Protein 7TM8 (pdb70)

Foldseek 3Di:
DLFEEEEEEADPLQRVVVLCVVLVPQQAEEEEEVVDDPRYDYHNDLFLCLVPLDQPDDQSYEYEYPANLSSLVVLQCVVQPPDDVVPDPLVVSLVVVVVRLVSVLVSSNNHNYYYYHYYYQDAPDDQDPDPVSNSSNVSSVVSVVVSVVSGPWYWYGGNNRTDTPD/DWLFEEEEEEADPLQRVVVVCVVLVPQPEEEEEEAQDDPRYHYDDDLFLCLVPLDLVDDLSYEYEYPANLSSLVVLCDVVQDPDDVVPDDLVVSLVVVVVRLVSVLVSSNSHTYYYYHYYYQDAPDDQDPDPVSNSSNVSSVVSVVVSVVSGPWYWYRGNNRTDTPD/DWLFEEEEEEADPLQRVVVLCVVLVPQQAEEEEEQPPPDDPRYDYDDDLFLCLVPLDLVDDLSYEYEYPANLSSLVVLVCVVVPPDDPVPDPLVVSLVVSVVRLVSVLVSSNSHTYYYYYYYYQDAPDDQDPDPVSNSSNVSSVVSVVVSVVSGPWYWYRGNNRTDTPD

Structure (mmCIF, N/CA/C/O backbone):
data_7TM8
#
_entry.id   7TM8
#
_cell.length_a   63.138
_cell.length_b   63.279
_cell.length_c   131.599
_cell.angle_alpha   90.000
_cell.angle_beta   90.000
_cell.angle_gamma   90.000
#
_symmetry.space_group_name_H-M   'P 21 21 21'
#
loop_
_entity.id
_entity.type
_entity.pdbx_description
1 polymer 'Bifunctional adenosylcobalamin biosynthesis protein'
2 non-polymer 'SULFATE ION'
3 water water
#
loop_
_atom_site.group_PDB
_atom_site.id
_atom_site.type_symbol
_atom_site.label_atom_id
_atom_site.label_alt_id
_atom_site.label_comp_id
_atom_site.label_asym_id
_atom_site.label_entity_id
_atom_site.label_seq_id
_atom_site.pdbx_PDB_ins_code
_atom_site.Cartn_x
_atom_site.Cartn_y
_atom_site.Cartn_z
_atom_site.occupancy
_atom_site.B_iso_or_equiv
_atom_site.auth_seq_id
_atom_site.auth_comp_id
_atom_site.auth_asym_id
_atom_site.auth_atom_id
_atom_site.pdbx_PDB_model_num
ATOM 1 N N . HIS A 1 7 ? -11.121 3.665 17.648 1.00 47.00 -1 HIS A N 1
ATOM 2 C CA . HIS A 1 7 ? -11.915 3.988 18.827 1.00 44.35 -1 HIS A CA 1
ATOM 3 C C . HIS A 1 7 ? -12.743 5.234 18.562 1.00 51.65 -1 HIS A C 1
ATOM 4 O O . HIS A 1 7 ? -12.189 6.315 18.346 1.00 58.64 -1 HIS A O 1
ATOM 6 N N . HIS A 1 8 ? -14.068 5.078 18.582 1.00 47.63 0 HIS A N 1
ATOM 7 C CA . HIS A 1 8 ? -14.997 6.148 18.218 1.00 49.17 0 HIS A CA 1
ATOM 8 C C . HIS A 1 8 ? -14.602 6.746 16.870 1.00 45.37 0 HIS A C 1
ATOM 9 O O . HIS A 1 8 ? -14.514 7.963 16.695 1.00 43.45 0 HIS A O 1
ATOM 11 N N . MET A 1 9 ? -14.340 5.860 15.912 1.00 38.36 1 MET A N 1
ATOM 12 C CA . MET A 1 9 ? -13.858 6.247 14.598 1.00 30.87 1 MET A CA 1
ATOM 13 C C . MET A 1 9 ? -14.529 5.385 13.541 1.00 22.83 1 MET A C 1
ATOM 14 O O . MET A 1 9 ? -14.792 4.201 13.773 1.00 19.59 1 MET A O 1
ATOM 19 N N . LEU A 1 10 ? -14.809 5.995 12.391 1.00 20.84 2 LEU A N 1
ATOM 20 C CA . LEU A 1 10 ? -15.409 5.321 11.242 1.00 18.99 2 LEU A CA 1
ATOM 21 C C . LEU A 1 10 ? -14.511 5.568 10.044 1.00 18.10 2 LEU A C 1
ATOM 22 O O . LEU A 1 10 ? -14.226 6.722 9.724 1.00 17.62 2 LEU A O 1
ATOM 27 N N . THR A 1 11 ? -14.035 4.496 9.408 1.00 17.30 3 THR A N 1
ATOM 28 C CA . THR A 1 11 ? -13.212 4.608 8.211 1.00 18.26 3 THR A CA 1
ATOM 29 C C . THR A 1 11 ? -13.926 3.938 7.047 1.00 17.67 3 THR A C 1
ATOM 30 O O . THR A 1 11 ? -14.414 2.810 7.183 1.00 18.33 3 THR A O 1
ATOM 34 N N . LEU A 1 12 ? -13.951 4.614 5.897 1.00 16.96 4 LEU A N 1
ATOM 35 C CA . LEU A 1 12 ? -14.446 4.045 4.643 1.00 14.98 4 LEU A CA 1
ATOM 36 C C . LEU A 1 12 ? -13.270 3.773 3.707 1.00 16.64 4 LEU A C 1
ATOM 37 O O . LEU A 1 12 ? -12.424 4.646 3.515 1.00 18.36 4 LEU A O 1
ATOM 42 N N . VAL A 1 13 ? -13.194 2.560 3.157 1.00 14.80 5 VAL A N 1
ATOM 43 C CA . VAL A 1 13 ? -12.151 2.166 2.205 1.00 15.32 5 VAL A CA 1
ATOM 44 C C . VAL A 1 13 ? -12.850 1.823 0.897 1.00 15.89 5 VAL A C 1
ATOM 45 O O . VAL A 1 13 ? -13.713 0.939 0.877 1.00 15.92 5 VAL A O 1
ATOM 49 N N . THR A 1 14 ? -12.482 2.512 -0.187 1.00 15.96 6 THR A N 1
ATOM 50 C CA . THR A 1 14 ? -13.118 2.278 -1.476 1.00 14.68 6 THR A CA 1
ATOM 51 C C . THR A 1 14 ? -12.044 2.048 -2.534 1.00 15.04 6 THR A C 1
ATOM 52 O O . THR A 1 14 ? -10.873 2.382 -2.347 1.00 17.69 6 THR A O 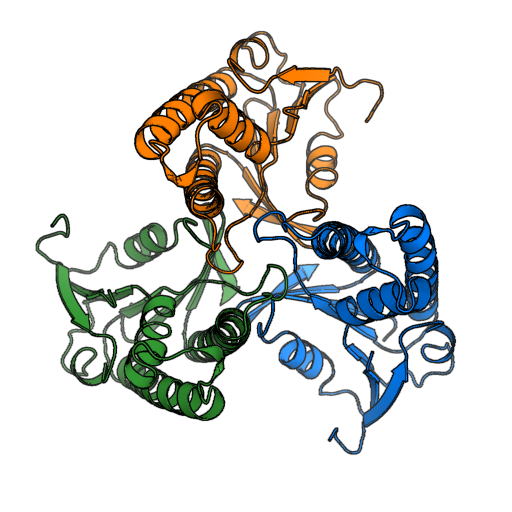1
ATOM 56 N N . GLY A 1 15 ? -12.468 1.438 -3.634 1.00 15.39 7 GLY A N 1
ATOM 57 C CA . GLY A 1 15 ? -11.573 1.101 -4.725 1.00 16.80 7 GLY A CA 1
ATOM 58 C C . GLY A 1 15 ? -12.301 0.207 -5.708 1.00 16.26 7 GLY A C 1
ATOM 59 O O . GLY A 1 15 ? -13.440 -0.215 -5.476 1.00 17.10 7 GLY A O 1
ATOM 60 N N . GLY A 1 16 ? -11.622 -0.081 -6.814 1.00 14.56 8 GLY A N 1
ATOM 61 C CA . GLY A 1 16 ? -12.195 -0.950 -7.824 1.00 15.52 8 GLY A CA 1
ATOM 62 C C . GLY A 1 16 ? -12.067 -2.433 -7.485 1.00 17.28 8 GLY A C 1
ATOM 63 O O . GLY A 1 16 ? -11.626 -2.846 -6.411 1.00 17.53 8 GLY A O 1
ATOM 64 N N . ALA A 1 17 ? -12.495 -3.248 -8.440 1.00 16.34 9 ALA A N 1
ATOM 65 C CA . ALA A 1 17 ? -12.367 -4.696 -8.317 1.00 17.49 9 ALA A CA 1
ATOM 66 C C . ALA A 1 17 ? -10.900 -5.131 -8.314 1.00 18.34 9 ALA A C 1
ATOM 67 O O . ALA A 1 17 ? -10.137 -4.773 -9.213 1.00 17.48 9 ALA A O 1
ATOM 69 N N . ARG A 1 18 ? -10.522 -5.955 -7.335 1.00 16.63 10 ARG A N 1
ATOM 70 C CA . ARG A 1 18 ? -9.144 -6.441 -7.194 1.00 14.58 10 ARG A CA 1
ATOM 71 C C . ARG A 1 18 ? -8.176 -5.257 -7.194 1.00 19.66 10 ARG A C 1
ATOM 72 O O . ARG A 1 18 ? -7.174 -5.218 -7.921 1.00 16.88 10 ARG A O 1
ATOM 80 N N . SER A 1 19 ? -8.510 -4.266 -6.361 1.00 15.57 11 SER A N 1
ATOM 81 C CA . SER A 1 19 ? -7.689 -3.083 -6.168 1.00 16.23 11 SER A CA 1
ATOM 82 C C . SER A 1 19 ? -6.791 -3.188 -4.951 1.00 18.01 11 SER A C 1
ATOM 83 O O . SER A 1 19 ? -5.982 -2.289 -4.728 1.00 18.29 11 SER A O 1
ATOM 86 N N . GLY A 1 20 ? -6.922 -4.250 -4.163 1.00 17.46 12 GLY A N 1
ATOM 87 C CA . GLY A 1 20 ? -6.207 -4.349 -2.912 1.00 17.12 12 GLY A CA 1
ATOM 88 C C . GLY A 1 20 ? -6.913 -3.688 -1.758 1.00 15.37 12 GLY A C 1
ATOM 89 O O . GLY A 1 20 ? -6.295 -3.499 -0.704 1.00 16.67 12 GLY A O 1
ATOM 90 N N . LYS A 1 21 ? -8.182 -3.315 -1.915 1.00 17.25 13 LYS A N 1
ATOM 91 C CA . LYS A 1 21 ? -8.818 -2.572 -0.831 1.00 17.17 13 LYS A CA 1
ATOM 92 C C . LYS A 1 21 ? -9.042 -3.450 0.399 1.00 19.46 13 LYS A C 1
ATOM 93 O O . LYS A 1 21 ? -8.944 -2.958 1.527 1.00 19.31 13 LYS A O 1
ATOM 99 N N . SER A 1 22 ? -9.287 -4.747 0.228 1.00 19.69 14 SER A N 1
ATOM 100 C CA . SER A 1 22 ? -9.421 -5.606 1.402 1.00 21.61 14 SER A CA 1
ATOM 101 C C . SER A 1 22 ? -8.106 -5.748 2.161 1.00 22.71 14 SER A C 1
ATOM 102 O O . SER A 1 22 ? -8.091 -5.677 3.395 1.00 22.01 14 SER A O 1
ATOM 105 N N . ARG A 1 23 ? -6.994 -5.957 1.452 1.00 20.61 15 ARG A N 1
ATOM 106 C CA . ARG A 1 23 ? -5.691 -6.009 2.107 1.00 20.47 15 ARG A CA 1
ATOM 107 C C . ARG A 1 23 ? -5.394 -4.715 2.861 1.00 19.36 15 ARG A C 1
ATOM 108 O O . ARG A 1 23 ? -4.819 -4.739 3.958 1.00 20.54 15 ARG A O 1
ATOM 116 N N . HIS A 1 24 ? -5.781 -3.574 2.285 1.00 18.76 16 HIS A N 1
ATOM 117 C CA . HIS A 1 24 ? -5.557 -2.286 2.942 1.00 15.63 16 HIS A CA 1
ATOM 118 C C . HIS A 1 24 ? -6.396 -2.160 4.210 1.00 20.84 16 HIS A C 1
ATOM 119 O O . HIS A 1 24 ? -5.903 -1.722 5.259 1.00 17.48 16 HIS A O 1
ATOM 126 N N . ALA A 1 25 ? -7.672 -2.536 4.129 1.00 17.92 17 ALA A N 1
ATOM 127 C CA . ALA A 1 25 ? -8.531 -2.494 5.309 1.00 18.46 17 ALA A CA 1
ATOM 128 C C . ALA A 1 25 ? -8.028 -3.433 6.404 1.00 20.56 17 ALA A C 1
ATOM 129 O O . ALA A 1 25 ? -8.058 -3.082 7.592 1.00 20.83 17 ALA A O 1
ATOM 131 N N . GLU A 1 26 ? -7.570 -4.637 6.033 1.00 20.24 18 GLU A N 1
ATOM 132 C CA . GLU A 1 26 ? -7.006 -5.550 7.028 1.00 22.92 18 GLU A CA 1
ATOM 133 C C . GLU A 1 26 ? -5.760 -4.963 7.682 1.00 23.81 18 GLU A C 1
ATOM 134 O O . GLU A 1 26 ? -5.529 -5.160 8.881 1.00 23.34 18 GLU A O 1
ATOM 140 N N . ALA A 1 27 ? -4.945 -4.228 6.915 1.00 23.18 19 ALA A N 1
ATOM 141 C CA . ALA A 1 27 ? -3.771 -3.581 7.495 1.00 23.56 19 ALA A CA 1
ATOM 142 C C . ALA A 1 27 ? -4.172 -2.512 8.500 1.00 23.03 19 ALA A C 1
ATOM 143 O O . ALA A 1 27 ? -3.512 -2.354 9.532 1.00 24.13 19 ALA A O 1
ATOM 145 N N . LEU A 1 28 ? -5.250 -1.766 8.215 1.00 21.28 20 LEU A N 1
ATOM 146 C CA . LEU A 1 28 ? -5.725 -0.740 9.148 1.00 20.71 20 LEU A CA 1
ATOM 147 C C . LEU A 1 28 ? -6.021 -1.313 10.527 1.00 24.42 20 LEU A C 1
ATOM 148 O O . LEU A 1 28 ? -5.823 -0.628 11.539 1.00 27.63 20 LEU A O 1
ATOM 153 N N . ILE A 1 29 ? -6.485 -2.560 10.600 1.00 22.06 21 ILE A N 1
ATOM 154 C CA . ILE A 1 29 ? -6.925 -3.149 11.864 1.00 24.22 21 ILE A CA 1
ATOM 155 C C . ILE A 1 29 ? -5.994 -4.252 12.348 1.00 24.40 21 ILE A C 1
ATOM 156 O O . ILE A 1 29 ? -6.325 -4.955 13.313 1.00 25.21 21 ILE A O 1
ATOM 161 N N . ALA A 1 30 ? -4.836 -4.426 11.714 1.00 22.82 22 ALA A N 1
ATOM 162 C CA . ALA A 1 30 ? -3.988 -5.579 12.022 1.00 23.46 22 ALA A CA 1
ATOM 163 C C . ALA A 1 30 ? -3.467 -5.592 13.459 1.00 27.81 22 ALA A C 1
ATOM 164 O O . ALA A 1 30 ? -3.055 -6.657 13.939 1.00 29.05 22 ALA A O 1
ATOM 166 N N . ASP A 1 31 ? -3.467 -4.452 14.160 1.00 24.38 23 ASP A N 1
ATOM 167 C CA . ASP A 1 31 ? -2.976 -4.411 15.534 1.00 28.52 23 ASP A CA 1
ATOM 168 C C . ASP A 1 31 ? -4.087 -4.547 16.574 1.00 29.45 23 ASP A C 1
ATOM 169 O O . ASP A 1 31 ? -3.796 -4.543 17.778 1.00 28.09 23 ASP A O 1
ATOM 174 N N . ALA A 1 32 ? -5.339 -4.668 16.150 1.00 26.37 24 ALA A N 1
ATOM 175 C CA . ALA A 1 32 ? -6.435 -4.843 17.101 1.00 27.92 24 ALA A CA 1
ATOM 176 C C . ALA A 1 32 ? -6.297 -6.177 17.823 1.00 27.54 24 ALA A C 1
ATOM 177 O O . ALA A 1 32 ? -6.087 -7.206 17.172 1.00 25.06 24 ALA A O 1
ATOM 179 N N . PRO A 1 33 ? -6.413 -6.207 19.154 1.00 26.64 25 PRO A N 1
ATOM 180 C CA . PRO A 1 33 ? -6.348 -7.493 19.867 1.00 27.74 25 PRO A CA 1
ATOM 181 C C . PRO A 1 33 ? -7.403 -8.489 19.420 1.00 26.51 25 PRO A C 1
ATOM 182 O O . PRO A 1 33 ? -7.179 -9.702 19.498 1.00 29.87 25 PRO A O 1
ATOM 186 N N . GLN A 1 34 ? -8.567 -7.969 19.022 1.00 26.28 26 GLN A N 1
ATOM 187 C CA . GLN A 1 34 ? -9.669 -8.825 18.521 1.00 26.74 26 GLN A CA 1
ATOM 188 C C . GLN A 1 34 ? -10.405 -8.114 17.385 1.00 22.80 26 GLN A C 1
ATOM 189 O O . GLN A 1 34 ? -10.357 -6.899 17.327 1.00 23.34 26 GLN A O 1
ATOM 195 N N . VAL A 1 35 ? -11.058 -8.903 16.546 1.00 25.16 27 VAL A N 1
ATOM 196 C CA . VAL A 1 35 ? -11.735 -8.355 15.377 1.00 24.88 27 VAL A CA 1
ATOM 197 C C . VAL A 1 35 ? -13.085 -9.036 15.235 1.00 24.81 27 VAL A C 1
ATOM 198 O O . VAL A 1 35 ? -13.180 -10.264 15.364 1.00 27.03 27 VAL A O 1
ATOM 202 N N . LEU A 1 36 ? -14.126 -8.247 14.985 1.00 22.52 28 LEU A N 1
ATOM 203 C CA . LEU A 1 36 ? -15.405 -8.763 14.519 1.00 23.29 28 LEU A CA 1
ATOM 204 C C . LEU A 1 36 ? -15.473 -8.504 13.018 1.00 21.18 28 LEU A C 1
ATOM 205 O O . LEU A 1 36 ? -15.431 -7.351 12.585 1.00 22.89 28 LEU A O 1
ATOM 210 N N . TYR A 1 37 ? -15.555 -9.575 12.235 1.00 22.47 29 TYR A N 1
ATOM 211 C CA . TYR A 1 37 ? -15.678 -9.484 10.785 1.00 23.64 29 TYR A CA 1
ATOM 212 C C . TYR A 1 37 ? -17.141 -9.685 10.405 1.00 24.96 29 TYR A C 1
ATOM 213 O O . TYR A 1 37 ? -17.718 -10.741 10.697 1.00 27.00 29 TYR A O 1
ATOM 222 N N . ILE A 1 38 ? -17.740 -8.680 9.775 1.00 22.10 30 ILE A N 1
ATOM 223 C CA . ILE A 1 38 ? -19.118 -8.756 9.302 1.00 21.43 30 ILE A CA 1
ATOM 224 C C . ILE A 1 38 ? -19.069 -9.033 7.807 1.00 22.81 30 ILE A C 1
ATOM 225 O O . ILE A 1 38 ? -18.731 -8.149 7.015 1.00 22.18 30 ILE A O 1
ATOM 230 N N . ALA A 1 39 ? -19.403 -10.261 7.414 1.00 22.43 31 ALA A N 1
ATOM 231 C CA . ALA A 1 39 ? -19.440 -10.635 6.006 1.00 25.48 31 ALA A CA 1
ATOM 232 C C . ALA A 1 39 ? -20.847 -10.432 5.459 1.00 24.52 31 ALA A C 1
ATOM 233 O O . ALA A 1 39 ? -21.825 -10.888 6.059 1.00 25.40 31 ALA A O 1
ATOM 235 N N . THR A 1 40 ? -20.953 -9.747 4.331 1.00 24.44 32 THR A N 1
ATOM 236 C CA . THR A 1 40 ? -22.273 -9.480 3.778 1.00 23.26 32 THR A CA 1
ATOM 237 C C . THR A 1 40 ? -22.617 -10.514 2.716 1.00 31.64 32 THR A C 1
ATOM 238 O O . THR A 1 40 ? -23.598 -10.348 1.995 1.00 32.64 32 THR A O 1
ATOM 242 N N . GLY A 1 58 ? -11.531 -19.004 6.185 1.00 59.84 50 GLY A N 1
ATOM 243 C CA . GLY A 1 58 ? -10.532 -19.141 7.230 1.00 55.44 50 GLY A CA 1
ATOM 244 C C . GLY A 1 58 ? -9.945 -17.821 7.696 1.00 52.69 50 GLY A C 1
ATOM 245 O O . GLY A 1 58 ? -9.060 -17.261 7.048 1.00 52.81 50 GLY A O 1
ATOM 246 N N . ARG A 1 59 ? -10.437 -17.329 8.829 1.00 50.65 51 ARG A N 1
ATOM 247 C CA . ARG A 1 59 ? -9.967 -16.095 9.436 1.00 49.00 51 ARG A CA 1
ATOM 248 C C . ARG A 1 59 ? -9.178 -16.388 10.709 1.00 46.33 51 ARG A C 1
ATOM 249 O O . ARG A 1 59 ? -9.357 -17.440 11.335 1.00 43.30 51 ARG A O 1
ATOM 257 N N . PRO A 1 60 ? -8.288 -15.479 11.120 1.00 41.45 52 PRO A N 1
ATOM 258 C CA . PRO A 1 60 ? -7.415 -15.749 12.274 1.00 42.48 52 PRO A CA 1
ATOM 259 C C . PRO A 1 60 ? -8.199 -16.049 13.545 1.00 43.13 52 PRO A C 1
ATOM 260 O O . PRO A 1 60 ? -9.400 -15.790 13.659 1.00 41.69 52 PRO A O 1
ATOM 264 N N . ALA A 1 61 ? -7.477 -16.597 14.528 1.00 43.46 53 ALA A N 1
ATOM 265 C CA . ALA A 1 61 ? -8.109 -17.058 15.761 1.00 47.52 53 ALA A CA 1
ATOM 266 C C . ALA A 1 61 ? -8.784 -15.918 16.511 1.00 45.98 53 ALA A C 1
ATOM 267 O O . ALA A 1 61 ? -9.888 -16.085 17.041 1.00 46.81 53 ALA A O 1
ATOM 269 N N . HIS A 1 62 ? -8.130 -14.755 16.578 1.00 40.41 54 HIS A N 1
ATOM 270 C CA . HIS A 1 62 ? -8.655 -13.604 17.306 1.00 37.38 54 HIS A CA 1
ATOM 271 C C . HIS A 1 62 ? -9.745 -12.869 16.532 1.00 38.01 54 HIS A C 1
ATOM 272 O O . HIS A 1 62 ? -10.184 -11.793 16.964 1.00 32.62 54 HIS A O 1
ATOM 279 N N . TRP A 1 63 ? -10.179 -13.418 15.401 1.00 33.55 55 TRP A N 1
ATOM 280 C CA . TRP A 1 63 ? -11.327 -12.920 14.663 1.00 32.79 55 TRP A CA 1
ATOM 281 C C . TRP A 1 63 ? -12.553 -13.754 14.998 1.00 34.58 55 TRP A C 1
ATOM 282 O O . TRP A 1 63 ? -12.460 -14.976 15.162 1.00 38.87 55 TRP A O 1
ATOM 293 N N . ARG A 1 64 ? -13.699 -13.096 15.090 1.00 31.54 56 ARG A N 1
ATOM 294 C CA . ARG A 1 64 ? -14.983 -13.774 15.070 1.00 33.21 56 ARG A CA 1
ATOM 295 C C . ARG A 1 64 ? -15.775 -13.225 13.897 1.00 33.09 56 ARG A C 1
ATOM 296 O O . ARG A 1 64 ? -15.650 -12.048 13.546 1.00 27.29 56 ARG A O 1
ATOM 304 N N . THR A 1 65 ? -16.570 -14.084 13.271 1.00 29.67 57 THR A N 1
ATOM 305 C CA . THR A 1 65 ? -17.259 -13.731 12.039 1.00 28.98 57 THR A CA 1
ATOM 306 C C . THR A 1 65 ? -18.766 -13.767 12.235 1.00 33.54 57 THR A C 1
ATOM 307 O O . THR A 1 65 ? -19.292 -14.603 12.980 1.00 33.36 57 THR A O 1
ATOM 311 N N . ALA A 1 66 ? -19.445 -12.828 11.580 1.00 28.86 58 ALA A N 1
ATOM 312 C CA . ALA A 1 66 ? -20.894 -12.742 11.542 1.00 28.21 58 ALA A CA 1
ATOM 313 C C . ALA A 1 66 ? -21.311 -12.487 10.105 1.00 30.99 58 ALA A C 1
ATOM 314 O O . ALA A 1 66 ? -20.671 -11.703 9.400 1.00 32.70 58 ALA A O 1
ATOM 316 N N . GLU A 1 67 ? -22.358 -13.163 9.658 1.00 27.82 59 GLU A N 1
ATOM 317 C CA . GLU A 1 67 ? -22.908 -12.951 8.323 1.00 30.01 59 GLU A CA 1
ATOM 318 C C . GLU A 1 67 ? -24.154 -12.094 8.467 1.00 26.36 59 GLU A C 1
ATOM 319 O O . GLU A 1 67 ? -25.141 -12.531 9.071 1.00 28.25 59 GLU A O 1
ATOM 325 N N . ARG A 1 68 ? -24.113 -10.877 7.922 1.00 25.18 60 ARG A N 1
ATOM 326 C CA . ARG A 1 68 ? -25.211 -9.966 8.192 1.00 25.81 60 ARG A CA 1
ATOM 327 C C . ARG A 1 68 ? -25.137 -8.816 7.196 1.00 25.54 60 ARG A C 1
ATOM 328 O O . ARG A 1 68 ? -24.048 -8.325 6.882 1.00 22.90 60 ARG A O 1
ATOM 336 N N . TRP A 1 69 ? -26.297 -8.418 6.671 1.00 25.62 61 TRP A N 1
ATOM 337 C CA . TRP A 1 69 ? -26.356 -7.275 5.767 1.00 24.64 61 TRP A CA 1
ATOM 338 C C . TRP A 1 69 ? -27.631 -6.455 5.961 1.00 24.38 61 TRP A C 1
ATOM 339 O O . TRP A 1 69 ? -28.020 -5.695 5.065 1.00 24.07 61 TRP A O 1
ATOM 350 N N . GLN A 1 70 ? -28.285 -6.584 7.117 1.00 23.27 62 GLN A N 1
ATOM 351 C CA . GLN A 1 70 ? -29.433 -5.762 7.464 1.00 22.09 62 GLN A CA 1
ATOM 352 C C . GLN A 1 70 ? -29.494 -5.613 8.978 1.00 24.75 62 GLN A C 1
ATOM 353 O O . GLN A 1 70 ? -28.958 -6.443 9.727 1.00 23.47 62 GLN A O 1
ATOM 359 N N . GLN A 1 71 ? -30.162 -4.546 9.411 1.00 20.99 63 GLN A N 1
ATOM 360 C CA . GLN A 1 71 ? -30.393 -4.237 10.823 1.00 23.45 63 GLN A CA 1
ATOM 361 C C . GLN A 1 71 ? -29.096 -4.317 11.622 1.00 24.22 63 GLN A C 1
ATOM 362 O O . GLN A 1 71 ? -28.993 -5.009 12.640 1.00 23.55 63 GLN A O 1
ATOM 368 N N . LEU A 1 72 ? -28.088 -3.586 11.137 1.00 21.15 64 LEU A N 1
ATOM 369 C CA . LEU A 1 72 ? -26.730 -3.775 11.628 1.00 21.17 64 LEU A CA 1
ATOM 370 C C . LEU A 1 72 ? -26.504 -3.191 13.020 1.00 22.04 64 LEU A C 1
ATOM 371 O O . LEU A 1 72 ? -25.466 -3.480 13.625 1.00 21.65 64 LEU A O 1
ATOM 376 N N . ASP A 1 73 ? -27.455 -2.430 13.559 1.00 22.10 65 ASP A N 1
ATOM 377 C CA . ASP A 1 73 ? -27.326 -1.994 14.944 1.00 21.98 65 ASP A CA 1
ATOM 378 C C . ASP A 1 73 ? -27.482 -3.148 15.925 1.00 27.23 65 ASP A C 1
ATOM 379 O O . ASP A 1 73 ? -27.188 -2.974 17.115 1.00 25.87 65 ASP A O 1
ATOM 384 N N . GLU A 1 74 ? -27.918 -4.321 15.455 1.00 24.04 66 GLU A N 1
ATOM 385 C CA . GLU A 1 74 ? -27.978 -5.496 16.312 1.00 21.92 66 GLU A CA 1
ATOM 386 C C . GLU A 1 74 ? -26.607 -6.131 16.527 1.00 25.24 66 GLU A C 1
ATOM 387 O O . GLU A 1 74 ? -26.425 -6.863 17.509 1.00 27.08 66 GLU A O 1
ATOM 393 N N . LEU A 1 75 ? -25.646 -5.866 15.643 1.00 25.03 67 LEU A N 1
ATOM 394 C CA . LEU A 1 75 ? -24.273 -6.328 15.815 1.00 24.05 67 LEU A CA 1
ATOM 395 C C . LEU A 1 75 ? -23.306 -5.229 16.213 1.00 22.92 67 LEU A C 1
ATOM 396 O O . LEU A 1 75 ? -22.364 -5.501 16.961 1.00 28.05 67 LEU A O 1
ATOM 401 N N . ILE A 1 76 ? -23.510 -4.011 15.722 1.00 22.37 68 ILE A N 1
ATOM 402 C CA . ILE A 1 76 ? -22.622 -2.885 16.000 1.00 21.50 68 ILE A CA 1
ATOM 403 C C . ILE A 1 76 ? -23.300 -2.098 17.116 1.00 21.43 68 ILE A C 1
ATOM 404 O O . ILE A 1 76 ? -24.160 -1.254 16.878 1.00 21.70 68 ILE A O 1
ATOM 409 N N . THR A 1 77 ? -22.932 -2.398 18.354 1.00 23.79 69 THR A N 1
ATOM 410 C CA . THR A 1 77 ? -23.704 -1.989 19.514 1.00 22.81 69 THR A CA 1
ATOM 411 C C . THR A 1 77 ? -22.823 -1.206 20.475 1.00 23.11 69 THR A C 1
ATOM 412 O O . THR A 1 77 ? -21.592 -1.278 20.395 1.00 21.93 69 THR A O 1
ATOM 416 N N . PRO A 1 78 ? -23.417 -0.475 21.426 1.00 24.50 70 PRO A N 1
ATOM 417 C CA . PRO A 1 78 ? -22.587 0.202 22.433 1.00 25.80 70 PRO A CA 1
ATOM 418 C C . PRO A 1 78 ? -21.859 -0.755 23.363 1.00 28.80 70 PRO A C 1
ATOM 419 O O . PRO A 1 78 ? -20.952 -0.311 24.085 1.00 28.44 70 PRO A O 1
ATOM 423 N N . ALA A 1 79 ? -22.200 -2.044 23.349 1.00 27.09 71 ALA A N 1
ATOM 424 C CA . ALA A 1 79 ? -21.576 -3.036 24.219 1.00 27.12 71 ALA A CA 1
ATOM 425 C C . ALA A 1 79 ? -20.320 -3.673 23.626 1.00 28.36 71 ALA A C 1
ATOM 426 O O . ALA A 1 79 ? -19.683 -4.493 24.297 1.00 27.70 71 ALA A O 1
ATOM 428 N N . ILE A 1 80 ? -19.954 -3.326 22.388 1.00 23.75 72 ILE A N 1
ATOM 429 C CA . ILE A 1 80 ? -18.756 -3.889 21.770 1.00 24.32 72 ILE A CA 1
ATOM 430 C C . ILE A 1 80 ? -17.525 -3.481 22.570 1.00 25.72 72 ILE A C 1
ATOM 431 O O . ILE A 1 80 ? -17.412 -2.334 23.027 1.00 27.31 72 ILE A O 1
ATOM 436 N N . ALA A 1 81 ? -16.595 -4.423 22.759 1.00 22.75 73 ALA A N 1
ATOM 437 C CA . ALA A 1 81 ? -15.357 -4.100 23.457 1.00 23.06 73 ALA A CA 1
ATOM 438 C C . ALA A 1 81 ? -14.632 -2.992 22.704 1.00 21.26 73 ALA A C 1
ATOM 439 O O . ALA A 1 81 ? -14.483 -3.083 21.473 1.00 21.55 73 ALA A O 1
ATOM 441 N N . PRO A 1 82 ? -14.195 -1.928 23.380 1.00 21.52 74 PRO A N 1
ATOM 442 C CA . PRO A 1 82 ? -13.510 -0.844 22.657 1.00 22.90 74 PRO A CA 1
ATOM 443 C C . PRO A 1 82 ? -12.293 -1.299 21.858 1.00 22.78 74 PRO A C 1
ATOM 444 O O . PRO A 1 82 ? -11.953 -0.651 20.856 1.00 24.38 74 PRO A O 1
ATOM 448 N N . GLU A 1 83 ? -11.625 -2.391 22.252 1.00 20.88 75 GLU A N 1
ATOM 449 C CA . GLU A 1 83 ? -10.445 -2.824 21.515 1.00 24.28 75 GLU A CA 1
ATOM 450 C C . GLU A 1 83 ? -10.771 -3.764 20.359 1.00 25.61 75 GLU A C 1
ATOM 451 O O . GLU A 1 83 ? -9.861 -4.130 19.607 1.00 25.36 75 GLU A O 1
ATOM 457 N N . GLU A 1 84 ? -12.032 -4.157 20.185 1.00 21.46 76 GLU A N 1
ATOM 458 C CA . GLU A 1 84 ? -12.429 -5.039 19.091 1.00 22.61 76 GLU A CA 1
ATOM 459 C C . GLU A 1 84 ? -12.716 -4.189 17.856 1.00 25.62 76 GLU A C 1
ATOM 460 O O . GLU A 1 84 ? -13.750 -3.522 17.787 1.00 29.41 76 GLU A O 1
ATOM 466 N N . ALA A 1 85 ? -11.827 -4.233 16.868 1.00 20.13 77 ALA A N 1
ATOM 467 C CA . ALA A 1 85 ? -12.124 -3.565 15.609 1.00 19.49 77 ALA A CA 1
ATOM 468 C C . ALA A 1 85 ? -13.221 -4.314 14.865 1.00 20.99 77 ALA A C 1
ATOM 469 O O . ALA A 1 85 ? -13.319 -5.541 14.939 1.00 20.54 77 ALA A O 1
ATOM 471 N N . ILE A 1 86 ? -14.023 -3.562 14.111 1.00 19.19 78 ILE A N 1
ATOM 472 C CA . ILE A 1 86 ? -15.118 -4.115 13.313 1.00 17.97 78 ILE A CA 1
ATOM 473 C C . ILE A 1 86 ? -14.795 -3.865 11.846 1.00 17.11 78 ILE A C 1
ATOM 474 O O . ILE A 1 86 ? -14.545 -2.723 11.445 1.00 19.46 78 ILE A O 1
ATOM 479 N N . LEU A 1 87 ? -14.770 -4.930 11.056 1.00 18.12 79 LEU A N 1
ATOM 480 C CA . LEU A 1 87 ? -14.510 -4.834 9.626 1.00 18.29 79 LEU A CA 1
ATOM 481 C C . LEU A 1 87 ? -15.726 -5.350 8.879 1.00 19.31 79 LEU A C 1
ATOM 482 O O . LEU A 1 87 ? -16.119 -6.506 9.066 1.00 19.52 79 LEU A O 1
ATOM 487 N N . LEU A 1 88 ? -16.317 -4.514 8.028 1.00 17.01 80 LEU A N 1
ATOM 488 C CA . LEU A 1 88 ? -17.465 -4.937 7.233 1.00 16.67 80 LEU A CA 1
ATOM 489 C C . LEU A 1 88 ? -17.042 -5.058 5.778 1.00 18.12 80 LEU A C 1
ATOM 490 O O . LEU A 1 88 ? -16.520 -4.098 5.204 1.00 19.37 80 LEU A O 1
ATOM 495 N N . GLU A 1 89 ? -17.267 -6.235 5.190 1.00 17.50 81 GLU A N 1
ATOM 496 C CA . GLU A 1 89 ? -17.023 -6.465 3.770 1.00 20.47 81 GLU A CA 1
ATOM 497 C C . GLU A 1 89 ? -18.249 -7.145 3.183 1.00 24.81 81 GLU A C 1
ATOM 498 O O . GLU A 1 89 ? -18.566 -8.269 3.581 1.00 26.46 81 GLU A O 1
ATOM 504 N N . CYS A 1 90 ? -18.946 -6.482 2.253 1.00 24.88 82 CYS A N 1
ATOM 505 C CA . CYS A 1 90 ? -18.680 -5.114 1.788 1.00 19.41 82 CYS A CA 1
ATOM 506 C C . CYS A 1 90 ? -20.009 -4.411 1.477 1.00 19.36 82 CYS A C 1
ATOM 507 O O . CYS A 1 90 ? -21.040 -5.064 1.318 1.00 19.35 82 CYS A O 1
ATOM 510 N N . ILE A 1 91 ? -19.962 -3.080 1.390 1.00 15.72 83 ILE A N 1
ATOM 511 C CA . ILE A 1 91 ? -21.180 -2.285 1.260 1.00 16.32 83 ILE A CA 1
ATOM 512 C C . ILE A 1 91 ? -21.891 -2.587 -0.052 1.00 18.39 83 ILE A C 1
ATOM 513 O O . ILE A 1 91 ? -23.126 -2.678 -0.099 1.00 17.69 83 ILE A O 1
ATOM 518 N N . THR A 1 92 ? -21.123 -2.740 -1.137 1.00 18.72 84 THR A N 1
ATOM 519 C CA . THR A 1 92 ? -21.683 -3.048 -2.457 1.00 21.02 84 THR A CA 1
ATOM 520 C C . THR A 1 92 ? -22.588 -4.276 -2.427 1.00 22.06 84 THR A C 1
ATOM 521 O O . THR A 1 92 ? -23.682 -4.284 -3.015 1.00 18.05 84 THR A O 1
ATOM 525 N N . THR A 1 93 ? -22.100 -5.355 -1.810 1.00 19.68 85 THR A N 1
ATOM 526 C CA . THR A 1 93 ? -22.852 -6.605 -1.734 1.00 19.78 85 THR A CA 1
ATOM 527 C C . THR A 1 93 ? -24.041 -6.478 -0.789 1.00 21.36 85 THR A C 1
ATOM 528 O O . THR A 1 93 ? -25.080 -7.112 -1.010 1.00 20.81 85 THR A O 1
ATOM 532 N N . MET A 1 94 ? -23.908 -5.674 0.264 1.00 19.50 86 MET A N 1
ATOM 533 C CA . MET A 1 94 ? -25.069 -5.359 1.087 1.00 20.49 86 MET A CA 1
ATOM 534 C C . MET A 1 94 ? -26.172 -4.757 0.230 1.00 21.16 86 MET A C 1
ATOM 535 O O . MET A 1 94 ? -27.336 -5.155 0.322 1.00 21.08 86 MET A O 1
ATOM 540 N N . VAL A 1 95 ? -25.819 -3.778 -0.607 1.00 18.91 87 VAL A N 1
ATOM 541 C CA . VAL A 1 95 ? -26.816 -3.134 -1.457 1.00 14.94 87 VAL A CA 1
ATOM 542 C C . VAL A 1 95 ? -27.457 -4.161 -2.392 1.00 20.04 87 VAL A C 1
ATOM 543 O O . VAL A 1 95 ? -28.681 -4.201 -2.544 1.00 20.76 87 VAL A O 1
ATOM 547 N N . THR A 1 96 ? -26.636 -5.003 -3.037 1.00 19.52 88 THR A N 1
ATOM 548 C CA . THR A 1 96 ? -27.170 -6.015 -3.944 1.00 18.75 88 THR A CA 1
ATOM 549 C C . THR A 1 96 ? -28.087 -6.976 -3.196 1.00 20.89 88 THR A C 1
ATOM 550 O O . THR A 1 96 ? -29.171 -7.320 -3.687 1.00 20.60 88 THR A O 1
ATOM 554 N N . ASN A 1 97 ? -27.683 -7.394 -1.992 1.00 19.77 89 ASN A N 1
ATOM 555 C CA . ASN A 1 97 ? -28.508 -8.328 -1.227 1.00 21.54 89 ASN A CA 1
ATOM 556 C C . ASN A 1 97 ? -29.844 -7.706 -0.854 1.00 21.42 89 ASN A C 1
ATOM 557 O O . ASN A 1 97 ? -30.881 -8.386 -0.863 1.00 24.32 89 ASN A O 1
ATOM 562 N N . LEU A 1 98 ? -29.843 -6.422 -0.500 1.00 19.11 90 LEU A N 1
ATOM 563 C CA . LEU A 1 98 ? -31.104 -5.766 -0.176 1.00 21.25 90 LEU A CA 1
ATOM 564 C C . LEU A 1 98 ? -32.001 -5.674 -1.404 1.00 22.86 90 LEU A C 1
ATOM 565 O O . LEU A 1 98 ? -33.203 -5.940 -1.312 1.00 22.09 90 LEU A O 1
ATOM 570 N N . LEU A 1 99 ? -31.430 -5.341 -2.566 1.00 19.87 91 LEU A N 1
ATOM 571 C CA . LEU A 1 99 ? -32.233 -5.276 -3.791 1.00 19.81 91 LEU A CA 1
ATOM 572 C C . LEU A 1 99 ? -32.900 -6.616 -4.093 1.00 24.02 91 LEU A C 1
ATOM 573 O O . LEU A 1 99 ? -34.098 -6.670 -4.398 1.00 22.57 91 LEU A O 1
ATOM 578 N N . PHE A 1 100 ? -32.143 -7.713 -4.017 1.00 21.92 92 PHE A N 1
ATOM 579 C CA . PHE A 1 100 ? -32.717 -9.020 -4.334 1.00 20.67 92 PHE A CA 1
ATOM 580 C C . PHE A 1 100 ? -33.632 -9.532 -3.232 1.00 26.35 92 PHE A C 1
ATOM 581 O O . PHE A 1 100 ? -34.567 -10.286 -3.516 1.00 26.43 92 PHE A O 1
ATOM 589 N N . ALA A 1 101 ? -33.401 -9.139 -1.979 1.00 24.49 93 ALA A N 1
ATOM 590 C CA . ALA A 1 101 ? -34.378 -9.461 -0.938 1.00 26.55 93 ALA A CA 1
ATOM 591 C C . ALA A 1 101 ? -35.728 -8.811 -1.231 1.00 25.46 93 ALA A C 1
ATOM 592 O O . ALA A 1 101 ? -36.781 -9.447 -1.084 1.00 30.42 93 ALA A O 1
ATOM 594 N N . LEU A 1 102 ? -35.712 -7.541 -1.637 1.00 26.85 94 LEU A N 1
ATOM 595 C CA . LEU A 1 102 ? -36.936 -6.808 -1.932 1.00 26.46 94 LEU A CA 1
ATOM 596 C C . LEU A 1 102 ? -37.558 -7.259 -3.246 1.00 27.97 94 LEU A C 1
ATOM 597 O O . LEU A 1 102 ? -38.787 -7.293 -3.373 1.00 31.87 94 LEU A O 1
ATOM 602 N N . GLY A 1 103 ? -36.737 -7.631 -4.223 1.00 26.50 95 GLY A N 1
ATOM 603 C CA . GLY A 1 103 ? -37.232 -8.016 -5.530 1.00 27.49 95 GLY A CA 1
ATOM 604 C C . GLY A 1 103 ? -37.614 -9.479 -5.640 1.00 35.33 95 GLY A C 1
ATOM 605 O O . GLY A 1 103 ? -38.392 -9.858 -6.519 1.00 33.71 95 GLY A O 1
ATOM 606 N N . GLY A 1 104 ? -37.083 -10.311 -4.749 1.00 29.90 96 GLY A N 1
ATOM 607 C CA . GLY A 1 104 ? -37.365 -11.735 -4.845 1.00 35.82 96 GLY A CA 1
ATOM 608 C C . GLY A 1 104 ? -36.794 -12.330 -6.118 1.00 38.57 96 GLY A C 1
ATOM 609 O O . GLY A 1 104 ? -35.707 -11.962 -6.576 1.00 35.13 96 GLY A O 1
ATOM 610 N N . ASP A 1 105 ? -37.540 -13.265 -6.705 1.00 37.23 97 ASP A N 1
ATOM 611 C CA . ASP A 1 105 ? -37.165 -13.901 -7.960 1.00 42.39 97 ASP A CA 1
ATOM 612 C C . ASP A 1 105 ? -37.682 -13.157 -9.181 1.00 44.14 97 ASP A C 1
ATOM 613 O O . ASP A 1 105 ? -37.403 -13.585 -10.308 1.00 42.92 97 ASP A O 1
ATOM 618 N N . SER A 1 106 ? -38.437 -12.078 -8.986 1.00 37.70 98 SER A N 1
ATOM 619 C CA . SER A 1 106 ? -39.058 -11.393 -10.107 1.00 40.10 98 SER A CA 1
ATOM 620 C C . SER A 1 106 ? -37.998 -10.805 -11.029 1.00 33.03 98 SER A C 1
ATOM 621 O O . SER A 1 106 ? -36.837 -10.617 -10.653 1.00 32.95 98 SER A O 1
ATOM 624 N N . ASP A 1 107 ? -38.413 -10.524 -12.253 1.00 28.66 99 ASP A N 1
ATOM 625 C CA . ASP A 1 107 ? -37.549 -9.933 -13.265 1.00 27.03 99 ASP A CA 1
ATOM 626 C C . ASP A 1 107 ? -37.073 -8.557 -12.805 1.00 25.85 99 ASP A C 1
ATOM 627 O O . ASP A 1 107 ? -37.913 -7.664 -12.609 1.00 25.18 99 ASP A O 1
ATOM 632 N N . PRO A 1 108 ? -35.761 -8.339 -12.622 1.00 21.82 100 PRO A N 1
ATOM 633 C CA . PRO A 1 108 ? -35.286 -7.022 -12.151 1.00 21.95 100 PRO A CA 1
ATOM 634 C C . PRO A 1 108 ? -35.655 -5.862 -13.064 1.00 21.80 100 PRO A C 1
ATOM 635 O O . PRO A 1 108 ? -35.617 -4.709 -12.616 1.00 19.77 100 PRO A O 1
ATOM 639 N N . ASP A 1 109 ? -35.996 -6.114 -14.333 1.00 21.27 101 ASP A N 1
ATOM 640 C CA . ASP A 1 109 ? -36.417 -5.015 -15.200 1.00 20.70 101 ASP A CA 1
ATOM 641 C C . ASP A 1 109 ? -37.614 -4.272 -14.621 1.00 22.03 101 ASP A C 1
ATOM 642 O O . ASP A 1 109 ? -37.804 -3.082 -14.895 1.00 20.45 101 ASP A O 1
ATOM 647 N N . GLY A 1 110 ? -38.434 -4.952 -13.831 1.00 20.96 102 GLY A N 1
ATOM 648 C CA . GLY A 1 110 ? -39.666 -4.374 -13.341 1.00 23.37 102 GLY A CA 1
ATOM 649 C C . GLY A 1 110 ? -39.609 -3.825 -11.937 1.00 26.26 102 GLY A C 1
ATOM 650 O O . GLY A 1 110 ? -40.619 -3.303 -11.452 1.00 21.77 102 GLY A O 1
ATOM 651 N N . TRP A 1 111 ? -38.462 -3.928 -11.262 1.00 23.47 103 TRP A N 1
ATOM 652 C CA . TRP A 1 111 ? -38.361 -3.467 -9.884 1.00 20.43 103 TRP A CA 1
ATOM 653 C C . TRP A 1 111 ? -38.616 -1.970 -9.772 1.00 21.83 103 TRP A C 1
ATOM 654 O O . TRP A 1 111 ? -38.217 -1.191 -10.640 1.00 21.78 103 TRP A O 1
ATOM 665 N N . ASP A 1 112 ? -39.277 -1.569 -8.680 1.00 22.69 104 ASP A N 1
ATOM 666 C CA . ASP A 1 112 ? -39.455 -0.153 -8.344 1.00 22.43 104 ASP A CA 1
ATOM 667 C C . ASP A 1 112 ? -38.208 0.302 -7.604 1.00 22.57 104 ASP A C 1
ATOM 668 O O . ASP A 1 112 ? -38.106 0.199 -6.381 1.00 21.74 104 ASP A O 1
ATOM 673 N N . TYR A 1 113 ? -37.241 0.832 -8.359 1.00 19.44 105 TYR A N 1
ATOM 674 C CA . TYR A 1 113 ? -35.955 1.176 -7.760 1.00 18.98 105 TYR A CA 1
ATOM 675 C C . TYR A 1 113 ? -36.055 2.377 -6.829 1.00 20.90 105 TYR A C 1
ATOM 676 O O . TYR A 1 113 ? -35.260 2.494 -5.894 1.00 21.26 105 TYR A O 1
ATOM 685 N N . ALA A 1 114 ? -37.014 3.274 -7.059 1.00 24.31 106 ALA A N 1
ATOM 686 C CA . ALA A 1 114 ? -37.227 4.371 -6.117 1.00 23.34 106 ALA A CA 1
ATOM 687 C C . ALA A 1 114 ? -37.614 3.846 -4.740 1.00 21.55 106 ALA A C 1
ATOM 688 O O . ALA A 1 114 ? -37.050 4.255 -3.719 1.00 21.96 106 ALA A O 1
ATOM 690 N N . ALA A 1 115 ? -38.591 2.941 -4.689 1.00 21.62 107 ALA A N 1
ATOM 691 C CA . ALA A 1 115 ? -39.014 2.390 -3.403 1.00 24.62 107 ALA A CA 1
ATOM 692 C C . ALA A 1 115 ? -37.897 1.558 -2.781 1.00 24.07 107 ALA A C 1
ATOM 693 O O . ALA A 1 115 ? -37.700 1.561 -1.557 1.00 23.87 107 ALA A O 1
ATOM 695 N N . MET A 1 116 ? -37.138 0.851 -3.617 1.00 19.75 108 MET A N 1
ATOM 696 C CA . MET A 1 116 ? -36.062 0.002 -3.120 1.00 19.99 108 MET A CA 1
ATOM 697 C C . MET A 1 116 ? -34.954 0.857 -2.511 1.00 23.02 108 MET A C 1
ATOM 698 O O . MET A 1 116 ? -34.380 0.502 -1.476 1.00 21.09 108 MET A O 1
ATOM 703 N N . GLU A 1 117 ? -34.647 2.004 -3.134 1.00 19.20 109 GLU A N 1
ATOM 704 C CA . GLU A 1 117 ? -33.613 2.872 -2.577 1.00 20.04 109 GLU A CA 1
ATOM 705 C C . GLU A 1 117 ? -34.061 3.492 -1.258 1.00 22.22 109 GLU A C 1
ATOM 706 O O . GLU A 1 117 ? -33.226 3.739 -0.379 1.00 21.54 109 GLU A O 1
ATOM 712 N N . ARG A 1 118 ? -35.364 3.748 -1.086 1.00 22.03 110 ARG A N 1
ATOM 713 C CA . ARG A 1 118 ? -35.826 4.241 0.207 1.00 21.47 110 ARG A CA 1
ATOM 714 C C . ARG A 1 118 ? -35.579 3.203 1.298 1.00 22.30 110 ARG A C 1
ATOM 715 O O . ARG A 1 118 ? -35.178 3.550 2.416 1.00 23.26 110 ARG A O 1
ATOM 723 N N . ALA A 1 119 ? -35.809 1.927 0.989 1.00 21.45 111 ALA A N 1
ATOM 724 C CA . ALA A 1 119 ? -35.537 0.871 1.963 1.00 24.77 111 ALA A CA 1
ATOM 725 C C . ALA A 1 119 ? -34.050 0.786 2.278 1.00 21.98 111 ALA A C 1
ATOM 726 O O . ALA A 1 119 ? -33.666 0.626 3.445 1.00 20.94 111 ALA A O 1
ATOM 728 N N . ILE A 1 120 ? -33.198 0.889 1.252 1.00 18.37 112 ILE A N 1
ATOM 729 C CA . ILE A 1 120 ? -31.750 0.855 1.467 1.00 19.17 112 ILE A CA 1
ATOM 730 C C . ILE A 1 120 ? -31.300 2.054 2.292 1.00 21.63 112 ILE A C 1
ATOM 731 O O . ILE A 1 120 ? -30.424 1.935 3.158 1.00 19.60 112 ILE A O 1
ATOM 736 N N . ASP A 1 121 ? -31.897 3.229 2.043 1.00 18.30 113 ASP A N 1
ATOM 737 C CA . ASP A 1 121 ? -31.547 4.418 2.819 1.00 20.01 113 ASP A CA 1
ATOM 738 C C . ASP A 1 121 ? -31.826 4.201 4.302 1.00 20.23 113 ASP A C 1
ATOM 739 O O . ASP A 1 121 ? -31.063 4.660 5.158 1.00 20.86 113 ASP A O 1
ATOM 744 N N . ASP A 1 122 ? -32.911 3.493 4.622 1.00 21.36 114 ASP A N 1
ATOM 745 C CA . ASP A 1 122 ? -33.203 3.174 6.016 1.00 20.99 114 ASP A CA 1
ATOM 746 C C . ASP A 1 122 ? -32.115 2.288 6.621 1.00 23.24 114 ASP A C 1
ATOM 747 O O . ASP A 1 122 ? -31.656 2.529 7.742 1.00 22.85 114 ASP A O 1
ATOM 752 N N . GLU A 1 123 ? -31.693 1.247 5.893 1.00 18.24 115 GLU A N 1
ATOM 753 C CA . GLU A 1 123 ? -30.657 0.355 6.415 1.00 20.96 115 GLU A CA 1
ATOM 754 C C . GLU A 1 123 ? -29.323 1.074 6.584 1.00 20.16 115 GLU A C 1
ATOM 755 O O . GLU A 1 123 ? -28.596 0.821 7.549 1.00 20.13 115 GLU A O 1
ATOM 761 N N . ILE A 1 124 ? -28.963 1.942 5.635 1.00 18.36 116 ILE A N 1
ATOM 762 C CA . ILE A 1 124 ? -27.710 2.688 5.745 1.00 17.65 116 ILE A CA 1
ATOM 763 C C . ILE A 1 124 ? -27.773 3.689 6.897 1.00 18.46 116 ILE A C 1
ATOM 764 O O . ILE A 1 124 ? -26.778 3.914 7.591 1.00 20.22 116 ILE A O 1
ATOM 769 N N . GLY A 1 125 ? -28.947 4.281 7.138 1.00 19.47 117 GLY A N 1
ATOM 770 C CA . GLY A 1 125 ? -29.083 5.188 8.268 1.00 21.63 117 GLY A CA 1
ATOM 771 C C . GLY A 1 125 ? -28.970 4.474 9.602 1.00 20.05 117 GLY A C 1
ATOM 772 O O . GLY A 1 125 ? -28.402 5.013 10.557 1.00 20.68 117 GLY A O 1
ATOM 773 N N . VAL A 1 126 ? -29.519 3.263 9.688 1.00 18.46 118 VAL A N 1
ATOM 774 C CA . VAL A 1 126 ? -29.317 2.429 10.870 1.00 18.91 118 VAL A CA 1
ATOM 775 C C . VAL A 1 126 ? -27.833 2.125 11.053 1.00 20.62 118 VAL A C 1
ATOM 776 O O . VAL A 1 126 ? -27.303 2.197 12.170 1.00 21.75 118 VAL A O 1
ATOM 780 N N . LEU A 1 127 ? -27.143 1.780 9.961 1.00 17.73 119 LEU A N 1
ATOM 781 C CA . LEU A 1 127 ? -25.708 1.504 10.042 1.00 17.64 119 LEU A CA 1
ATOM 782 C C . LEU A 1 127 ? -24.946 2.711 10.576 1.00 21.43 119 LEU A C 1
ATOM 783 O O . LEU A 1 127 ? -24.130 2.584 11.492 1.00 18.89 119 LEU A O 1
ATOM 788 N N . ILE A 1 128 ? -25.225 3.898 10.031 1.00 16.99 120 ILE A N 1
ATOM 789 C CA . ILE A 1 128 ? -24.494 5.105 10.420 1.00 17.90 120 ILE A CA 1
ATOM 790 C C . ILE A 1 128 ? -24.771 5.459 11.877 1.00 20.78 120 ILE A C 1
ATOM 791 O O . ILE A 1 128 ? -23.844 5.765 12.639 1.00 21.12 120 ILE A O 1
ATOM 796 N N . ALA A 1 129 ? -26.041 5.394 12.295 1.00 20.21 121 ALA A N 1
ATOM 797 C CA . ALA A 1 129 ? -26.377 5.690 13.687 1.00 20.74 121 ALA A CA 1
ATOM 798 C C . ALA A 1 129 ? -25.718 4.699 14.636 1.00 22.50 121 ALA A C 1
ATOM 799 O O . ALA A 1 129 ? -25.271 5.075 15.729 1.00 23.46 121 ALA A O 1
ATOM 801 N N . ALA A 1 130 ? -25.634 3.431 14.231 1.00 18.20 122 ALA A N 1
ATOM 802 C CA . ALA A 1 130 ? -25.006 2.437 15.090 1.00 20.28 122 ALA A CA 1
ATOM 803 C C . ALA A 1 130 ? -23.515 2.713 15.250 1.00 21.35 122 ALA A C 1
ATOM 804 O O . ALA A 1 130 ? -22.977 2.602 16.357 1.00 23.49 122 ALA A O 1
ATOM 806 N N . CYS A 1 131 ? -22.828 3.080 14.161 1.00 19.50 123 CYS A N 1
ATOM 807 C CA . CYS A 1 131 ? -21.398 3.360 14.266 1.00 20.45 123 CYS A CA 1
ATOM 808 C C . CYS A 1 131 ? -21.155 4.537 15.193 1.00 23.50 123 CYS A C 1
ATOM 809 O O . CYS A 1 131 ? -20.208 4.536 15.993 1.00 24.10 123 CYS A O 1
ATOM 812 N N . GLN A 1 132 ? -22.038 5.535 15.133 1.00 22.32 124 GLN A N 1
ATOM 813 C CA . GLN A 1 132 ? -21.868 6.726 15.947 1.00 26.13 124 GLN A CA 1
ATOM 814 C C . GLN A 1 132 ? -21.973 6.419 17.432 1.00 29.67 124 GLN A C 1
ATOM 815 O O . GLN A 1 132 ? -21.361 7.132 18.236 1.00 29.92 124 GLN A O 1
ATOM 821 N N . ARG A 1 133 ? -22.678 5.350 17.811 1.00 23.90 125 ARG A N 1
ATOM 822 C CA A ARG A 1 133 ? -22.888 4.998 19.210 0.45 25.21 125 ARG A CA 1
ATOM 823 C CA B ARG A 1 133 ? -22.879 5.008 19.213 0.55 25.19 125 ARG A CA 1
ATOM 824 C C . ARG A 1 133 ? -22.012 3.842 19.678 1.00 25.38 125 ARG A C 1
ATOM 825 O O . ARG A 1 133 ? -22.124 3.433 20.839 1.00 27.96 125 ARG A O 1
ATOM 840 N N . CYS A 1 134 ? -21.137 3.306 18.802 1.00 23.33 126 CYS A N 1
ATOM 841 C CA . CYS A 1 134 ? -20.262 2.179 19.122 1.00 25.89 126 CYS A CA 1
ATOM 842 C C . CYS A 1 134 ? -18.864 2.675 19.477 1.00 22.52 126 CYS A C 1
ATOM 843 O O . CYS A 1 134 ? -18.322 3.548 18.773 1.00 25.91 126 CYS A O 1
ATOM 846 N N . PRO A 1 135 ? -18.231 2.158 20.537 1.00 23.33 127 PRO A N 1
ATOM 847 C CA . PRO A 1 135 ? -16.896 2.654 20.911 1.00 23.21 127 PRO A CA 1
ATOM 848 C C . PRO A 1 135 ? -15.755 2.062 20.105 1.00 27.53 127 PRO A C 1
ATOM 849 O O . PRO A 1 135 ? -14.610 2.499 20.277 1.00 27.04 127 PRO A O 1
ATOM 853 N N . ALA A 1 136 ? -16.011 1.082 19.253 1.00 23.24 128 ALA A N 1
ATOM 854 C CA . ALA A 1 136 ? -14.943 0.439 18.506 1.00 24.19 128 ALA A CA 1
ATOM 855 C C . ALA A 1 136 ? -14.632 1.203 17.219 1.00 22.00 128 ALA A C 1
ATOM 856 O O . ALA A 1 136 ? -15.449 1.975 16.719 1.00 27.33 128 ALA A O 1
ATOM 858 N N . HIS A 1 137 ? -13.429 0.983 16.690 1.00 19.41 129 HIS A N 1
ATOM 859 C CA . HIS A 1 137 ? -13.119 1.426 15.332 1.00 21.52 129 HIS A CA 1
ATOM 860 C C . HIS A 1 137 ? -13.865 0.551 14.336 1.00 20.71 129 HIS A C 1
ATOM 861 O O . HIS A 1 137 ? -13.738 -0.676 14.363 1.00 22.51 129 HIS A O 1
ATOM 868 N N . VAL A 1 138 ? -14.619 1.183 13.437 1.00 18.84 130 VAL A N 1
ATOM 869 C CA . VAL A 1 138 ? -15.372 0.490 12.396 1.00 19.82 130 VAL A CA 1
ATOM 870 C C . VAL A 1 138 ? -14.750 0.831 11.053 1.00 17.48 130 VAL A C 1
ATOM 871 O O . VAL A 1 138 ? -14.579 2.011 10.730 1.00 18.52 130 VAL A O 1
ATOM 875 N N . VAL A 1 139 ? -14.444 -0.196 10.263 1.00 15.79 131 VAL A N 1
ATOM 876 C CA . VAL A 1 139 ? -13.913 -0.031 8.915 1.00 16.14 131 VAL A CA 1
ATOM 877 C C . VAL A 1 139 ? -14.926 -0.643 7.956 1.00 17.01 131 VAL A C 1
ATOM 878 O O . VAL A 1 139 ? -15.243 -1.830 8.071 1.00 16.84 131 VAL A O 1
ATOM 882 N N . LEU A 1 140 ? -15.430 0.158 7.015 1.00 15.36 132 LEU A N 1
ATOM 883 C CA . LEU A 1 140 ? -16.360 -0.308 5.984 1.00 16.58 132 LEU A CA 1
ATOM 884 C C . LEU A 1 140 ? -15.638 -0.338 4.644 1.00 15.25 132 LEU A C 1
ATOM 885 O O . LEU A 1 140 ? -15.044 0.668 4.247 1.00 16.30 132 LEU A O 1
ATOM 890 N N . VAL A 1 141 ? -15.706 -1.471 3.943 1.00 15.39 133 VAL A N 1
ATOM 891 C CA . VAL A 1 141 ? -15.127 -1.596 2.603 1.00 14.12 133 VAL A CA 1
ATOM 892 C C . VAL A 1 141 ? -16.245 -1.468 1.571 1.00 16.14 133 VAL A C 1
ATOM 893 O O . VAL A 1 141 ? -17.301 -2.091 1.709 1.00 17.28 133 VAL A O 1
ATOM 897 N N . THR A 1 142 ? -16.011 -0.674 0.523 1.00 14.80 134 THR A N 1
ATOM 898 C CA . THR A 1 142 ? -16.997 -0.524 -0.542 1.00 14.59 134 THR A CA 1
ATOM 899 C C . THR A 1 142 ? -16.270 -0.513 -1.884 1.00 14.35 134 THR A C 1
ATOM 900 O O . THR A 1 142 ? -15.043 -0.547 -1.943 1.00 16.24 134 THR A O 1
ATOM 904 N N . ASN A 1 143 ? -17.039 -0.498 -2.974 1.00 14.00 135 ASN A N 1
ATOM 905 C CA . ASN A 1 143 ? -16.486 -0.511 -4.323 1.00 16.18 135 ASN A CA 1
ATOM 906 C C . ASN A 1 143 ? -16.835 0.761 -5.087 1.00 15.33 135 ASN A C 1
ATOM 907 O O . ASN A 1 143 ? -17.937 1.311 -4.957 1.00 17.43 135 ASN A O 1
ATOM 912 N N . GLU A 1 144 ? -15.890 1.184 -5.929 1.00 14.24 136 GLU A N 1
ATOM 913 C CA . GLU A 1 144 ? -16.129 2.192 -6.958 1.00 16.28 136 GLU A CA 1
ATOM 914 C C . GLU A 1 144 ? -16.626 1.469 -8.199 1.00 14.54 136 GLU A C 1
ATOM 915 O O . GLU A 1 144 ? -15.906 0.623 -8.745 1.00 16.94 136 GLU A O 1
ATOM 921 N N . VAL A 1 145 ? -17.852 1.784 -8.634 1.00 14.23 137 VAL A N 1
ATOM 922 C CA . VAL A 1 145 ? -18.473 1.088 -9.760 1.00 14.31 137 VAL A CA 1
ATOM 923 C C . VAL A 1 145 ? -18.951 2.058 -10.828 1.00 17.28 137 VAL A C 1
ATOM 924 O O . VAL A 1 145 ? -19.665 1.661 -11.763 1.00 16.61 137 VAL A O 1
ATOM 928 N N . GLY A 1 146 ? -18.589 3.335 -10.704 1.00 14.87 138 GLY A N 1
ATOM 929 C CA . GLY A 1 146 ? -19.183 4.340 -11.571 1.00 18.06 138 GLY A CA 1
ATOM 930 C C . GLY A 1 146 ? -18.301 4.999 -12.605 1.00 16.54 138 GLY A C 1
ATOM 931 O O . GLY A 1 146 ? -18.726 5.997 -13.208 1.00 16.79 138 GLY A O 1
ATOM 932 N N . MET A 1 147 ? -17.093 4.489 -12.848 1.00 15.93 139 MET A N 1
ATOM 933 C CA . MET A 1 147 ? -16.220 5.133 -13.827 1.00 17.53 139 MET A CA 1
ATOM 934 C C . MET A 1 147 ? -16.065 4.340 -15.127 1.00 15.54 139 MET A C 1
ATOM 935 O O . MET A 1 147 ? -15.092 4.552 -15.863 1.00 16.19 139 MET A O 1
ATOM 940 N N . GLY A 1 148 ? -17.054 3.509 -15.464 1.00 18.11 140 GLY A N 1
ATOM 941 C CA . GLY A 1 148 ? -17.192 2.911 -16.784 1.00 20.78 140 GLY A CA 1
ATOM 942 C C . GLY A 1 148 ? -18.268 3.596 -17.604 1.00 22.20 140 GLY A C 1
ATOM 943 O O . GLY A 1 148 ? -18.630 4.752 -17.358 1.00 21.55 140 GLY A O 1
ATOM 944 N N . ILE A 1 149 ? -18.812 2.853 -18.589 1.00 19.40 141 ILE A N 1
ATOM 945 C CA A ILE A 1 149 ? -19.844 3.398 -19.466 0.66 21.21 141 ILE A CA 1
ATOM 946 C CA B ILE A 1 149 ? -19.843 3.352 -19.494 0.34 21.29 141 ILE A CA 1
ATOM 947 C C . ILE A 1 149 ? -21.219 3.045 -18.912 1.00 23.13 141 ILE A C 1
ATOM 948 O O . ILE A 1 149 ? -21.389 2.095 -18.144 1.00 26.22 141 ILE A O 1
ATOM 957 N N . VAL A 1 150 ? -22.218 3.842 -19.313 1.00 21.37 142 VAL A N 1
ATOM 958 C CA . VAL A 1 150 ? -23.589 3.598 -18.850 1.00 22.56 142 VAL A CA 1
ATOM 959 C C . VAL A 1 150 ? -24.020 2.175 -19.203 1.00 21.97 142 VAL A C 1
ATOM 960 O O . VAL A 1 150 ? -23.957 1.772 -20.378 1.00 23.79 142 VAL A O 1
ATOM 964 N N . PRO A 1 151 ? -24.443 1.378 -18.224 1.00 23.25 143 PRO A N 1
ATOM 965 C CA . PRO A 1 151 ? -24.797 -0.016 -18.518 1.00 23.08 143 PRO A CA 1
ATOM 966 C C . PRO A 1 151 ? -26.019 -0.109 -19.419 1.00 25.69 143 PRO A C 1
ATOM 967 O O . PRO A 1 151 ? -26.881 0.771 -19.433 1.00 26.44 143 PRO A O 1
ATOM 971 N N . GLU A 1 152 ? -26.082 -1.200 -20.190 1.00 29.25 144 GLU A N 1
ATOM 972 C CA . GLU A 1 152 ? -27.246 -1.453 -21.029 1.00 31.60 144 GLU A CA 1
ATOM 973 C C . GLU A 1 152 ? -28.367 -2.124 -20.253 1.00 32.81 144 GLU A C 1
ATOM 974 O O . GLU A 1 152 ? -29.536 -2.023 -20.641 1.00 36.12 144 GLU A O 1
ATOM 980 N N . ASN A 1 153 ? -28.031 -2.772 -19.152 1.00 21.71 145 ASN A N 1
ATOM 981 C CA . ASN A 1 153 ? -28.976 -3.505 -18.326 1.00 25.35 145 ASN A CA 1
ATOM 982 C C . ASN A 1 153 ? -29.588 -2.567 -17.287 1.00 23.74 145 ASN A C 1
ATOM 983 O O . ASN A 1 153 ? -28.879 -1.774 -16.668 1.00 19.19 145 ASN A O 1
ATOM 988 N N . ARG A 1 154 ? -30.913 -2.650 -17.104 1.00 21.76 146 ARG A N 1
ATOM 989 C CA . ARG A 1 154 ? -31.605 -1.685 -16.242 1.00 17.88 146 ARG A CA 1
ATOM 990 C C . ARG A 1 154 ? -31.183 -1.822 -14.779 1.00 20.34 146 ARG A C 1
ATOM 991 O O . ARG A 1 154 ? -30.916 -0.816 -14.100 1.00 17.63 146 ARG A O 1
ATOM 999 N N . LEU A 1 155 ? -31.120 -3.054 -14.268 1.00 17.83 147 LEU A N 1
ATOM 1000 C CA . LEU A 1 155 ? -30.646 -3.261 -12.898 1.00 17.48 147 LEU A CA 1
ATOM 1001 C C . LEU A 1 155 ? -29.248 -2.674 -12.699 1.00 18.61 147 LEU A C 1
ATOM 1002 O O . LEU A 1 155 ? -28.991 -1.972 -11.716 1.00 17.94 147 LEU A O 1
ATOM 1007 N N . ALA A 1 156 ? -28.329 -2.940 -13.635 1.00 18.90 148 ALA A N 1
ATOM 1008 C CA . ALA A 1 156 ? -26.971 -2.416 -13.494 1.00 16.75 148 ALA A CA 1
ATOM 1009 C C . ALA A 1 156 ? -26.946 -0.889 -13.483 1.00 17.03 148 ALA A C 1
ATOM 1010 O O . ALA A 1 156 ? -26.152 -0.282 -12.747 1.00 17.71 148 ALA A O 1
ATOM 1012 N N . ARG A 1 157 ? -27.768 -0.253 -14.322 1.00 19.91 149 ARG A N 1
ATOM 1013 C CA . ARG A 1 157 ? -27.838 1.211 -14.338 1.00 18.98 149 ARG A CA 1
ATOM 1014 C C . ARG A 1 157 ? -28.269 1.761 -12.986 1.00 17.74 149 ARG A C 1
ATOM 1015 O O . ARG A 1 1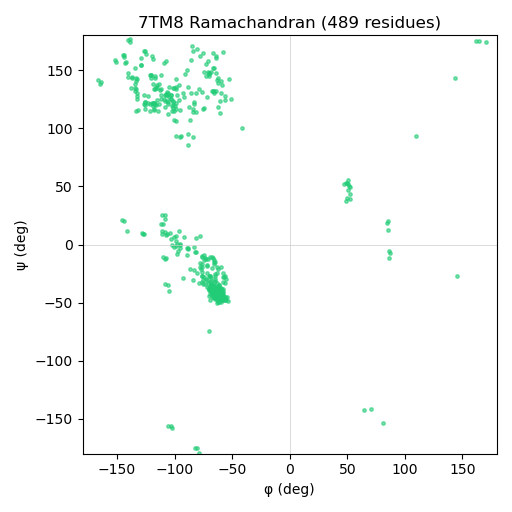57 ? -27.643 2.686 -12.446 1.00 16.65 149 ARG A O 1
ATOM 1023 N N . HIS A 1 158 ? -29.360 1.216 -12.434 1.00 17.44 150 HIS A N 1
ATOM 1024 C CA . HIS A 1 158 ? -29.851 1.689 -11.148 1.00 17.44 150 HIS A CA 1
ATOM 1025 C C . HIS A 1 158 ? -28.902 1.328 -10.015 1.00 16.19 150 HIS A C 1
ATOM 1026 O O . HIS A 1 158 ? -28.703 2.126 -9.098 1.00 18.23 150 HIS A O 1
ATOM 1033 N N . PHE A 1 159 ? -28.325 0.124 -10.039 1.00 15.82 151 PHE A N 1
ATOM 1034 C CA . PHE A 1 159 ? -27.368 -0.245 -9.000 1.00 16.95 151 PHE A CA 1
ATOM 1035 C C . PHE A 1 159 ? -26.197 0.721 -8.962 1.00 16.44 151 PHE A C 1
ATOM 1036 O O . PHE A 1 159 ? -25.760 1.142 -7.885 1.00 16.17 151 PHE A O 1
ATOM 1044 N N . ARG A 1 160 ? -25.658 1.066 -10.133 1.00 17.45 152 ARG A N 1
ATOM 1045 C CA . ARG A 1 160 ? -24.544 2.005 -10.200 1.00 19.76 152 ARG A CA 1
ATOM 1046 C C . ARG A 1 160 ? -24.909 3.340 -9.552 1.00 17.05 152 ARG A C 1
ATOM 1047 O O . ARG A 1 160 ? -24.114 3.918 -8.800 1.00 16.85 152 ARG A O 1
ATOM 1055 N N . ASP A 1 161 ? -26.129 3.825 -9.797 1.00 15.25 153 ASP A N 1
ATOM 1056 C CA . ASP A 1 161 ? -26.554 5.095 -9.210 1.00 18.84 153 ASP A CA 1
ATOM 1057 C C . ASP A 1 161 ? -26.748 4.979 -7.699 1.00 18.14 153 ASP A C 1
ATOM 1058 O O . ASP A 1 161 ? -26.300 5.847 -6.935 1.00 17.27 153 ASP A O 1
ATOM 1063 N N . ILE A 1 162 ? -27.459 3.939 -7.258 1.00 16.95 154 ILE A N 1
ATOM 1064 C CA . ILE A 1 162 ? -27.692 3.740 -5.827 1.00 15.61 154 ILE A CA 1
ATOM 1065 C C . ILE A 1 162 ? -26.368 3.557 -5.084 1.00 17.97 154 ILE A C 1
ATOM 1066 O O . ILE A 1 162 ? -26.162 4.120 -4.006 1.00 16.69 154 ILE A O 1
ATOM 1071 N N . ALA A 1 163 ? -25.469 2.728 -5.622 1.00 14.86 155 ALA A N 1
ATOM 1072 C CA . ALA A 1 163 ? -24.183 2.518 -4.952 1.00 14.17 155 ALA A CA 1
ATOM 1073 C C . ALA A 1 163 ? -23.402 3.822 -4.820 1.00 16.40 155 ALA A C 1
ATOM 1074 O O . ALA A 1 163 ? -22.748 4.063 -3.799 1.00 15.68 155 ALA A O 1
ATOM 1076 N N . GLY A 1 164 ? -23.432 4.659 -5.858 1.00 15.51 156 GLY A N 1
ATOM 1077 C CA . GLY A 1 164 ? -22.734 5.935 -5.786 1.00 14.55 156 GLY A CA 1
ATOM 1078 C C . GLY A 1 164 ? -23.283 6.841 -4.700 1.00 15.31 156 GLY A C 1
ATOM 1079 O O . GLY A 1 164 ? -22.520 7.455 -3.948 1.00 16.45 156 GLY A O 1
ATOM 1080 N N . ARG A 1 165 ? -24.610 6.926 -4.600 1.00 16.17 157 ARG A N 1
ATOM 1081 C CA . ARG A 1 165 ? -25.226 7.750 -3.566 1.00 14.78 157 ARG A CA 1
ATOM 1082 C C . ARG A 1 165 ? -24.951 7.196 -2.178 1.00 16.06 157 ARG A C 1
ATOM 1083 O O . ARG A 1 165 ? -24.691 7.957 -1.241 1.00 17.57 157 ARG A O 1
ATOM 1091 N N . VAL A 1 166 ? -25.022 5.874 -2.020 1.00 14.40 158 VAL A N 1
ATOM 1092 C CA . VAL A 1 166 ? -24.718 5.270 -0.720 1.00 14.84 158 VAL A CA 1
ATOM 1093 C C . VAL A 1 166 ? -23.284 5.584 -0.305 1.00 15.94 158 VAL A C 1
ATOM 1094 O O . VAL A 1 166 ? -23.018 5.932 0.850 1.00 15.03 158 VAL A O 1
ATOM 1098 N N . ASN A 1 167 ? -22.337 5.476 -1.240 1.00 15.63 159 ASN A N 1
ATOM 1099 C CA . ASN A 1 167 ? -20.942 5.736 -0.902 1.00 14.82 159 ASN A CA 1
ATOM 1100 C C . ASN A 1 167 ? -20.712 7.200 -0.521 1.00 15.77 159 ASN A C 1
ATOM 1101 O O . ASN A 1 167 ? -19.911 7.491 0.375 1.00 15.94 159 ASN A O 1
ATOM 1106 N N . GLN A 1 168 ? -21.422 8.135 -1.173 1.00 16.10 160 GLN A N 1
ATOM 1107 C CA . GLN A 1 168 ? -21.326 9.543 -0.778 1.00 16.13 160 GLN A CA 1
ATOM 1108 C C . GLN A 1 168 ? -21.774 9.741 0.657 1.00 16.27 160 GLN A C 1
ATOM 1109 O O . GLN A 1 168 ? -21.124 10.458 1.425 1.00 16.33 160 GLN A O 1
ATOM 1115 N N . ARG A 1 169 ? -22.880 9.098 1.031 1.00 15.41 161 ARG A N 1
ATOM 1116 C CA . ARG A 1 169 ? -23.428 9.261 2.371 1.00 16.10 161 ARG A CA 1
ATOM 1117 C C . ARG A 1 169 ? -22.485 8.696 3.421 1.00 16.62 161 ARG A C 1
ATOM 1118 O O . ARG A 1 169 ? -22.288 9.301 4.484 1.00 16.82 161 ARG A O 1
ATOM 1126 N N . LEU A 1 170 ? -21.918 7.521 3.152 1.00 15.82 162 LEU A N 1
ATOM 1127 C CA . LEU A 1 170 ? -20.984 6.924 4.103 1.00 14.91 162 LEU A CA 1
ATOM 1128 C C . LEU A 1 170 ? -19.702 7.742 4.219 1.00 18.86 162 LEU A C 1
ATOM 1129 O O . LEU A 1 170 ? -19.139 7.882 5.311 1.00 16.49 162 LEU A O 1
ATOM 1134 N N . ALA A 1 171 ? -19.215 8.270 3.095 1.00 16.06 163 ALA A N 1
ATOM 1135 C CA . ALA A 1 171 ? -18.001 9.079 3.122 1.00 15.18 163 ALA A CA 1
ATOM 1136 C C . ALA A 1 171 ? -18.197 10.345 3.948 1.00 16.25 163 ALA A C 1
ATOM 1137 O O . ALA A 1 171 ? -17.265 10.805 4.628 1.00 18.63 163 ALA A O 1
ATOM 1139 N N . ALA A 1 172 ? -19.392 10.941 3.875 1.00 16.24 164 ALA A N 1
ATOM 1140 C CA . ALA A 1 172 ? -19.666 12.143 4.653 1.00 16.67 164 ALA A CA 1
ATOM 1141 C C . ALA A 1 172 ? -19.715 11.836 6.144 1.00 20.14 164 ALA A C 1
ATOM 1142 O O . ALA A 1 172 ? -19.283 12.660 6.962 1.00 20.61 164 ALA A O 1
ATOM 1144 N N . ALA A 1 173 ? -20.229 10.656 6.515 1.00 17.54 165 ALA A N 1
ATOM 1145 C CA . ALA A 1 173 ? -20.273 10.256 7.923 1.00 18.30 165 ALA A CA 1
ATOM 1146 C C . ALA A 1 173 ? -18.911 9.810 8.454 1.00 19.61 165 ALA A C 1
ATOM 1147 O O . ALA A 1 173 ? -18.647 9.933 9.657 1.00 20.59 165 ALA A O 1
ATOM 1149 N N . ALA A 1 174 ? -18.042 9.303 7.584 1.00 17.39 166 ALA A N 1
ATOM 1150 C CA . ALA A 1 174 ? -16.762 8.739 7.994 1.00 17.80 166 ALA A CA 1
ATOM 1151 C C . ALA A 1 174 ? -15.794 9.815 8.476 1.00 18.44 166 ALA A C 1
ATOM 1152 O O . ALA A 1 174 ? -15.801 10.953 8.004 1.00 19.77 166 ALA A O 1
ATOM 1154 N N . ASP A 1 175 ? -14.948 9.439 9.435 1.00 16.51 167 ASP A N 1
ATOM 1155 C CA . ASP A 1 175 ? -13.855 10.302 9.866 1.00 19.47 167 ASP A CA 1
ATOM 1156 C C . ASP A 1 175 ? -12.675 10.263 8.907 1.00 19.83 167 ASP A C 1
ATOM 1157 O O . ASP A 1 175 ? -11.974 11.274 8.753 1.00 22.62 167 ASP A O 1
ATOM 1162 N N . ALA A 1 176 ? -12.430 9.108 8.287 1.00 19.61 168 ALA A N 1
ATOM 1163 C CA . ALA A 1 176 ? -11.348 8.908 7.336 1.00 18.96 168 ALA A CA 1
ATOM 1164 C C . ALA A 1 176 ? -11.891 8.180 6.115 1.00 18.44 168 ALA A C 1
ATOM 1165 O O . ALA A 1 176 ? -12.752 7.303 6.245 1.00 16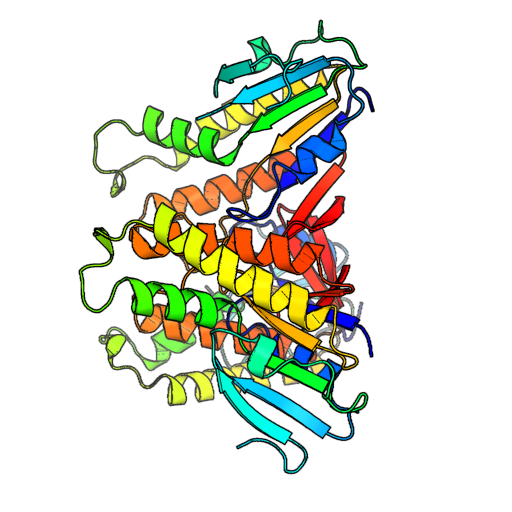.69 168 ALA A O 1
ATOM 1167 N N . VAL A 1 177 ? -11.389 8.543 4.929 1.00 17.26 169 VAL A N 1
ATOM 1168 C CA . VAL A 1 177 ? -11.751 7.889 3.675 1.00 15.24 169 VAL A CA 1
ATOM 1169 C C . VAL A 1 177 ? -10.473 7.590 2.903 1.00 16.64 169 VAL A C 1
ATOM 1170 O O . VAL A 1 177 ? -9.649 8.488 2.687 1.00 18.88 169 VAL A O 1
ATOM 1174 N N . TRP A 1 178 ? -10.288 6.322 2.531 1.00 15.00 170 TRP A N 1
ATOM 1175 C CA . TRP A 1 178 ? -9.162 5.889 1.707 1.00 16.49 170 TRP A CA 1
ATOM 1176 C C . TRP A 1 178 ? -9.673 5.442 0.343 1.00 17.17 170 TRP A C 1
ATOM 1177 O O . TRP A 1 178 ? -10.646 4.686 0.265 1.00 17.30 170 TRP A O 1
ATOM 1188 N N . LEU A 1 179 ? -9.020 5.904 -0.725 1.00 15.93 171 LEU A N 1
ATOM 1189 C CA . LEU A 1 179 ? -9.187 5.332 -2.059 1.00 15.46 171 LEU A CA 1
ATOM 1190 C C . LEU A 1 179 ? -7.966 4.467 -2.353 1.00 16.27 171 LEU A C 1
ATOM 1191 O O . LEU A 1 179 ? -6.830 4.942 -2.241 1.00 18.05 171 LEU A O 1
ATOM 1196 N N . VAL A 1 180 ? -8.181 3.195 -2.705 1.00 17.09 172 VAL A N 1
ATOM 1197 C CA . VAL A 1 180 ? -7.072 2.270 -2.949 1.00 15.06 172 VAL A CA 1
ATOM 1198 C C . VAL A 1 180 ? -6.999 2.008 -4.450 1.00 16.07 172 VAL A C 1
ATOM 1199 O O . VAL A 1 180 ? -7.988 1.573 -5.052 1.00 16.81 172 VAL A O 1
ATOM 1203 N N . VAL A 1 181 ? -5.835 2.279 -5.054 1.00 14.78 173 VAL A N 1
ATOM 1204 C CA . VAL A 1 181 ? -5.623 2.142 -6.498 1.00 14.96 173 VAL A CA 1
ATOM 1205 C C . VAL A 1 181 ? -4.396 1.265 -6.722 1.00 16.82 173 VAL A C 1
ATOM 1206 O O . VAL A 1 181 ? -3.302 1.605 -6.268 1.00 16.31 173 VAL A O 1
ATOM 1210 N N . SER A 1 182 ? -4.574 0.131 -7.423 1.00 15.73 174 SER A N 1
ATOM 1211 C CA . SER A 1 182 ? -3.466 -0.801 -7.689 1.00 15.43 174 SER A CA 1
ATOM 1212 C C . SER A 1 182 ? -2.710 -1.128 -6.408 1.00 16.74 174 SER A C 1
ATOM 1213 O O . SER A 1 182 ? -1.478 -1.228 -6.387 1.00 16.91 174 SER A O 1
ATOM 1216 N N . GLY A 1 183 ? -3.456 -1.294 -5.325 1.00 17.68 175 GLY A N 1
ATOM 1217 C CA . GLY A 1 183 ? -2.878 -1.678 -4.060 1.00 18.70 175 GLY A CA 1
ATOM 1218 C C . GLY A 1 183 ? -2.358 -0.534 -3.216 1.00 22.24 175 GLY A C 1
ATOM 1219 O O . GLY A 1 183 ? -1.977 -0.770 -2.060 1.00 23.00 175 GLY A O 1
ATOM 1220 N N . ILE A 1 184 ? -2.371 0.701 -3.735 1.00 16.78 176 ILE A N 1
ATOM 1221 C CA . ILE A 1 184 ? -1.783 1.858 -3.061 1.00 17.67 176 ILE A CA 1
ATOM 1222 C C . ILE A 1 184 ? -2.899 2.662 -2.408 1.00 18.08 176 ILE A C 1
ATOM 1223 O O . ILE A 1 184 ? -3.821 3.116 -3.090 1.00 18.42 176 ILE A O 1
ATOM 1228 N N . GLY A 1 185 ? -2.809 2.868 -1.094 1.00 18.68 177 GLY A N 1
ATOM 1229 C CA . GLY A 1 185 ? -3.803 3.680 -0.401 1.00 20.13 177 GLY A CA 1
ATOM 1230 C C . GLY A 1 185 ? -3.566 5.172 -0.588 1.00 19.48 177 GLY A C 1
ATOM 1231 O O . GLY A 1 185 ? -2.439 5.662 -0.448 1.00 21.56 177 GLY A O 1
ATOM 1232 N N . VAL A 1 186 ? -4.636 5.900 -0.891 1.00 16.46 178 VAL A N 1
ATOM 1233 C CA . VAL A 1 186 ? -4.615 7.357 -1.006 1.00 17.99 178 VAL A CA 1
ATOM 1234 C C . VAL A 1 186 ? -5.625 7.886 0.004 1.00 18.12 178 VAL A C 1
ATOM 1235 O O . VAL A 1 186 ? -6.828 7.631 -0.129 1.00 19.18 178 VAL A O 1
ATOM 1239 N N . LYS A 1 187 ? -5.157 8.610 1.023 1.00 18.35 179 LYS A N 1
ATOM 1240 C CA . LYS A 1 187 ? -6.082 9.123 2.034 1.00 19.12 179 LYS A CA 1
ATOM 1241 C C . LYS A 1 187 ? -6.687 10.424 1.523 1.00 18.89 179 LYS A C 1
ATOM 1242 O O . LYS A 1 187 ? -5.977 11.414 1.344 1.00 22.73 179 LYS A O 1
ATOM 1248 N N . ILE A 1 188 ? -7.992 10.420 1.261 1.00 15.62 180 ILE A N 1
ATOM 1249 C CA . ILE A 1 188 ? -8.657 11.583 0.672 1.00 17.74 180 ILE A CA 1
ATOM 1250 C C . ILE A 1 188 ? -9.533 12.321 1.669 1.00 19.25 180 ILE A C 1
ATOM 1251 O O . ILE A 1 188 ? -9.933 13.464 1.389 1.00 20.93 180 ILE A O 1
ATOM 1256 N N . LYS A 1 189 ? -9.796 11.742 2.833 1.00 18.59 181 LYS A N 1
ATOM 1257 C CA . LYS A 1 189 ? -10.397 12.459 3.952 1.00 16.77 181 LYS A CA 1
ATOM 1258 C C . LYS A 1 189 ? -9.714 11.981 5.226 1.00 19.62 181 LYS A C 1
ATOM 1259 O O . LYS A 1 189 ? -9.459 10.782 5.356 1.00 20.05 181 LYS A O 1
ATOM 1266 N N . HIS B 1 6 ? -13.273 33.954 -7.524 1.00 47.56 -2 HIS B N 1
ATOM 1267 C CA . HIS B 1 6 ? -12.314 33.931 -8.622 1.00 36.95 -2 HIS B CA 1
ATOM 1268 C C . HIS B 1 6 ? -12.941 34.402 -9.931 1.00 35.81 -2 HIS B C 1
ATOM 1269 O O . HIS B 1 6 ? -13.995 33.922 -10.323 1.00 44.07 -2 HIS B O 1
ATOM 1271 N N . HIS B 1 7 ? -12.300 35.351 -10.597 1.00 26.92 -1 HIS B N 1
ATOM 1272 C CA . HIS B 1 7 ? -12.716 35.814 -11.911 1.00 22.36 -1 HIS B CA 1
ATOM 1273 C C . HIS B 1 7 ? -11.728 35.302 -12.949 1.00 21.49 -1 HIS B C 1
ATOM 1274 O O . HIS B 1 7 ? -10.584 34.971 -12.628 1.00 24.87 -1 HIS B O 1
ATOM 1281 N N . HIS B 1 8 ? -12.187 35.233 -14.203 1.00 21.60 0 HIS B N 1
ATOM 1282 C CA . HIS B 1 8 ? -11.363 34.791 -15.336 1.00 19.94 0 HIS B CA 1
ATOM 1283 C C . HIS B 1 8 ? -10.708 33.445 -15.039 1.00 26.55 0 HIS B C 1
ATOM 1284 O O . HIS B 1 8 ? -9.517 33.236 -15.292 1.00 24.88 0 HIS B O 1
ATOM 1291 N N . MET B 1 9 ? -11.489 32.539 -14.465 1.00 21.20 1 MET B N 1
ATOM 1292 C CA . MET B 1 9 ? -11.015 31.223 -14.069 1.00 18.60 1 MET B CA 1
ATOM 1293 C C . MET B 1 9 ? -11.812 30.143 -14.780 1.00 16.99 1 MET B C 1
ATOM 1294 O O . MET B 1 9 ? -13.017 30.293 -15.005 1.00 18.37 1 MET B O 1
ATOM 1299 N N . LEU B 1 10 ? -11.137 29.038 -15.097 1.00 16.65 2 LEU B N 1
ATOM 1300 C CA . LEU B 1 10 ? -11.795 27.848 -15.623 1.00 16.61 2 LEU B CA 1
ATOM 1301 C C . LEU B 1 10 ? -11.466 26.673 -14.715 1.00 16.70 2 LEU B C 1
ATOM 1302 O O . LEU B 1 10 ? -10.285 26.372 -14.501 1.00 17.22 2 LEU B O 1
ATOM 1307 N N . THR B 1 11 ? -12.498 26.030 -14.165 1.00 14.81 3 THR B N 1
ATOM 1308 C CA . THR B 1 11 ? -12.343 24.821 -13.363 1.00 14.74 3 THR B CA 1
ATOM 1309 C C . THR B 1 11 ? -13.026 23.645 -14.042 1.00 15.10 3 THR B C 1
ATOM 1310 O O . THR B 1 11 ? -14.149 23.775 -14.547 1.00 16.45 3 THR B O 1
ATOM 1314 N N . LEU B 1 12 ? -12.334 22.499 -14.059 1.00 14.17 4 LEU B N 1
ATOM 1315 C CA . LEU B 1 12 ? -12.905 21.230 -14.496 1.00 14.46 4 LEU B CA 1
ATOM 1316 C C . LEU B 1 12 ? -13.136 20.344 -13.280 1.00 15.14 4 LEU B C 1
ATOM 1317 O O . LEU B 1 12 ? -12.242 20.191 -12.438 1.00 16.38 4 LEU B O 1
ATOM 1322 N N . VAL B 1 13 ? -14.333 19.776 -13.193 1.00 13.12 5 VAL B N 1
ATOM 1323 C CA . VAL B 1 13 ? -14.707 18.847 -12.131 1.00 14.36 5 VAL B CA 1
ATOM 1324 C C . VAL B 1 13 ? -15.049 17.526 -12.798 1.00 14.39 5 VAL B C 1
ATOM 1325 O O . VAL B 1 13 ? -15.981 17.474 -13.608 1.00 14.23 5 VAL B O 1
ATOM 1329 N N . THR B 1 14 ? -14.314 16.461 -12.453 1.00 14.37 6 THR B N 1
ATOM 1330 C CA . THR B 1 14 ? -14.554 15.135 -13.023 1.00 14.46 6 THR B CA 1
ATOM 1331 C C . THR B 1 14 ? -14.760 14.095 -11.921 1.00 15.72 6 THR B C 1
ATOM 1332 O O . THR B 1 14 ? -14.492 14.328 -10.738 1.00 16.46 6 THR B O 1
ATOM 1336 N N . GLY B 1 15 ? -15.261 12.937 -12.326 1.00 15.46 7 GLY B N 1
ATOM 1337 C CA . GLY B 1 15 ? -15.634 11.887 -11.392 1.00 15.47 7 GLY B CA 1
ATOM 1338 C C . GLY B 1 15 ? -16.556 10.896 -12.062 1.00 16.83 7 GLY B C 1
ATOM 1339 O O . GLY B 1 15 ? -16.978 11.076 -13.205 1.00 18.12 7 GLY B O 1
ATOM 1340 N N . GLY B 1 16 ? -16.874 9.828 -11.324 1.00 16.32 8 GLY B N 1
ATOM 1341 C CA . GLY B 1 16 ? -17.787 8.812 -11.814 1.00 17.05 8 GLY B CA 1
ATOM 1342 C C . GLY B 1 16 ? -19.261 9.203 -11.716 1.00 18.00 8 GLY B C 1
ATOM 1343 O O . GLY B 1 16 ? -19.646 10.296 -11.293 1.00 17.76 8 GLY B O 1
ATOM 1344 N N . ALA B 1 17 ? -20.100 8.274 -12.157 1.00 17.89 9 ALA B N 1
ATOM 1345 C CA . ALA B 1 17 ? -21.540 8.448 -12.050 1.00 16.57 9 ALA B CA 1
ATOM 1346 C C . ALA B 1 17 ? -21.944 8.506 -10.590 1.00 19.54 9 ALA B C 1
ATOM 1347 O O . ALA B 1 17 ? -21.528 7.664 -9.791 1.00 19.53 9 ALA B O 1
ATOM 1349 N N . ARG B 1 18 ? -22.760 9.501 -10.242 1.00 16.79 10 ARG B N 1
ATOM 1350 C CA . ARG B 1 18 ? -23.236 9.681 -8.869 1.00 17.38 10 ARG B CA 1
ATOM 1351 C C . ARG B 1 18 ? -22.068 9.664 -7.887 1.00 18.56 10 ARG B C 1
ATOM 1352 O O . ARG B 1 18 ? -22.057 8.937 -6.890 1.00 18.95 10 ARG B O 1
ATOM 1360 N N . SER B 1 19 ? -21.070 10.499 -8.178 1.00 16.99 11 SER B N 1
ATOM 1361 C CA . SER B 1 19 ? -19.906 10.647 -7.322 1.00 18.87 11 SER B CA 1
ATOM 1362 C C . SER B 1 19 ? -19.976 11.902 -6.476 1.00 17.18 11 SER B C 1
ATOM 1363 O O . SER B 1 19 ? -19.057 12.154 -5.697 1.00 17.27 11 SER B O 1
ATOM 1366 N N . GLY B 1 20 ? -21.040 12.695 -6.619 1.00 16.84 12 GLY B N 1
ATOM 1367 C CA . GLY B 1 20 ? -21.122 13.968 -5.931 1.00 16.76 12 GLY B CA 1
ATOM 1368 C C . GLY B 1 20 ? -20.458 15.125 -6.637 1.00 15.97 12 GLY B C 1
ATOM 1369 O O . GLY B 1 20 ? -20.143 16.127 -5.990 1.00 15.50 12 GLY B O 1
ATOM 1370 N N . LYS B 1 21 ? -20.220 15.039 -7.964 1.00 19.46 13 LYS B N 1
ATOM 1371 C CA A LYS B 1 21 ? -19.515 16.138 -8.606 0.46 19.63 13 LYS B CA 1
ATOM 1372 C CA B LYS B 1 21 ? -19.565 16.114 -8.715 0.54 19.67 13 LYS B CA 1
ATOM 1373 C C . LYS B 1 21 ? -20.382 17.393 -8.694 1.00 22.06 13 LYS B C 1
ATOM 1374 O O . LYS B 1 21 ? -19.852 18.502 -8.539 1.00 19.79 13 LYS B O 1
ATOM 1385 N N . SER B 1 22 ? -21.664 17.238 -8.922 1.00 21.62 14 SER B N 1
ATOM 1386 C CA A SER B 1 22 ? -22.544 18.402 -8.975 0.54 22.65 14 SER B CA 1
ATOM 1387 C CA B SER B 1 22 ? -22.539 18.405 -8.976 0.46 22.66 14 SER B CA 1
ATOM 1388 C C . SER B 1 22 ? -22.550 19.142 -7.644 1.00 22.16 14 SER B C 1
ATOM 1389 O O . SER B 1 22 ? -22.452 20.373 -7.604 1.00 23.68 14 SER B O 1
ATOM 1394 N N . ARG B 1 23 ? -22.661 18.399 -6.540 1.00 20.60 15 ARG B N 1
ATOM 1395 C CA . ARG B 1 23 ? -22.619 19.008 -5.215 1.00 19.84 15 ARG B CA 1
ATOM 1396 C C . ARG B 1 23 ? -21.286 19.699 -4.962 1.00 19.70 15 ARG B C 1
ATOM 1397 O O . ARG B 1 23 ? -21.243 20.789 -4.372 1.00 19.60 15 ARG B O 1
ATOM 1405 N N . HIS B 1 24 ? -20.183 19.077 -5.389 1.00 17.60 16 HIS B N 1
ATOM 1406 C CA . HIS B 1 24 ? -18.878 19.707 -5.213 1.00 19.86 16 HIS B CA 1
ATOM 1407 C C . HIS B 1 24 ? -18.768 20.986 -6.034 1.00 17.08 16 HIS B C 1
ATOM 1408 O O . HIS B 1 24 ? -18.237 21.998 -5.557 1.00 18.33 16 HIS B O 1
ATOM 1415 N N . ALA B 1 25 ? -19.262 20.958 -7.277 1.00 18.75 17 ALA B N 1
ATOM 1416 C CA . ALA B 1 25 ? -19.216 22.156 -8.120 1.00 22.29 17 ALA B CA 1
ATOM 1417 C C . ALA B 1 25 ? -20.059 23.283 -7.534 1.00 24.92 17 ALA B C 1
ATOM 1418 O O . ALA B 1 25 ? -19.664 24.456 -7.579 1.00 22.90 17 ALA B O 1
ATOM 1420 N N . GLU B 1 26 ? -21.223 22.949 -6.982 1.00 21.03 18 GLU B N 1
ATOM 1421 C CA . GLU B 1 26 ? -22.038 23.947 -6.293 1.00 25.29 18 GLU B CA 1
ATOM 1422 C C . GLU B 1 26 ? -21.262 24.596 -5.161 1.00 26.39 18 GLU B C 1
ATOM 1423 O O . GLU B 1 26 ? -21.310 25.821 -4.977 1.00 26.63 18 GLU B O 1
ATOM 1429 N N . ALA B 1 27 ? -20.539 23.787 -4.388 1.00 23.86 19 ALA B N 1
ATOM 1430 C CA . ALA B 1 27 ? -19.751 24.327 -3.285 1.00 24.61 19 ALA B CA 1
ATOM 1431 C C . ALA B 1 27 ? -18.696 25.299 -3.784 1.00 27.77 19 ALA B C 1
ATOM 1432 O O . ALA B 1 27 ? -18.404 26.298 -3.116 1.00 27.19 19 ALA B O 1
ATOM 1434 N N . LEU B 1 28 ? -18.127 25.036 -4.964 1.00 22.41 20 LEU B N 1
ATOM 1435 C CA . LEU B 1 28 ? -17.085 25.914 -5.477 1.00 25.54 20 LEU B CA 1
ATOM 1436 C C . LEU B 1 28 ? -17.621 27.307 -5.779 1.00 24.56 20 LEU B C 1
ATOM 1437 O O . LEU B 1 28 ? -16.875 28.287 -5.660 1.00 27.04 20 LEU B O 1
ATOM 1442 N N . ILE B 1 29 ? -18.892 27.418 -6.167 1.00 23.05 21 ILE B N 1
ATOM 1443 C CA . ILE B 1 29 ? -19.462 28.691 -6.607 1.00 24.71 21 ILE B CA 1
ATOM 1444 C C . ILE B 1 29 ? -20.511 29.214 -5.624 1.00 31.22 21 ILE B C 1
ATOM 1445 O O . ILE B 1 29 ? -21.315 30.077 -5.984 1.00 27.89 21 ILE B O 1
ATOM 1450 N N . ALA B 1 30 ? -20.528 28.704 -4.391 1.00 31.82 22 ALA B N 1
ATOM 1451 C CA . ALA B 1 30 ? -21.613 29.049 -3.473 1.00 31.62 22 ALA B CA 1
ATOM 1452 C C . ALA B 1 30 ? -21.619 30.520 -3.083 1.00 37.57 22 ALA B C 1
ATOM 1453 O O . ALA B 1 30 ? -22.637 31.003 -2.577 1.00 42.45 22 ALA B O 1
ATOM 1455 N N . ASP B 1 31 ? -20.518 31.237 -3.305 1.00 37.99 23 ASP B N 1
ATOM 1456 C CA . ASP B 1 31 ? -20.421 32.652 -2.962 1.00 44.03 23 ASP B CA 1
ATOM 1457 C C . ASP B 1 31 ? -20.610 33.577 -4.159 1.00 39.36 23 ASP B C 1
ATOM 1458 O O . ASP B 1 31 ? -20.439 34.792 -4.021 1.00 44.75 23 ASP B O 1
ATOM 1463 N N . ALA B 1 32 ? -20.959 33.044 -5.320 1.00 32.86 24 ALA B N 1
ATOM 1464 C CA . ALA B 1 32 ? -21.252 33.906 -6.462 1.00 36.98 24 ALA B CA 1
ATOM 1465 C C . ALA B 1 32 ? -22.636 34.532 -6.302 1.00 35.11 24 ALA B C 1
ATOM 1466 O O . ALA B 1 32 ? -23.602 33.817 -6.021 1.00 38.20 24 ALA B O 1
ATOM 1468 N N . PRO B 1 33 ? -22.776 35.851 -6.473 1.00 38.36 25 PRO B N 1
ATOM 1469 C CA . PRO B 1 33 ? -24.114 36.448 -6.339 1.00 41.73 25 PRO B CA 1
ATOM 1470 C C . PRO B 1 33 ? -25.061 36.038 -7.451 1.00 41.65 25 PRO B C 1
ATOM 1471 O O . PRO B 1 33 ? -26.279 36.008 -7.234 1.00 44.54 25 PRO B O 1
ATOM 1475 N N . GLN B 1 34 ? -24.508 35.743 -8.624 1.00 35.69 26 GLN B N 1
ATOM 1476 C CA . GLN B 1 34 ? -25.326 35.323 -9.780 1.00 36.17 26 GLN B CA 1
ATOM 1477 C C . GLN B 1 34 ? -24.689 34.090 -10.430 1.00 28.20 26 GLN B C 1
ATOM 1478 O O . GLN B 1 34 ? -23.469 34.035 -10.499 1.00 27.33 26 GLN B O 1
ATOM 1484 N N . VAL B 1 35 ? -25.530 33.152 -10.857 1.00 27.94 27 VAL B N 1
ATOM 1485 C CA . VAL B 1 35 ? -25.029 31.939 -11.502 1.00 24.20 27 VAL B CA 1
ATOM 1486 C C . VAL B 1 35 ? -25.859 31.663 -12.747 1.00 28.69 27 VAL B C 1
ATOM 1487 O O . VAL B 1 35 ? -27.092 31.728 -12.702 1.00 27.66 27 VAL B O 1
ATOM 1491 N N . LEU B 1 36 ? -25.185 31.344 -13.846 1.00 23.95 28 LEU B N 1
ATOM 1492 C CA . LEU B 1 36 ? -25.821 30.799 -15.037 1.00 25.13 28 LEU B CA 1
ATOM 1493 C C . LEU B 1 36 ? -25.571 29.295 -15.060 1.00 23.12 28 LEU B C 1
ATOM 1494 O O . LEU B 1 36 ? -24.414 28.855 -15.072 1.00 21.55 28 LEU B O 1
ATOM 1499 N N . TYR B 1 37 ? -26.649 28.505 -15.044 1.00 20.79 29 TYR B N 1
ATOM 1500 C CA . TYR B 1 37 ? -26.558 27.049 -15.109 1.00 20.81 29 TYR B CA 1
ATOM 1501 C C . TYR B 1 37 ? -26.898 26.600 -16.528 1.00 24.49 29 TYR B C 1
ATOM 1502 O O . TYR B 1 37 ? -28.002 26.867 -17.017 1.00 25.01 29 TYR B O 1
ATOM 1511 N N . ILE B 1 38 ? -25.956 25.942 -17.193 1.00 21.18 30 ILE B N 1
ATOM 1512 C CA . ILE B 1 38 ? -26.152 25.463 -18.559 1.00 21.46 30 ILE B CA 1
ATOM 1513 C C . ILE B 1 38 ? -26.340 23.952 -18.497 1.00 26.05 30 ILE B C 1
ATOM 1514 O O . ILE B 1 38 ? -25.413 23.212 -18.142 1.00 22.72 30 ILE B O 1
ATOM 1519 N N . ALA B 1 39 ? -27.547 23.494 -18.825 1.00 25.34 31 ALA B N 1
ATOM 1520 C CA . ALA B 1 39 ? -27.876 22.076 -18.852 1.00 26.20 31 ALA B CA 1
ATOM 1521 C C . ALA B 1 39 ? -27.769 21.565 -20.282 1.00 31.54 31 ALA B C 1
ATOM 1522 O O . ALA B 1 39 ? -28.348 22.152 -21.200 1.00 32.33 31 ALA B O 1
ATOM 1524 N N . THR B 1 40 ? -27.033 20.476 -20.468 1.00 27.90 32 THR B N 1
ATOM 1525 C CA . THR B 1 40 ? -26.803 19.940 -21.801 1.00 30.49 32 THR B CA 1
ATOM 1526 C C . THR B 1 40 ? -27.735 18.796 -22.155 1.00 35.41 32 THR B C 1
ATOM 1527 O O . THR B 1 40 ? -27.723 18.348 -23.309 1.00 37.06 32 THR B O 1
ATOM 1531 N N . SER B 1 41 ? -28.514 18.295 -21.200 1.00 30.66 33 SER B N 1
ATOM 1532 C CA . SER B 1 41 ? -29.404 17.164 -21.466 1.00 42.61 33 SER B CA 1
ATOM 1533 C C . SER B 1 41 ? -30.546 17.586 -22.380 1.00 43.35 33 SER B C 1
ATOM 1534 O O . SER B 1 41 ? -30.979 18.738 -22.351 1.00 52.32 33 SER B O 1
ATOM 1536 N N . ARG B 1 59 ? -32.348 23.083 -7.607 1.00 45.14 51 ARG B N 1
ATOM 1537 C CA . ARG B 1 59 ? -31.326 24.090 -7.892 1.00 42.06 51 ARG B CA 1
ATOM 1538 C C . ARG B 1 59 ? -31.678 25.404 -7.203 1.00 36.21 51 ARG B C 1
ATOM 1539 O O . ARG B 1 59 ? -32.859 25.746 -7.112 1.00 35.89 51 ARG B O 1
ATOM 1541 N N . PRO B 1 60 ? -30.664 26.124 -6.712 1.00 34.65 52 PRO B N 1
ATOM 1542 C CA . PRO B 1 60 ? -30.919 27.397 -6.026 1.00 35.97 52 PRO B CA 1
ATOM 1543 C C . PRO B 1 60 ? -31.762 28.351 -6.866 1.00 37.65 52 PRO B C 1
ATOM 1544 O O . PRO B 1 60 ? -31.621 28.437 -8.089 1.00 33.17 52 PRO B O 1
ATOM 1548 N N . ALA B 1 61 ? -32.649 29.076 -6.185 1.00 31.70 53 ALA B N 1
ATOM 1549 C CA . ALA B 1 61 ? -33.646 29.889 -6.875 1.00 32.60 53 ALA B CA 1
ATOM 1550 C C . ALA B 1 61 ? -33.014 30.996 -7.703 1.00 36.98 53 ALA B C 1
ATOM 1551 O O . ALA B 1 61 ? -33.552 31.372 -8.750 1.00 36.91 53 ALA B O 1
ATOM 1553 N N . HIS B 1 62 ? -31.891 31.544 -7.244 1.00 33.71 54 HIS B N 1
ATOM 1554 C CA . HIS B 1 62 ? -31.296 32.680 -7.925 1.00 37.99 54 HIS B CA 1
ATOM 1555 C C . HIS B 1 62 ? -30.575 32.283 -9.204 1.00 34.93 54 HIS B C 1
ATOM 1556 O O . HIS B 1 62 ? -30.322 33.153 -10.045 1.00 36.92 54 HIS B O 1
ATOM 1563 N N . TRP B 1 63 ? -30.271 30.998 -9.384 1.00 32.26 55 TRP B N 1
ATOM 1564 C CA . TRP B 1 63 ? -29.665 30.552 -10.628 1.00 30.54 55 TRP B CA 1
ATOM 1565 C C . TRP B 1 63 ? -30.599 30.783 -11.806 1.00 34.18 55 TRP B C 1
ATOM 1566 O O . TRP B 1 63 ? -31.816 30.609 -11.702 1.00 33.30 55 TRP B O 1
ATOM 1577 N N . ARG B 1 64 ? -30.032 31.190 -12.931 1.00 29.32 56 ARG B N 1
ATOM 1578 C CA A ARG B 1 64 ? -30.765 31.220 -14.187 0.50 33.51 56 ARG B CA 1
ATOM 1579 C CA B ARG B 1 64 ? -30.768 31.216 -14.183 0.50 33.51 56 ARG B CA 1
ATOM 1580 C C . ARG B 1 64 ? -30.293 30.065 -15.056 1.00 30.43 56 ARG B C 1
ATOM 1581 O O . ARG B 1 64 ? -29.102 29.737 -15.081 1.00 29.45 56 ARG B O 1
ATOM 1596 N N . THR B 1 65 ? -31.234 29.435 -15.743 1.00 33.45 57 THR B N 1
ATOM 1597 C CA . THR B 1 65 ? -30.950 28.215 -16.473 1.00 27.64 57 THR B CA 1
ATOM 1598 C C . THR B 1 65 ? -31.044 28.449 -17.972 1.00 31.33 57 THR B C 1
ATOM 1599 O O . THR B 1 65 ? -31.840 29.262 -18.449 1.00 35.42 57 THR B O 1
ATOM 1603 N N . ALA B 1 66 ? -30.183 27.744 -18.698 1.00 30.22 58 ALA B N 1
ATOM 1604 C CA . ALA B 1 66 ? -30.263 27.626 -20.142 1.00 34.36 58 ALA B CA 1
ATOM 1605 C C . ALA B 1 66 ? -30.065 26.164 -20.512 1.00 33.37 58 ALA B C 1
ATOM 1606 O O . ALA B 1 66 ? -29.407 25.408 -19.790 1.00 31.81 58 ALA B O 1
ATOM 1608 N N . GLU B 1 67 ? -30.659 25.771 -21.629 1.00 31.20 59 GLU B N 1
ATOM 1609 C CA . GLU B 1 67 ? -30.513 24.430 -22.183 1.00 33.99 59 GLU B CA 1
ATOM 1610 C C . GLU B 1 67 ? -29.777 24.574 -23.506 1.00 36.19 59 GLU B C 1
ATOM 1611 O O . GLU B 1 67 ? -30.295 25.177 -24.451 1.00 44.44 59 GLU B O 1
ATOM 1617 N N . ARG B 1 68 ? -28.572 24.031 -23.569 1.00 36.80 60 ARG B N 1
ATOM 1618 C CA . ARG B 1 68 ? -27.726 24.273 -24.725 1.00 32.92 60 ARG B CA 1
ATOM 1619 C C . ARG B 1 68 ? -26.585 23.280 -24.677 1.00 33.55 60 ARG B C 1
ATOM 1620 O O . ARG B 1 68 ? -26.090 22.962 -23.596 1.00 32.50 60 ARG B O 1
ATOM 1628 N N . TRP B 1 69 ? -26.189 22.774 -25.842 1.00 30.75 61 TRP B N 1
ATOM 1629 C CA . TRP B 1 69 ? -25.002 21.936 -25.913 1.00 30.93 61 TRP B CA 1
ATOM 1630 C C . TRP B 1 69 ? -24.198 22.220 -27.174 1.00 30.46 61 TRP B C 1
ATOM 1631 O O . TRP B 1 69 ? -23.285 21.449 -27.499 1.00 30.20 61 TRP B O 1
ATOM 1642 N N . GLN B 1 70 ? -24.514 23.302 -27.882 1.00 33.34 62 GLN B N 1
ATOM 1643 C CA . GLN B 1 70 ? -23.805 23.729 -29.079 1.00 41.13 62 GLN B CA 1
ATOM 1644 C C . GLN B 1 70 ? -23.730 25.247 -29.082 1.00 35.20 62 GLN B C 1
ATOM 1645 O O . GLN B 1 70 ? -24.569 25.924 -28.482 1.00 36.26 62 GLN B O 1
ATOM 1651 N N . GLN B 1 71 ? -22.734 25.775 -29.808 1.00 41.94 63 GLN B N 1
ATOM 1652 C CA . GLN B 1 71 ? -22.608 27.252 -29.980 1.00 44.39 63 GLN B CA 1
ATOM 1653 C C . GLN B 1 71 ? -22.679 27.898 -28.604 1.00 40.06 63 GLN B C 1
ATOM 1654 O O . GLN B 1 71 ? -23.493 28.799 -28.382 1.00 38.33 63 GLN B O 1
ATOM 1660 N N . LEU B 1 72 ? -21.802 27.446 -27.731 1.00 37.04 64 LEU B N 1
ATOM 1661 C CA . LEU B 1 72 ? -21.901 27.882 -26.348 1.00 30.84 64 LEU B CA 1
ATOM 1662 C C . LEU B 1 72 ? -21.391 29.301 -26.144 1.00 31.83 64 LEU B C 1
ATOM 1663 O O . LEU B 1 72 ? -21.633 29.884 -25.077 1.00 25.89 64 LEU B O 1
ATOM 1668 N N . ASP B 1 73 ? -20.730 29.882 -27.148 1.00 27.72 65 ASP B N 1
ATOM 1669 C CA . ASP B 1 73 ? -20.316 31.277 -27.056 1.00 29.42 65 ASP B CA 1
ATOM 1670 C C . ASP B 1 73 ? -21.494 32.245 -27.064 1.00 31.96 65 ASP B C 1
ATOM 1671 O O . ASP B 1 73 ? -21.291 33.430 -26.778 1.00 27.91 65 ASP B O 1
ATOM 1676 N N . GLU B 1 74 ? -22.716 31.785 -27.368 1.00 33.26 66 GLU B N 1
ATOM 1677 C CA . GLU B 1 74 ? -23.871 32.667 -27.238 1.00 33.38 66 GLU B CA 1
ATOM 1678 C C . GLU B 1 74 ? -24.291 32.860 -25.789 1.00 24.06 66 GLU B C 1
ATOM 1679 O O . GLU B 1 74 ? -24.971 33.842 -25.484 1.00 30.62 66 GLU B O 1
ATOM 1685 N N . LEU B 1 75 ? -23.880 31.958 -24.894 1.00 26.35 67 LEU B N 1
ATOM 1686 C CA . LEU B 1 75 ? -24.176 32.029 -23.466 1.00 24.63 67 LEU B CA 1
ATOM 1687 C C . LEU B 1 75 ? -22.977 32.462 -22.629 1.00 26.75 67 LEU B C 1
ATOM 1688 O O . LEU B 1 75 ? -23.131 33.219 -21.666 1.00 26.70 67 LEU B O 1
ATOM 1693 N N . ILE B 1 76 ? -21.789 31.967 -22.962 1.00 23.11 68 ILE B N 1
ATOM 1694 C CA . ILE B 1 76 ? -20.573 32.272 -22.208 1.00 21.87 68 ILE B CA 1
ATOM 1695 C C . ILE B 1 76 ? -19.935 33.451 -22.939 1.00 21.97 68 ILE B C 1
ATOM 1696 O O . ILE B 1 76 ? -19.167 33.277 -23.881 1.00 23.20 68 ILE B O 1
ATOM 1701 N N . THR B 1 77 ? -20.254 34.676 -22.499 1.00 21.88 69 THR B N 1
ATOM 1702 C CA . THR B 1 77 ? -19.955 35.885 -23.257 1.00 22.51 69 THR B CA 1
ATOM 1703 C C . THR B 1 77 ? -19.034 36.829 -22.489 1.00 23.52 69 THR B C 1
ATOM 1704 O O . THR B 1 77 ? -18.906 36.731 -21.263 1.00 21.58 69 THR B O 1
ATOM 1708 N N . PRO B 1 78 ? -18.391 37.772 -23.186 1.00 24.33 70 PRO B N 1
ATOM 1709 C CA . PRO B 1 78 ? -17.606 38.801 -22.484 1.00 22.48 70 PRO B CA 1
ATOM 1710 C C . PRO B 1 78 ? -18.429 39.698 -21.577 1.00 25.25 70 PRO B C 1
ATOM 1711 O O . PRO B 1 78 ? -17.866 40.276 -20.640 1.00 23.56 70 PRO B O 1
ATOM 1715 N N . ALA B 1 79 ? -19.729 39.858 -21.837 1.00 23.84 71 ALA B N 1
ATOM 1716 C CA . ALA B 1 79 ? -20.542 40.789 -21.059 1.00 24.84 71 ALA B CA 1
ATOM 1717 C C . ALA B 1 79 ? -20.814 40.304 -19.634 1.00 25.09 71 ALA B C 1
ATOM 1718 O O . ALA B 1 79 ? -21.198 41.119 -18.784 1.00 27.55 71 ALA B O 1
ATOM 1720 N N . ILE B 1 80 ? -20.641 39.010 -19.352 1.00 25.51 72 ILE B N 1
ATOM 1721 C CA . ILE B 1 80 ? -20.863 38.492 -18.005 1.00 26.16 72 ILE B CA 1
ATOM 1722 C C . ILE B 1 80 ? -19.946 39.199 -17.013 1.00 29.29 72 ILE B C 1
ATOM 1723 O O . ILE B 1 80 ? -18.758 39.399 -17.280 1.00 26.92 72 ILE B O 1
ATOM 1728 N N . ALA B 1 81 ? -20.489 39.559 -15.850 1.00 29.42 73 ALA B N 1
ATOM 1729 C CA . ALA B 1 81 ? -19.700 40.257 -14.839 1.00 29.66 73 ALA B CA 1
ATOM 1730 C C . ALA B 1 81 ? -18.722 39.303 -14.145 1.00 30.86 73 ALA B C 1
ATOM 1731 O O . ALA B 1 81 ? -19.006 38.111 -13.990 1.00 29.61 73 ALA B O 1
ATOM 1733 N N . PRO B 1 82 ? -17.560 39.810 -13.713 1.00 26.75 74 PRO B N 1
ATOM 1734 C CA . PRO B 1 82 ? -16.529 38.930 -13.142 1.00 28.79 74 PRO B CA 1
ATOM 1735 C C . PRO B 1 82 ? -16.897 38.295 -11.808 1.00 30.57 74 PRO B C 1
ATOM 1736 O O . PRO B 1 82 ? -16.260 37.306 -11.426 1.00 30.93 74 PRO B O 1
ATOM 1740 N N . GLU B 1 83 ? -17.862 38.843 -11.070 1.00 32.37 75 GLU B N 1
ATOM 1741 C CA . GLU B 1 83 ? -18.266 38.219 -9.818 1.00 33.54 75 GLU B CA 1
ATOM 1742 C C . GLU B 1 83 ? -19.248 37.073 -10.024 1.00 38.42 75 GLU B C 1
ATOM 1743 O O . GLU B 1 83 ? -19.559 36.366 -9.061 1.00 37.05 75 GLU B O 1
ATOM 1749 N N . GLU B 1 84 ? -19.719 36.862 -11.252 1.00 31.28 76 GLU B N 1
ATOM 1750 C CA . GLU B 1 84 ? -20.653 35.790 -11.544 1.00 33.62 76 GLU B CA 1
ATOM 1751 C C . GLU B 1 84 ? -19.924 34.476 -11.777 1.00 28.93 76 GLU B C 1
ATOM 1752 O O . GLU B 1 84 ? -18.703 34.425 -11.968 1.00 26.03 76 GLU B O 1
ATOM 1758 N N . ALA B 1 85 ? -20.705 33.398 -11.769 1.00 22.06 77 ALA B N 1
ATOM 1759 C CA . ALA B 1 85 ? -20.215 32.077 -12.107 1.00 21.80 77 ALA B CA 1
ATOM 1760 C C . ALA B 1 85 ? -21.117 31.443 -13.155 1.00 20.53 77 ALA B C 1
ATOM 1761 O O . ALA B 1 85 ? -22.293 31.790 -13.295 1.00 22.44 77 ALA B O 1
ATOM 1763 N N . ILE B 1 86 ? -20.535 30.521 -13.908 1.00 18.35 78 ILE B N 1
ATOM 1764 C CA . ILE B 1 86 ? -21.234 29.727 -14.906 1.00 20.77 78 ILE B CA 1
ATOM 1765 C C . ILE B 1 86 ? -20.940 28.273 -14.597 1.00 18.41 78 ILE B C 1
ATOM 1766 O O . ILE B 1 86 ? -19.773 27.900 -14.428 1.00 20.68 78 ILE B O 1
ATOM 1771 N N . LEU B 1 87 ? -21.989 27.460 -14.499 1.00 18.17 79 LEU B N 1
ATOM 1772 C CA . LEU B 1 87 ? -21.854 26.029 -14.242 1.00 17.52 79 LEU B CA 1
ATOM 1773 C C . LEU B 1 87 ? -22.470 25.280 -15.413 1.00 19.89 79 LEU B C 1
ATOM 1774 O O . LEU B 1 87 ? -23.652 25.484 -15.723 1.00 19.90 79 LEU B O 1
ATOM 1779 N N . LEU B 1 88 ? -21.670 24.433 -16.068 1.00 17.17 80 LEU B N 1
ATOM 1780 C CA . LEU B 1 88 ? -22.118 23.648 -17.209 1.00 17.37 80 LEU B CA 1
ATOM 1781 C C . LEU B 1 88 ? -22.153 22.182 -16.805 1.00 19.22 80 LEU B C 1
ATOM 1782 O O . LEU B 1 88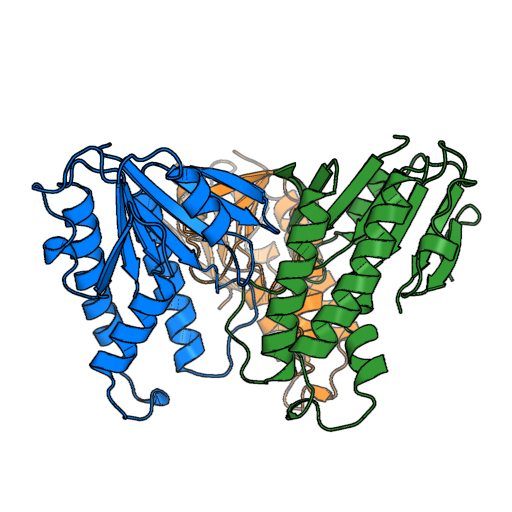 ? -21.143 21.633 -16.346 1.00 18.36 80 LEU B O 1
ATOM 1787 N N . GLU B 1 89 ? -23.308 21.549 -16.996 1.00 18.34 81 GLU B N 1
ATOM 1788 C CA . GLU B 1 89 ? -23.478 20.133 -16.685 1.00 21.25 81 GLU B CA 1
ATOM 1789 C C . GLU B 1 89 ? -24.193 19.514 -17.879 1.00 23.61 81 GLU B C 1
ATOM 1790 O O . GLU B 1 89 ? -25.348 19.866 -18.140 1.00 24.50 81 GLU B O 1
ATOM 1796 N N . CYS B 1 90 ? -23.541 18.600 -18.612 1.00 20.38 82 CYS B N 1
ATOM 1797 C CA . CYS B 1 90 ? -22.158 18.152 -18.413 1.00 20.01 82 CYS B CA 1
ATOM 1798 C C . CYS B 1 90 ? -21.512 17.873 -19.781 1.00 21.38 82 CYS B C 1
ATOM 1799 O O . CYS B 1 90 ? -22.219 17.706 -20.784 1.00 19.67 82 CYS B O 1
ATOM 1802 N N . ILE B 1 91 ? -20.173 17.828 -19.802 1.00 17.37 83 ILE B N 1
ATOM 1803 C CA . ILE B 1 91 ? -19.429 17.645 -21.050 1.00 14.61 83 ILE B CA 1
ATOM 1804 C C . ILE B 1 91 ? -19.793 16.320 -21.710 1.00 20.76 83 ILE B C 1
ATOM 1805 O O . ILE B 1 91 ? -19.921 16.236 -22.936 1.00 18.38 83 ILE B O 1
ATOM 1810 N N . THR B 1 92 ? -19.932 15.263 -20.906 1.00 17.79 84 THR B N 1
ATOM 1811 C CA . THR B 1 92 ? -20.219 13.925 -21.422 1.00 19.19 84 THR B CA 1
ATOM 1812 C C . THR B 1 92 ? -21.458 13.914 -22.301 1.00 22.23 84 THR B C 1
ATOM 1813 O O . THR B 1 92 ? -21.471 13.288 -23.373 1.00 21.06 84 THR B O 1
ATOM 1817 N N . THR B 1 93 ? -22.520 14.575 -21.845 1.00 20.05 85 THR B N 1
ATOM 1818 C CA . THR B 1 93 ? -23.769 14.599 -22.594 1.00 19.07 85 THR B CA 1
ATOM 1819 C C . THR B 1 93 ? -23.650 15.457 -23.844 1.00 22.54 85 THR B C 1
ATOM 1820 O O . THR B 1 93 ? -24.287 15.166 -24.867 1.00 22.67 85 THR B O 1
ATOM 1824 N N . MET B 1 94 ? -22.820 16.495 -23.809 1.00 21.09 86 MET B N 1
ATOM 1825 C CA . MET B 1 94 ? -22.609 17.266 -25.024 1.00 18.69 86 MET B CA 1
ATOM 1826 C C . MET B 1 94 ? -21.908 16.407 -26.078 1.00 23.21 86 MET B C 1
ATOM 1827 O O . MET B 1 94 ? -22.276 16.431 -27.260 1.00 22.75 86 MET B O 1
ATOM 1832 N N . VAL B 1 95 ? -20.956 15.567 -25.645 1.00 19.15 87 VAL B N 1
ATOM 1833 C CA . VAL B 1 95 ? -20.303 14.613 -26.553 1.00 18.00 87 VAL B CA 1
ATOM 1834 C C . VAL B 1 95 ? -21.313 13.619 -27.120 1.00 20.61 87 VAL B C 1
ATOM 1835 O O . VAL B 1 95 ? -21.356 13.378 -28.333 1.00 20.44 87 VAL B O 1
ATOM 1839 N N . THR B 1 96 ? -22.123 13.000 -26.256 1.00 19.75 88 THR B N 1
ATOM 1840 C CA . THR B 1 96 ? -23.060 11.998 -26.767 1.00 20.70 88 THR B CA 1
ATOM 1841 C C . THR B 1 96 ? -24.137 12.631 -27.639 1.00 22.10 88 THR B C 1
ATOM 1842 O O . THR B 1 96 ? -24.541 12.047 -28.653 1.00 20.15 88 THR B O 1
ATOM 1846 N N . ASN B 1 97 ? -24.603 13.834 -27.286 1.00 19.66 89 ASN B N 1
ATOM 1847 C CA . ASN B 1 97 ? -25.557 14.515 -28.160 1.00 20.75 89 ASN B CA 1
ATOM 1848 C C . ASN B 1 97 ? -24.967 14.741 -29.544 1.00 20.96 89 ASN B C 1
ATOM 1849 O O . ASN B 1 97 ? -25.653 14.569 -30.559 1.00 20.57 89 ASN B O 1
ATOM 1854 N N . LEU B 1 98 ? -23.695 15.141 -29.609 1.00 19.18 90 LEU B N 1
ATOM 1855 C CA . LEU B 1 98 ? -23.080 15.382 -30.911 1.00 20.40 90 LEU B CA 1
ATOM 1856 C C . LEU B 1 98 ? -22.951 14.089 -31.707 1.00 22.06 90 LEU B C 1
ATOM 1857 O O . LEU B 1 98 ? -23.265 14.064 -32.904 1.00 23.76 90 LEU B O 1
ATOM 1862 N N . LEU B 1 99 ? -22.512 12.998 -31.064 1.00 20.74 91 LEU B N 1
ATOM 1863 C CA . LEU B 1 99 ? -22.445 11.719 -31.770 1.00 18.94 91 LEU B CA 1
ATOM 1864 C C . LEU B 1 99 ? -23.810 11.330 -32.320 1.00 22.61 91 LEU B C 1
ATOM 1865 O O . LEU B 1 99 ? -23.937 10.918 -33.477 1.00 24.21 91 LEU B O 1
ATOM 1870 N N . PHE B 1 100 ? -24.857 11.459 -31.509 1.00 22.14 92 PHE B N 1
ATOM 1871 C CA . PHE B 1 100 ? -26.159 11.016 -31.994 1.00 23.07 92 PHE B CA 1
ATOM 1872 C C . PHE B 1 100 ? -26.677 11.936 -33.092 1.00 25.30 92 PHE B C 1
ATOM 1873 O O . PHE B 1 100 ? -27.272 11.464 -34.074 1.00 28.85 92 PHE B O 1
ATOM 1881 N N . ALA B 1 101 ? -26.418 13.240 -32.971 1.00 24.45 93 ALA B N 1
ATOM 1882 C CA . ALA B 1 101 ? -26.854 14.195 -33.987 1.00 24.91 93 ALA B CA 1
ATOM 1883 C C . ALA B 1 101 ? -26.143 13.961 -35.315 1.00 28.78 93 ALA B C 1
ATOM 1884 O O . ALA B 1 101 ? -26.779 13.946 -36.377 1.00 29.63 93 ALA B O 1
ATOM 1886 N N . LEU B 1 102 ? -24.822 13.772 -35.273 1.00 28.52 94 LEU B N 1
ATOM 1887 C CA . LEU B 1 102 ? -24.065 13.564 -36.501 1.00 30.54 94 LEU B CA 1
ATOM 1888 C C . LEU B 1 102 ? -24.254 12.161 -37.063 1.00 28.33 94 LEU B C 1
ATOM 1889 O O . LEU B 1 102 ? -24.205 11.973 -38.286 1.00 30.78 94 LEU B O 1
ATOM 1894 N N . GLY B 1 103 ? -24.492 11.177 -36.198 1.00 26.04 95 GLY B N 1
ATOM 1895 C CA . GLY B 1 103 ? -24.635 9.808 -36.666 1.00 25.45 95 GLY B CA 1
ATOM 1896 C C . GLY B 1 103 ? -25.900 9.562 -37.467 1.00 32.25 95 GLY B C 1
ATOM 1897 O O . GLY B 1 103 ? -25.882 8.827 -38.456 1.00 32.60 95 GLY B O 1
ATOM 1898 N N . GLY B 1 104 ? -27.017 10.148 -37.051 1.00 28.98 96 GLY B N 1
ATOM 1899 C CA . GLY B 1 104 ? -28.254 9.926 -37.783 1.00 31.01 96 GLY B CA 1
ATOM 1900 C C . GLY B 1 104 ? -28.903 8.602 -37.412 1.00 33.28 96 GLY B C 1
ATOM 1901 O O . GLY B 1 104 ? -28.711 8.074 -36.322 1.00 30.82 96 GLY B O 1
ATOM 1902 N N . ASP B 1 105 ? -29.681 8.051 -38.343 1.00 38.75 97 ASP B N 1
ATOM 1903 C CA . ASP B 1 105 ? -30.456 6.853 -38.048 1.00 37.71 97 ASP B CA 1
ATOM 1904 C C . ASP B 1 105 ? -29.878 5.575 -38.654 1.00 33.88 97 ASP B C 1
ATOM 1905 O O . ASP B 1 105 ? -30.534 4.531 -38.594 1.00 38.12 97 ASP B O 1
ATOM 1910 N N . SER B 1 106 ? -28.661 5.612 -39.192 1.00 35.40 98 SER B N 1
ATOM 1911 C CA . SER B 1 106 ? -28.047 4.371 -39.640 1.00 30.77 98 SER B CA 1
ATOM 1912 C C . SER B 1 106 ? -27.439 3.610 -38.460 1.00 30.37 98 SER B C 1
ATOM 1913 O O . SER B 1 106 ? -27.309 4.127 -37.345 1.00 28.19 98 SER B O 1
ATOM 1916 N N . ASP B 1 107 ? -27.069 2.358 -38.717 1.00 27.94 99 ASP B N 1
ATOM 1917 C CA . ASP B 1 107 ? -26.443 1.497 -37.719 1.00 30.56 99 ASP B CA 1
ATOM 1918 C C . ASP B 1 107 ? -25.127 2.123 -37.263 1.00 27.06 99 ASP B C 1
ATOM 1919 O O . ASP B 1 107 ? -24.265 2.400 -38.110 1.00 26.60 99 ASP B O 1
ATOM 1924 N N . PRO B 1 108 ? -24.931 2.375 -35.960 1.00 25.86 100 PRO B N 1
ATOM 1925 C CA . PRO B 1 108 ? -23.686 3.035 -35.519 1.00 23.45 100 PRO B CA 1
ATOM 1926 C C . PRO B 1 108 ? -22.430 2.211 -35.744 1.00 23.98 100 PRO B C 1
ATOM 1927 O O . PRO B 1 108 ? -21.331 2.772 -35.654 1.00 23.01 100 PRO B O 1
ATOM 1931 N N . ASP B 1 109 ? -22.542 0.903 -36.014 1.00 24.30 101 ASP B N 1
ATOM 1932 C CA . ASP B 1 109 ? -21.363 0.122 -36.367 1.00 23.12 101 ASP B CA 1
ATOM 1933 C C . ASP B 1 109 ? -20.667 0.684 -37.598 1.00 23.66 101 ASP B C 1
ATOM 1934 O O . ASP B 1 109 ? -19.470 0.442 -37.794 1.00 23.33 101 ASP B O 1
ATOM 1939 N N . GLY B 1 110 ? -21.406 1.396 -38.449 1.00 21.45 102 GLY B N 1
ATOM 1940 C CA . GLY B 1 110 ? -20.890 1.893 -39.703 1.00 22.86 102 GLY B CA 1
ATOM 1941 C C . GLY B 1 110 ? -20.421 3.332 -39.715 1.00 21.23 102 GLY B C 1
ATOM 1942 O O . GLY B 1 110 ? -19.945 3.796 -40.753 1.00 21.87 102 GLY B O 1
ATOM 1943 N N . TRP B 1 111 ? -20.507 4.041 -38.591 1.00 20.42 103 TRP B N 1
ATOM 1944 C CA . TRP B 1 111 ? -20.330 5.488 -38.572 1.00 20.29 103 TRP B CA 1
ATOM 1945 C C . TRP B 1 111 ? -18.872 5.903 -38.779 1.00 21.30 103 TRP B C 1
ATOM 1946 O O . TRP B 1 111 ? -17.933 5.159 -38.482 1.00 21.02 103 TRP B O 1
ATOM 1957 N N . ASP B 1 112 ? -18.698 7.139 -39.277 1.00 19.45 104 ASP B N 1
ATOM 1958 C CA . ASP B 1 112 ? -17.378 7.747 -39.476 1.00 21.67 104 ASP B CA 1
ATOM 1959 C C . ASP B 1 112 ? -16.987 8.453 -38.184 1.00 21.88 104 ASP B C 1
ATOM 1960 O O . ASP B 1 112 ? -17.197 9.656 -38.018 1.00 19.71 104 ASP B O 1
ATOM 1965 N N . TYR B 1 113 ? -16.392 7.693 -37.263 1.00 18.64 105 TYR B N 1
ATOM 1966 C CA . TYR B 1 113 ? -16.054 8.269 -35.964 1.00 20.01 105 TYR B CA 1
ATOM 1967 C C . TYR B 1 113 ? -14.931 9.294 -36.063 1.00 20.06 105 TYR B C 1
ATOM 1968 O O . TYR B 1 113 ? -14.860 10.207 -35.233 1.00 19.39 105 TYR B O 1
ATOM 1977 N N . ALA B 1 114 ? -14.046 9.168 -37.055 1.00 18.70 106 ALA B N 1
ATOM 1978 C CA . ALA B 1 114 ? -12.994 10.172 -37.206 1.00 20.90 106 ALA B CA 1
ATOM 1979 C C . ALA B 1 114 ? -13.578 11.531 -37.576 1.00 21.15 106 ALA B C 1
ATOM 1980 O O . ALA B 1 114 ? -13.170 12.569 -37.030 1.00 19.77 106 ALA B O 1
ATOM 1982 N N . ALA B 1 115 ? -14.516 11.551 -38.516 1.00 18.89 107 ALA B N 1
ATOM 1983 C CA . ALA B 1 115 ? -15.140 12.816 -38.889 1.00 21.42 107 ALA B CA 1
ATOM 1984 C C . ALA B 1 115 ? -15.956 13.381 -37.738 1.00 20.13 107 ALA B C 1
ATOM 1985 O O . ALA B 1 115 ? -15.981 14.599 -37.528 1.00 20.72 107 ALA B O 1
ATOM 1987 N N . MET B 1 116 ? -16.633 12.507 -36.988 1.00 19.79 108 MET B N 1
ATOM 1988 C CA . MET B 1 116 ? -17.426 12.966 -35.854 1.00 20.51 108 MET B CA 1
ATOM 1989 C C . MET B 1 116 ? -16.540 13.595 -34.785 1.00 20.58 108 MET B C 1
ATOM 1990 O O . MET B 1 116 ? -16.906 14.619 -34.188 1.00 18.22 108 MET B O 1
ATOM 1995 N N . GLU B 1 117 ? -15.360 13.018 -34.543 1.00 17.85 109 GLU B N 1
ATOM 1996 C CA . GLU B 1 117 ? -14.484 13.597 -33.529 1.00 17.59 109 GLU B CA 1
ATOM 1997 C C . GLU B 1 117 ? -13.941 14.949 -33.978 1.00 19.70 109 GLU B C 1
ATOM 1998 O O . GLU B 1 117 ? -13.763 15.849 -33.150 1.00 20.02 109 GLU B O 1
ATOM 2004 N N . ARG B 1 118 ? -13.661 15.120 -35.279 1.00 19.06 110 ARG B N 1
ATOM 2005 C CA . ARG B 1 118 ? -13.246 16.447 -35.747 1.00 17.90 110 ARG B CA 1
ATOM 2006 C C . ARG B 1 118 ? -14.320 17.487 -35.461 1.00 20.28 110 ARG B C 1
ATOM 2007 O O . ARG B 1 118 ? -14.009 18.614 -35.063 1.00 19.55 110 ARG B O 1
ATOM 2015 N N . ALA B 1 119 ? -15.595 17.130 -35.663 1.00 18.90 111 ALA B N 1
ATOM 2016 C CA . ALA B 1 119 ? -16.680 18.072 -35.387 1.00 20.07 111 ALA B CA 1
ATOM 2017 C C . ALA B 1 119 ? -16.788 18.362 -33.898 1.00 20.47 111 ALA B C 1
ATOM 2018 O O . ALA B 1 119 ? -17.019 19.511 -33.496 1.00 19.63 111 ALA B O 1
ATOM 2020 N N . ILE B 1 120 ? -16.652 17.328 -33.064 1.00 18.71 112 ILE B N 1
ATOM 2021 C CA . ILE B 1 120 ? -16.668 17.534 -31.618 1.00 20.01 112 ILE B CA 1
ATOM 2022 C C . ILE B 1 120 ? -15.496 18.410 -31.191 1.00 21.07 112 ILE B C 1
ATOM 2023 O O . ILE B 1 120 ? -15.653 19.322 -30.366 1.00 19.92 112 ILE B O 1
ATOM 2028 N N . ASP B 1 121 ? -14.311 18.182 -31.776 1.00 18.47 113 ASP B N 1
ATOM 2029 C CA . ASP B 1 121 ? -13.159 19.022 -31.449 1.00 18.28 113 ASP B CA 1
ATOM 2030 C C . ASP B 1 121 ? -13.435 20.482 -31.785 1.00 20.24 113 ASP B C 1
ATOM 2031 O O . ASP B 1 121 ? -13.006 21.385 -31.052 1.00 18.27 113 ASP B O 1
ATOM 2036 N N . ASP B 1 122 ? -14.116 20.730 -32.912 1.00 19.05 114 ASP B N 1
ATOM 2037 C CA . ASP B 1 122 ? -14.478 22.096 -33.270 1.00 21.21 114 ASP B CA 1
ATOM 2038 C C . ASP B 1 122 ? -15.370 22.727 -32.208 1.00 19.43 114 ASP B C 1
ATOM 2039 O O . ASP B 1 122 ? -15.164 23.887 -31.833 1.00 21.29 114 ASP B O 1
ATOM 2044 N N . GLU B 1 123 ? -16.354 21.973 -31.702 1.00 19.20 115 GLU B N 1
ATOM 2045 C CA . GLU B 1 123 ? -17.284 22.512 -30.710 1.00 21.05 115 GLU B CA 1
ATOM 2046 C C . GLU B 1 123 ? -16.590 22.770 -29.384 1.00 20.55 115 GLU B C 1
ATOM 2047 O O . GLU B 1 123 ? -16.864 23.780 -28.722 1.00 18.39 115 GLU B O 1
ATOM 2053 N N . ILE B 1 124 ? -15.702 21.862 -28.977 1.00 19.37 116 ILE B N 1
ATOM 2054 C CA . ILE B 1 124 ? -14.928 22.068 -27.752 1.00 19.50 116 ILE B CA 1
ATOM 2055 C C . ILE B 1 124 ? -14.024 23.290 -27.888 1.00 21.13 116 ILE B C 1
ATOM 2056 O O . ILE B 1 124 ? -13.834 24.048 -26.928 1.00 20.48 116 ILE B O 1
ATOM 2061 N N . GLY B 1 125 ? -13.453 23.508 -29.079 1.00 18.51 117 GLY B N 1
ATOM 2062 C CA . GLY B 1 125 ? -12.676 24.724 -29.296 1.00 18.50 117 GLY B CA 1
ATOM 2063 C C . GLY B 1 125 ? -13.496 25.994 -29.120 1.00 19.89 117 GLY B C 1
ATOM 2064 O O . GLY B 1 125 ? -13.025 26.962 -28.517 1.00 21.25 117 GLY B O 1
ATOM 2065 N N . VAL B 1 126 ? -14.729 26.007 -29.649 1.00 19.90 118 VAL B N 1
ATOM 2066 C CA . VAL B 1 126 ? -15.642 27.137 -29.421 1.00 18.80 118 VAL B CA 1
ATOM 2067 C C . VAL B 1 126 ? -15.845 27.357 -27.924 1.00 18.36 118 VAL B C 1
ATOM 2068 O O . VAL B 1 126 ? -15.769 28.489 -27.425 1.00 21.99 118 VAL B O 1
ATOM 2072 N N . LEU B 1 127 ? -16.074 26.267 -27.185 1.00 18.26 119 LEU B N 1
ATOM 2073 C CA . LEU B 1 127 ? -16.308 26.368 -25.746 1.00 20.16 119 LEU B CA 1
ATOM 2074 C C . LEU B 1 127 ? -15.091 26.926 -25.020 1.00 18.99 119 LEU B C 1
ATOM 2075 O O . LEU B 1 127 ? -15.213 27.834 -24.185 1.00 20.24 119 LEU B O 1
ATOM 2080 N N . ILE B 1 128 ? -13.909 26.355 -25.285 1.00 16.32 120 ILE B N 1
ATOM 2081 C CA . ILE B 1 128 ? -12.696 26.805 -24.599 1.00 17.94 120 ILE B CA 1
ATOM 2082 C C . ILE B 1 128 ? -12.416 28.273 -24.895 1.00 20.93 120 ILE B C 1
ATOM 2083 O O . ILE B 1 128 ? -12.077 29.041 -23.990 1.00 22.00 120 ILE B O 1
ATOM 2088 N N . ALA B 1 129 ? -12.568 28.691 -26.157 1.00 20.01 121 ALA B N 1
ATOM 2089 C CA . ALA B 1 129 ? -12.333 30.090 -26.517 1.00 22.50 121 ALA B CA 1
ATOM 2090 C C . ALA B 1 129 ? -13.319 31.025 -25.825 1.00 23.78 121 ALA B C 1
ATOM 2091 O O . ALA B 1 129 ? -12.956 32.143 -25.429 1.00 23.74 121 ALA B O 1
ATOM 2093 N N . ALA B 1 130 ? -14.576 30.602 -25.704 1.00 21.69 122 ALA B N 1
ATOM 2094 C CA . ALA B 1 130 ? -15.576 31.420 -25.024 1.00 22.38 122 ALA B CA 1
ATOM 2095 C C . ALA B 1 130 ? -15.239 31.580 -23.547 1.00 23.08 122 ALA B C 1
ATOM 2096 O O . ALA B 1 130 ? -15.368 32.677 -22.986 1.00 23.44 122 ALA B O 1
ATOM 2098 N N . CYS B 1 131 ? -14.784 30.504 -22.908 1.00 19.96 123 CYS B N 1
ATOM 2099 C CA . CYS B 1 131 ? -14.336 30.612 -21.520 1.00 25.99 123 CYS B CA 1
ATOM 2100 C C . CYS B 1 131 ? -13.181 31.601 -21.382 1.00 29.34 123 CYS B C 1
ATOM 2101 O O . CYS B 1 131 ? -13.143 32.401 -20.434 1.00 28.90 123 CYS B O 1
ATOM 2104 N N . GLN B 1 132 ? -12.243 31.594 -22.330 1.00 25.66 124 GLN B N 1
ATOM 2105 C CA . GLN B 1 132 ? -11.082 32.474 -22.188 1.00 26.27 124 GLN B CA 1
ATOM 2106 C C . GLN B 1 132 ? -11.411 33.952 -22.410 1.00 28.14 124 GLN B C 1
ATOM 2107 O O . GLN B 1 132 ? -10.621 34.812 -21.999 1.00 32.86 124 GLN B O 1
ATOM 2113 N N . ARG B 1 133 ? -12.546 34.282 -23.027 1.00 23.92 125 ARG B N 1
ATOM 2114 C CA . ARG B 1 133 ? -12.959 35.678 -23.153 1.00 25.39 125 ARG B CA 1
ATOM 2115 C C . ARG B 1 133 ? -13.991 36.088 -22.112 1.00 23.35 125 ARG B C 1
ATOM 2116 O O . ARG B 1 133 ? -14.456 37.232 -22.150 1.00 26.34 125 ARG B O 1
ATOM 2124 N N . CYS B 1 134 ? -14.346 35.176 -21.200 1.00 24.64 126 CYS B N 1
ATOM 2125 C CA . CYS B 1 134 ? -15.428 35.424 -20.212 1.00 24.13 126 CYS B CA 1
ATOM 2126 C C . CYS B 1 134 ? -14.847 35.754 -18.831 1.00 22.21 126 CYS B C 1
ATOM 2127 O O . CYS B 1 134 ? -13.993 35.032 -18.361 1.00 24.92 126 CYS B O 1
ATOM 2130 N N . PRO B 1 135 ? -15.286 36.858 -18.194 1.00 19.83 127 PRO B N 1
ATOM 2131 C CA . PRO B 1 135 ? -14.748 37.250 -16.898 1.00 20.21 127 PRO B CA 1
ATOM 2132 C C . PRO B 1 135 ? -15.219 36.378 -15.730 1.00 20.80 127 PRO B C 1
ATOM 2133 O O . PRO B 1 135 ? -14.666 36.461 -14.673 1.00 24.12 127 PRO B O 1
ATOM 2137 N N . ALA B 1 136 ? -16.220 35.550 -15.988 1.00 21.27 128 ALA B N 1
ATOM 2138 C CA . ALA B 1 136 ? -16.795 34.741 -14.897 1.00 23.00 128 ALA B CA 1
ATOM 2139 C C . ALA B 1 136 ? -15.909 33.572 -14.498 1.00 20.61 128 ALA B C 1
ATOM 2140 O O . ALA B 1 136 ? -14.961 33.275 -15.205 1.00 24.87 128 ALA B O 1
ATOM 2142 N N . HIS B 1 137 ? -16.207 33.002 -13.339 1.00 22.54 129 HIS B N 1
ATOM 2143 C CA . HIS B 1 137 ? -15.573 31.721 -12.977 1.00 18.97 129 HIS B CA 1
ATOM 2144 C C . HIS B 1 137 ? -16.443 30.678 -13.673 1.00 19.29 129 HIS B C 1
ATOM 2145 O O . HIS B 1 137 ? -17.634 30.598 -13.358 1.00 21.89 129 HIS B O 1
ATOM 2152 N N . VAL B 1 138 ? -15.853 29.949 -14.614 1.00 16.72 130 VAL B N 1
ATOM 2153 C CA . VAL B 1 138 ? -16.618 28.907 -15.344 1.00 17.36 130 VAL B CA 1
ATOM 2154 C C . VAL B 1 138 ? -16.235 27.537 -14.786 1.00 16.15 130 VAL B C 1
ATOM 2155 O O . VAL B 1 138 ? -15.049 27.232 -14.730 1.00 17.20 130 VAL B O 1
ATOM 2159 N N . VAL B 1 139 ? -17.238 26.785 -14.366 1.00 14.99 131 VAL B N 1
ATOM 2160 C CA . VAL B 1 139 ? -17.007 25.437 -13.867 1.00 13.61 131 VAL B CA 1
ATOM 2161 C C . VAL B 1 139 ? -17.659 24.471 -14.846 1.00 13.89 131 VAL B C 1
ATOM 2162 O O . VAL B 1 139 ? -18.871 24.546 -15.077 1.00 16.57 131 VAL B O 1
ATOM 2166 N N . LEU B 1 140 ? -16.858 23.573 -15.418 1.00 15.00 132 LEU B N 1
ATOM 2167 C CA . LEU B 1 140 ? -17.329 22.528 -16.318 1.00 15.53 132 LEU B CA 1
ATOM 2168 C C . LEU B 1 140 ? -17.327 21.196 -15.585 1.00 17.02 132 LEU B C 1
ATOM 2169 O O . LEU B 1 140 ? -16.295 20.802 -15.035 1.00 15.77 132 LEU B O 1
ATOM 2174 N N . VAL B 1 141 ? -18.467 20.501 -15.590 1.00 14.38 133 VAL B N 1
ATOM 2175 C CA . VAL B 1 141 ? -18.570 19.154 -15.012 1.00 13.33 133 VAL B CA 1
ATOM 2176 C C . VAL B 1 141 ? -18.468 18.128 -16.125 1.00 16.42 133 VAL B C 1
ATOM 2177 O O . VAL B 1 141 ? -19.129 18.263 -17.157 1.00 15.93 133 VAL B O 1
ATOM 2181 N N . THR B 1 142 ? -17.660 17.089 -15.911 1.00 15.12 134 THR B N 1
ATOM 2182 C CA . THR B 1 142 ? -17.530 16.004 -16.878 1.00 14.84 134 THR B CA 1
ATOM 2183 C C . THR B 1 142 ? -17.477 14.684 -16.118 1.00 17.31 134 THR B C 1
ATOM 2184 O O . THR B 1 142 ? -17.508 14.658 -14.884 1.00 16.63 134 THR B O 1
ATOM 2188 N N . ASN B 1 143 ? -17.425 13.570 -16.853 1.00 14.78 135 ASN B N 1
ATOM 2189 C CA . ASN B 1 143 ? -17.382 12.243 -16.248 1.00 15.31 135 ASN B CA 1
ATOM 2190 C C . ASN B 1 143 ? -16.142 11.467 -16.651 1.00 15.78 135 ASN B C 1
ATOM 2191 O O . ASN B 1 143 ? -15.669 11.549 -17.790 1.00 15.70 135 ASN B O 1
ATOM 2196 N N . GLU B 1 144 ? -15.650 10.662 -15.708 1.00 14.78 136 GLU B N 1
ATOM 2197 C CA . GLU B 1 144 ? -14.690 9.607 -16.024 1.00 16.62 136 GLU B CA 1
ATOM 2198 C C . GLU B 1 144 ? -15.450 8.385 -16.517 1.00 14.32 136 GLU B C 1
ATOM 2199 O O . GLU B 1 144 ? -16.275 7.849 -15.774 1.00 14.85 136 GLU B O 1
ATOM 2205 N N . VAL B 1 145 ? -15.174 7.932 -17.745 1.00 14.53 137 VAL B N 1
ATOM 2206 C CA . VAL B 1 145 ? -15.903 6.803 -18.324 1.00 15.66 137 VAL B CA 1
ATOM 2207 C C . VAL B 1 145 ? -14.938 5.732 -18.818 1.00 15.68 137 VAL B C 1
ATOM 2208 O O . VAL B 1 145 ? -15.359 4.770 -19.469 1.00 15.91 137 VAL B O 1
ATOM 2212 N N . GLY B 1 146 ? -13.653 5.877 -18.494 1.00 15.49 138 GLY B N 1
ATOM 2213 C CA . GLY B 1 146 ? -12.620 5.041 -19.078 1.00 16.38 138 GLY B CA 1
ATOM 2214 C C . GLY B 1 146 ? -11.974 3.989 -18.206 1.00 16.65 138 GLY B C 1
ATOM 2215 O O . GLY B 1 146 ? -10.975 3.396 -18.634 1.00 15.97 138 GLY B O 1
ATOM 2216 N N . MET B 1 147 ? -12.463 3.744 -16.988 1.00 16.41 139 MET B N 1
ATOM 2217 C CA . MET B 1 147 ? -11.780 2.781 -16.125 1.00 17.11 139 MET B CA 1
ATOM 2218 C C . MET B 1 147 ? -12.563 1.497 -15.898 1.00 18.36 139 MET B C 1
ATOM 2219 O O . MET B 1 147 ? -12.335 0.806 -14.896 1.00 15.55 139 MET B O 1
ATOM 2224 N N . GLY B 1 148 ? -13.439 1.144 -16.835 1.00 18.96 140 GLY B N 1
ATOM 2225 C CA . GLY B 1 148 ? -14.024 -0.175 -16.917 1.00 17.58 140 GLY B CA 1
ATOM 2226 C C . GLY B 1 148 ? -13.359 -1.001 -17.998 1.00 20.05 140 GLY B C 1
ATOM 2227 O O . GLY B 1 148 ? -12.237 -0.714 -18.435 1.00 20.53 140 GLY B O 1
ATOM 2228 N N . ILE B 1 149 ? -14.074 -2.002 -18.468 1.00 18.06 141 ILE B N 1
ATOM 2229 C CA . ILE B 1 149 ? -13.590 -2.954 -19.466 1.00 19.71 141 ILE B CA 1
ATOM 2230 C C . ILE B 1 149 ? -13.949 -2.451 -20.858 1.00 24.42 141 ILE B C 1
ATOM 2231 O O . ILE B 1 149 ? -14.987 -1.809 -21.045 1.00 24.80 141 ILE B O 1
ATOM 2236 N N . VAL B 1 150 ? -13.096 -2.735 -21.843 1.00 21.79 142 VAL B N 1
ATOM 2237 C CA . VAL B 1 150 ? -13.363 -2.311 -23.220 1.00 22.66 142 VAL B CA 1
ATOM 2238 C C . VAL B 1 150 ? -14.770 -2.727 -23.646 1.00 24.04 142 VAL B C 1
ATOM 2239 O O . VAL B 1 150 ? -15.135 -3.911 -23.548 1.00 25.82 142 VAL B O 1
ATOM 2243 N N . PRO B 1 151 ? -15.592 -1.787 -24.112 1.00 23.51 143 PRO B N 1
ATOM 2244 C CA . PRO B 1 151 ? -16.982 -2.120 -24.453 1.00 25.99 143 PRO B CA 1
ATOM 2245 C C . PRO B 1 151 ? -17.084 -3.035 -25.666 1.00 26.05 143 PRO B C 1
ATOM 2246 O O . PRO B 1 151 ? -16.260 -2.990 -26.581 1.00 27.41 143 PRO B O 1
ATOM 2250 N N . GLU B 1 152 ? -18.121 -3.877 -25.665 1.00 31.00 144 GLU B N 1
ATOM 2251 C CA . GLU B 1 152 ? -18.344 -4.830 -26.752 1.00 38.49 144 GLU B CA 1
ATOM 2252 C C . GLU B 1 152 ? -19.067 -4.211 -27.945 1.00 33.33 144 GLU B C 1
ATOM 2253 O O . GLU B 1 152 ? -19.260 -4.887 -28.962 1.00 43.18 144 GLU B O 1
ATOM 2259 N N . ASN B 1 153 ? -19.439 -2.947 -27.836 1.00 27.49 145 ASN B N 1
ATOM 2260 C CA . ASN B 1 153 ? -20.201 -2.194 -28.819 1.00 29.88 145 ASN B CA 1
ATOM 2261 C C . ASN B 1 153 ? -19.300 -1.113 -29.416 1.00 26.61 145 ASN B C 1
ATOM 2262 O O . ASN B 1 153 ? -18.597 -0.419 -28.673 1.00 24.52 145 ASN B O 1
ATOM 2267 N N . ARG B 1 154 ? -19.308 -0.981 -30.755 1.00 24.16 146 ARG B N 1
ATOM 2268 C CA A ARG B 1 154 ? -18.386 -0.055 -31.419 0.56 24.63 146 ARG B CA 1
ATOM 2269 C CA B ARG B 1 154 ? -18.385 -0.060 -31.415 0.44 24.65 146 ARG B CA 1
ATOM 2270 C C . ARG B 1 154 ? -18.642 1.390 -31.007 1.00 22.13 146 ARG B C 1
ATOM 2271 O O . ARG B 1 154 ? -17.694 2.144 -30.744 1.00 19.97 146 ARG B O 1
ATOM 2286 N N . LEU B 1 155 ? -19.915 1.805 -30.961 1.00 21.84 147 LEU B N 1
ATOM 2287 C CA . LEU B 1 155 ? -20.237 3.171 -30.553 1.00 18.93 147 LEU B CA 1
ATOM 2288 C C . LEU B 1 155 ? -19.708 3.467 -29.153 1.00 19.88 147 LEU B C 1
ATOM 2289 O O . LEU B 1 155 ? -19.097 4.516 -28.911 1.00 17.04 147 LEU B O 1
ATOM 2294 N N . ALA B 1 156 ? -19.937 2.548 -28.214 1.00 20.53 148 ALA B N 1
ATOM 2295 C CA . ALA B 1 156 ? -19.464 2.759 -26.846 1.00 21.03 148 ALA B CA 1
ATOM 2296 C C . ALA B 1 156 ? -17.940 2.819 -26.779 1.00 18.99 148 ALA B C 1
ATOM 2297 O O . ALA B 1 156 ? -17.374 3.615 -26.013 1.00 19.29 148 ALA B O 1
ATOM 2299 N N . ARG B 1 157 ? -17.252 1.984 -27.564 1.00 18.89 149 ARG B N 1
ATOM 2300 C CA . ARG B 1 157 ? -15.790 2.034 -27.593 1.00 16.65 149 ARG B CA 1
ATOM 2301 C C . ARG B 1 157 ? -15.303 3.394 -28.071 1.00 19.93 149 ARG B C 1
ATOM 2302 O O . ARG B 1 157 ? -14.387 3.982 -27.485 1.00 19.04 149 ARG B O 1
ATOM 2310 N N . HIS B 1 158 ? -15.885 3.903 -29.158 1.00 20.24 150 HIS B N 1
ATOM 2311 C CA . HIS B 1 158 ? -15.424 5.181 -29.674 1.00 17.50 150 HIS B CA 1
ATOM 2312 C C . HIS B 1 158 ? -15.843 6.325 -28.767 1.00 19.17 150 HIS B C 1
ATOM 2313 O O . HIS B 1 158 ? -15.084 7.278 -28.587 1.00 19.66 150 HIS B O 1
ATOM 2320 N N . PHE B 1 159 ? -17.041 6.255 -28.178 1.00 19.37 151 PHE B N 1
ATOM 2321 C CA . PHE B 1 159 ? -17.430 7.279 -27.208 1.00 16.43 151 PHE B CA 1
ATOM 2322 C C . PHE B 1 159 ? -16.417 7.365 -26.074 1.00 16.38 151 PHE B C 1
ATOM 2323 O O . PHE B 1 159 ? -15.996 8.458 -25.674 1.00 17.33 151 PHE B O 1
ATOM 2331 N N . ARG B 1 160 ? -16.008 6.213 -25.550 1.00 16.29 152 ARG B N 1
ATOM 2332 C CA . ARG B 1 160 ? -15.064 6.189 -24.439 1.00 15.66 152 ARG B CA 1
ATOM 2333 C C . ARG B 1 160 ? -13.760 6.880 -24.801 1.00 17.38 152 ARG B C 1
ATOM 2334 O O . ARG B 1 160 ? -13.222 7.668 -24.011 1.00 16.75 152 ARG B O 1
ATOM 2342 N N . ASP B 1 161 ? -13.241 6.599 -25.995 1.00 15.49 153 ASP B N 1
ATOM 2343 C CA . ASP B 1 161 ? -11.978 7.190 -26.425 1.00 16.44 153 ASP B CA 1
ATOM 2344 C C . ASP B 1 161 ? -12.113 8.691 -26.680 1.00 16.17 153 ASP B C 1
ATOM 2345 O O . ASP B 1 161 ? -11.227 9.469 -26.300 1.00 16.92 153 ASP B O 1
ATOM 2350 N N . ILE B 1 162 ? -13.202 9.115 -27.337 1.00 15.74 154 ILE B N 1
ATOM 2351 C CA . ILE B 1 162 ? -13.383 10.541 -27.611 1.00 15.17 154 ILE B CA 1
ATOM 2352 C C . ILE B 1 162 ? -13.565 11.311 -26.311 1.00 16.86 154 ILE B C 1
ATOM 2353 O O . ILE B 1 162 ? -12.964 12.380 -26.113 1.00 16.50 154 ILE B O 1
ATOM 2358 N N . ALA B 1 163 ? -14.395 10.780 -25.410 1.00 16.72 155 ALA B N 1
ATOM 2359 C CA . ALA B 1 163 ? -14.620 11.453 -24.135 1.00 15.48 155 ALA B CA 1
ATOM 2360 C C . ALA B 1 163 ? -13.317 11.607 -23.357 1.00 19.15 155 ALA B C 1
ATOM 2361 O O . ALA B 1 163 ? -13.088 12.639 -22.717 1.00 15.18 155 ALA B O 1
ATOM 2363 N N . GLY B 1 164 ? -12.446 10.593 -23.408 1.00 14.24 156 GLY B N 1
ATOM 2364 C CA . GLY B 1 164 ? -11.162 10.699 -22.726 1.00 13.46 156 GL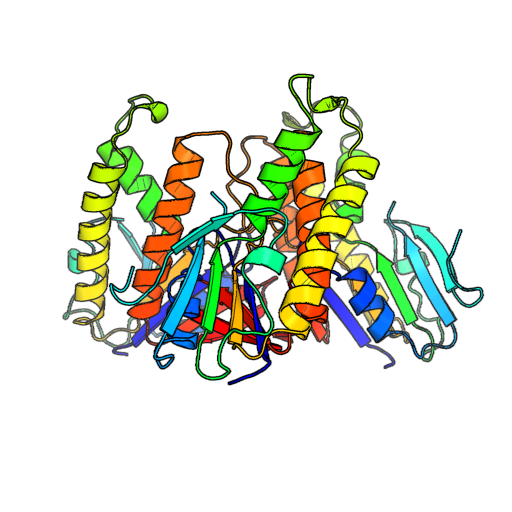Y B CA 1
ATOM 2365 C C . GLY B 1 164 ? -10.276 11.791 -23.304 1.00 17.37 156 GLY B C 1
ATOM 2366 O O . GLY B 1 164 ? -9.682 12.577 -22.566 1.00 15.46 156 GLY B O 1
ATOM 2367 N N . ARG B 1 165 ? -10.190 11.865 -24.631 1.00 15.87 157 ARG B N 1
ATOM 2368 C CA . ARG B 1 165 ? -9.400 12.914 -25.260 1.00 15.29 157 ARG B CA 1
ATOM 2369 C C . ARG B 1 165 ? -9.978 14.297 -24.991 1.00 14.72 157 ARG B C 1
ATOM 2370 O O . ARG B 1 165 ? -9.220 15.244 -24.774 1.00 16.26 157 ARG B O 1
ATOM 2378 N N . VAL B 1 166 ? -11.312 14.427 -25.002 1.00 16.78 158 VAL B N 1
ATOM 2379 C CA . VAL B 1 166 ? -11.932 15.726 -24.709 1.00 14.53 158 VAL B CA 1
ATOM 2380 C C . VAL B 1 166 ? -11.575 16.174 -23.302 1.00 15.11 158 VAL B C 1
ATOM 2381 O O . VAL B 1 166 ? -11.245 17.345 -23.070 1.00 15.23 158 VAL B O 1
ATOM 2385 N N . ASN B 1 167 ? -11.629 15.254 -22.342 1.00 15.86 159 ASN B N 1
ATOM 2386 C CA . ASN B 1 167 ? -11.335 15.621 -20.961 1.00 15.61 159 ASN B CA 1
ATOM 2387 C C . ASN B 1 167 ? -9.877 16.023 -20.789 1.00 16.02 159 ASN B C 1
ATOM 2388 O O . ASN B 1 167 ? -9.583 16.957 -20.042 1.00 14.74 159 ASN B O 1
ATOM 2393 N N . GLN B 1 168 ? -8.954 15.346 -21.487 1.00 14.02 160 GLN B N 1
ATOM 2394 C CA . GLN B 1 168 ? -7.555 15.768 -21.449 1.00 13.57 160 GLN B CA 1
ATOM 2395 C C . GLN B 1 168 ? -7.395 17.195 -21.937 1.00 16.40 160 GLN B C 1
ATOM 2396 O O . GLN B 1 168 ? -6.619 17.971 -21.368 1.00 15.23 160 GLN B O 1
ATOM 2402 N N . ARG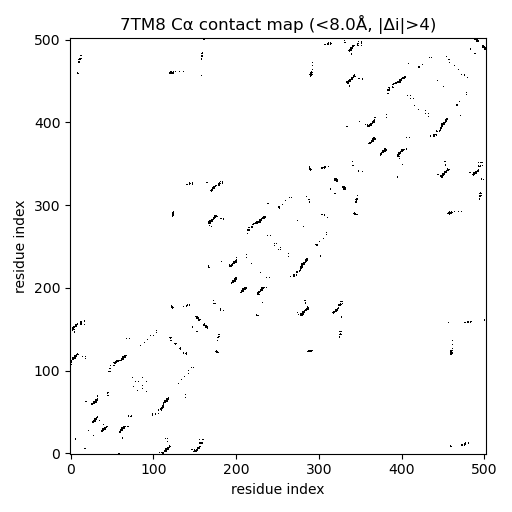 B 1 169 ? -8.085 17.539 -23.025 1.00 15.51 161 ARG B N 1
ATOM 2403 C CA . ARG B 1 169 ? -7.961 18.880 -23.584 1.00 18.12 161 ARG B CA 1
ATOM 2404 C C . ARG B 1 169 ? -8.527 19.928 -22.631 1.00 16.03 161 ARG B C 1
ATOM 2405 O O . ARG B 1 169 ? -7.933 21.000 -22.460 1.00 18.78 161 ARG B O 1
ATOM 2413 N N . LEU B 1 170 ? -9.677 19.635 -22.005 1.00 15.44 162 LEU B N 1
ATOM 2414 C CA . LEU B 1 170 ? -10.268 20.587 -21.068 1.00 15.34 162 LEU B CA 1
ATOM 2415 C C . LEU B 1 170 ? -9.400 20.760 -19.823 1.00 14.53 162 LEU B C 1
ATOM 2416 O O . LEU B 1 170 ? -9.263 21.881 -19.310 1.00 15.83 162 LEU B O 1
ATOM 2421 N N . ALA B 1 171 ? -8.793 19.678 -19.329 1.00 16.33 163 ALA B N 1
ATOM 2422 C CA . ALA B 1 171 ? -7.966 19.785 -18.133 1.00 16.02 163 ALA B CA 1
ATOM 2423 C C . ALA B 1 171 ? -6.717 20.615 -18.399 1.00 16.10 163 ALA B C 1
ATOM 2424 O O . ALA B 1 171 ? -6.248 21.340 -17.508 1.00 17.40 163 ALA B O 1
ATOM 2426 N N . ALA B 1 172 ? -6.160 20.503 -19.612 1.00 15.44 164 ALA B N 1
ATOM 2427 C CA . ALA B 1 172 ? -4.979 21.278 -19.965 1.00 16.71 164 ALA B CA 1
ATOM 2428 C C . ALA B 1 172 ? -5.305 22.763 -19.995 1.00 16.74 164 ALA B C 1
ATOM 2429 O O . ALA B 1 172 ? -4.486 23.594 -19.576 1.00 19.85 164 ALA B O 1
ATOM 2431 N N . ALA B 1 173 ? -6.515 23.107 -20.464 1.00 17.09 165 ALA B N 1
ATOM 2432 C CA . ALA B 1 173 ? -6.935 24.503 -20.568 1.00 17.94 165 ALA B CA 1
ATOM 2433 C C . ALA B 1 173 ? -7.406 25.075 -19.236 1.00 20.23 165 ALA B C 1
ATOM 2434 O O . ALA B 1 173 ? -7.331 26.297 -19.023 1.00 20.73 165 ALA B O 1
ATOM 2436 N N . ALA B 1 174 ? -7.859 24.215 -18.332 1.00 16.75 166 ALA B N 1
ATOM 2437 C CA . ALA B 1 174 ? -8.378 24.640 -17.041 1.00 16.35 166 ALA B CA 1
ATOM 2438 C C . ALA B 1 174 ? -7.276 25.164 -16.127 1.00 19.73 166 ALA B C 1
ATOM 2439 O O . ALA B 1 174 ? -6.136 24.688 -16.126 1.00 18.30 166 ALA B O 1
ATOM 2441 N N . ASP B 1 175 ? -7.644 26.147 -15.309 1.00 17.16 167 ASP B N 1
ATOM 2442 C CA . ASP B 1 175 ? -6.761 26.602 -14.246 1.00 18.65 167 ASP B CA 1
ATOM 2443 C C . ASP B 1 175 ? -6.720 25.625 -13.080 1.00 19.05 167 ASP B C 1
ATOM 2444 O O . ASP B 1 175 ? -5.664 25.452 -12.450 1.00 20.72 167 ASP B O 1
ATOM 2449 N N . ALA B 1 176 ? -7.842 24.960 -12.795 1.00 17.86 168 ALA B N 1
ATOM 2450 C CA . ALA B 1 176 ? -7.963 24.042 -11.672 1.00 17.57 168 ALA B CA 1
ATOM 2451 C C . ALA B 1 176 ? -8.712 22.803 -12.133 1.00 15.51 168 ALA B C 1
ATOM 2452 O O . ALA B 1 176 ? -9.633 22.901 -12.951 1.00 15.88 168 ALA B O 1
ATOM 2454 N N . VAL B 1 177 ? -8.315 21.641 -11.616 1.00 15.78 169 VAL B N 1
ATOM 2455 C CA . VAL B 1 177 ? -8.982 20.376 -11.919 1.00 14.88 169 VAL B CA 1
ATOM 2456 C C . VAL B 1 177 ? -9.222 19.632 -10.618 1.00 15.76 169 VAL B C 1
ATOM 2457 O O . VAL B 1 177 ? -8.293 19.460 -9.818 1.00 15.69 169 VAL B O 1
ATOM 2461 N N . TRP B 1 178 ? -10.454 19.167 -10.423 1.00 15.08 170 TRP B N 1
ATOM 2462 C CA . TRP B 1 178 ? -10.838 18.356 -9.274 1.00 14.40 170 TRP B CA 1
ATOM 2463 C C . TRP B 1 178 ? -11.333 16.990 -9.722 1.00 16.52 170 TRP B C 1
ATOM 2464 O O . TRP B 1 178 ? -12.081 16.888 -10.695 1.00 15.15 170 TRP B O 1
ATOM 2475 N N . LEU B 1 179 ? -10.922 15.945 -8.993 1.00 14.78 171 LEU B N 1
ATOM 2476 C CA . LEU B 1 179 ? -11.473 14.602 -9.117 1.00 13.89 171 LEU B CA 1
ATOM 2477 C C . LEU B 1 179 ? -12.328 14.360 -7.882 1.00 14.88 171 LEU B C 1
ATOM 2478 O O . LEU B 1 179 ? -11.840 14.508 -6.760 1.00 16.39 171 LEU B O 1
ATOM 2483 N N . VAL B 1 180 ? -13.603 14.029 -8.079 1.00 13.22 172 VAL B N 1
ATOM 2484 C CA . VAL B 1 180 ? -14.522 13.800 -6.964 1.00 14.95 172 VAL B CA 1
ATOM 2485 C C . VAL B 1 180 ? -14.762 12.300 -6.846 1.00 16.52 172 VAL B C 1
ATOM 2486 O O . VAL B 1 180 ? -15.203 11.661 -7.809 1.00 16.16 172 VAL B O 1
ATOM 2490 N N . VAL B 1 181 ? -14.458 11.741 -5.668 1.00 14.99 173 VAL B N 1
ATOM 2491 C CA . VAL B 1 181 ? -14.579 10.309 -5.399 1.00 15.29 173 VAL B CA 1
ATOM 2492 C C . VAL B 1 181 ? -15.443 10.137 -4.157 1.00 16.79 173 VAL B C 1
ATOM 2493 O O . VAL B 1 181 ? -15.094 10.647 -3.085 1.00 17.31 173 VAL B O 1
ATOM 2497 N N . SER B 1 182 ? -16.571 9.427 -4.295 1.00 16.01 174 SER B N 1
ATOM 2498 C CA . SER B 1 182 ? -17.469 9.185 -3.160 1.00 15.72 174 SER B CA 1
ATOM 2499 C C . SER B 1 182 ? -17.840 10.488 -2.460 1.00 16.57 174 SER B C 1
ATOM 2500 O O . SER B 1 182 ? -17.904 10.564 -1.227 1.00 18.20 174 SER B O 1
ATOM 2503 N N . GLY B 1 183 ? -18.054 11.543 -3.249 1.00 16.67 175 GLY B N 1
ATOM 2504 C CA . GLY B 1 183 ? -18.436 12.829 -2.703 1.00 17.18 175 GLY B CA 1
ATOM 2505 C C . GLY B 1 183 ? -17.291 13.734 -2.269 1.00 18.09 175 GLY B C 1
ATOM 2506 O O . GLY B 1 183 ? -17.531 14.923 -2.029 1.00 20.01 175 GLY B O 1
ATOM 2507 N N . ILE B 1 184 ? -16.064 13.222 -2.194 1.00 17.54 176 ILE B N 1
ATOM 2508 C CA . ILE B 1 184 ? -14.909 13.963 -1.686 1.00 17.46 176 ILE B CA 1
ATOM 2509 C C . ILE B 1 184 ? -14.142 14.559 -2.861 1.00 17.59 176 ILE B C 1
ATOM 2510 O O . ILE B 1 184 ? -13.686 13.822 -3.740 1.00 19.23 176 ILE B O 1
ATOM 2515 N N . GLY B 1 185 ? -13.931 15.875 -2.852 1.00 20.70 177 GLY B N 1
ATOM 2516 C CA . GLY B 1 185 ? -13.173 16.523 -3.910 1.00 19.54 177 GLY B CA 1
ATOM 2517 C C . GLY B 1 185 ? -11.678 16.490 -3.649 1.00 22.81 177 GLY B C 1
ATOM 2518 O O . GLY B 1 185 ? -11.216 16.847 -2.558 1.00 25.19 177 GLY B O 1
ATOM 2519 N N . VAL B 1 186 ? -10.923 16.070 -4.657 1.00 18.21 178 VAL B N 1
ATOM 2520 C CA . VAL B 1 186 ? -9.462 16.026 -4.592 1.00 19.57 178 VAL B CA 1
ATOM 2521 C C . VAL B 1 186 ? -8.919 16.969 -5.662 1.00 18.85 178 VAL B C 1
ATOM 2522 O O . VAL B 1 186 ? -9.153 16.745 -6.855 1.00 17.09 178 VAL B O 1
ATOM 2526 N N . LYS B 1 187 ? -8.221 18.032 -5.246 1.00 18.69 179 LYS B N 1
ATOM 2527 C CA . LYS B 1 187 ? -7.623 18.963 -6.202 1.00 16.25 179 LYS B CA 1
ATOM 2528 C C . LYS B 1 187 ? -6.382 18.322 -6.811 1.00 18.09 179 LYS B C 1
ATOM 2529 O O . LYS B 1 187 ? -5.396 18.071 -6.105 1.00 19.90 179 LYS B O 1
ATOM 2535 N N . ILE B 1 188 ? -6.399 18.087 -8.122 1.00 17.22 180 ILE B N 1
ATOM 2536 C CA . ILE B 1 188 ? -5.243 17.492 -8.789 1.00 16.10 180 ILE B CA 1
ATOM 2537 C C . ILE B 1 188 ? -4.518 18.468 -9.713 1.00 16.39 180 ILE B C 1
ATOM 2538 O O . ILE B 1 188 ? -3.391 18.164 -10.152 1.00 18.68 180 ILE B O 1
ATOM 2543 N N . LYS B 1 189 ? -5.092 19.637 -9.985 1.00 18.75 181 LYS B N 1
ATOM 2544 C CA . LYS B 1 189 ? -4.351 20.736 -10.592 1.00 17.88 181 LYS B CA 1
ATOM 2545 C C . LYS B 1 189 ? -4.850 22.014 -9.946 1.00 21.29 181 LYS B C 1
ATOM 2546 O O . LYS B 1 189 ? -6.071 22.142 -9.738 1.00 18.59 181 LYS B O 1
ATOM 2553 N N . HIS C 1 6 ? 15.490 8.450 -12.702 1.00 41.22 -2 HIS C N 1
ATOM 2554 C CA . HIS C 1 6 ? 16.928 8.241 -12.562 1.00 29.88 -2 HIS C CA 1
ATOM 2555 C C . HIS C 1 6 ? 17.269 6.747 -12.653 1.00 29.10 -2 HIS C C 1
ATOM 2556 O O . HIS C 1 6 ? 16.406 5.906 -12.890 1.00 31.56 -2 HIS C O 1
ATOM 2558 N N . HIS C 1 7 ? 18.528 6.409 -12.439 1.00 28.69 -1 HIS C N 1
ATOM 2559 C CA . HIS C 1 7 ? 18.961 5.041 -12.672 1.00 24.45 -1 HIS C CA 1
ATOM 2560 C C . HIS C 1 7 ? 18.399 4.095 -11.613 1.00 24.00 -1 HIS C C 1
ATOM 2561 O O . HIS C 1 7 ? 18.062 4.498 -10.498 1.00 24.14 -1 HIS C O 1
ATOM 2568 N N . HIS C 1 8 ? 18.338 2.810 -11.967 1.00 20.96 0 HIS C N 1
ATOM 2569 C CA . HIS C 1 8 ? 17.893 1.752 -11.063 1.00 21.61 0 HIS C CA 1
ATOM 2570 C C . HIS C 1 8 ? 16.549 2.102 -10.435 1.00 27.07 0 HIS C C 1
ATOM 2571 O O . HIS C 1 8 ? 16.355 2.042 -9.220 1.00 27.36 0 HIS C O 1
ATOM 2578 N N . MET C 1 9 ? 15.611 2.479 -11.284 1.00 21.24 1 MET C N 1
ATOM 2579 C CA . MET C 1 9 ? 14.314 2.942 -10.829 1.00 19.56 1 MET C CA 1
ATOM 2580 C C . MET C 1 9 ? 13.234 2.249 -11.637 1.00 19.91 1 MET C C 1
ATOM 2581 O O . MET C 1 9 ? 13.410 2.022 -12.836 1.00 18.76 1 MET C O 1
ATOM 2586 N N . LEU C 1 10 ? 12.132 1.905 -10.972 1.00 19.04 2 LEU C N 1
ATOM 2587 C CA . LEU C 1 10 ? 10.968 1.320 -11.629 1.00 17.70 2 LEU C CA 1
ATOM 2588 C C . LEU C 1 10 ? 9.765 2.213 -11.362 1.00 18.70 2 LEU C C 1
ATOM 2589 O O . LEU C 1 10 ? 9.393 2.432 -10.202 1.00 17.27 2 LEU C O 1
ATOM 2594 N N . THR C 1 11 ? 9.145 2.716 -12.430 1.00 16.77 3 THR C N 1
ATOM 2595 C CA . THR C 1 11 ? 7.947 3.542 -12.309 1.00 15.95 3 THR C CA 1
ATOM 2596 C C . THR C 1 11 ? 6.778 2.848 -12.987 1.00 17.45 3 THR C C 1
ATOM 2597 O O . THR C 1 11 ? 6.923 2.351 -14.105 1.00 18.21 3 THR C O 1
ATOM 2601 N N . LEU C 1 12 ? 5.631 2.814 -12.306 1.00 15.16 4 LEU C N 1
ATOM 2602 C CA . LEU C 1 12 ? 4.361 2.349 -12.874 1.00 15.01 4 LEU C CA 1
ATOM 2603 C C . LEU C 1 12 ? 3.456 3.550 -13.137 1.00 16.21 4 LEU C C 1
ATOM 2604 O O . LEU C 1 12 ? 3.289 4.400 -12.257 1.00 18.14 4 LEU C O 1
ATOM 2609 N N . VAL C 1 13 ? 2.891 3.625 -14.347 1.00 14.05 5 VAL C N 1
ATOM 2610 C CA . VAL C 1 13 ? 1.933 4.670 -14.732 1.00 14.53 5 VAL C CA 1
ATOM 2611 C C . VAL C 1 13 ? 0.617 3.974 -15.046 1.00 16.59 5 VAL C C 1
ATOM 2612 O O . VAL C 1 13 ? 0.567 3.119 -15.936 1.00 14.11 5 VAL C O 1
ATOM 2616 N N . THR C 1 14 ? -0.446 4.328 -14.321 1.00 15.50 6 THR C N 1
ATOM 2617 C CA . THR C 1 14 ? -1.749 3.730 -14.557 1.00 14.35 6 THR C CA 1
ATOM 2618 C C . THR C 1 14 ? -2.785 4.828 -14.764 1.00 15.81 6 THR C C 1
ATOM 2619 O O . THR C 1 14 ? -2.544 6.006 -14.484 1.00 17.88 6 THR C O 1
ATOM 2623 N N . GLY C 1 15 ? -3.938 4.415 -15.267 1.00 16.56 7 GLY C N 1
ATOM 2624 C CA . GLY C 1 15 ? -5.002 5.325 -15.646 1.00 16.01 7 GLY C CA 1
ATOM 2625 C C . GLY C 1 15 ? -5.996 4.594 -16.523 1.00 17.58 7 GLY C C 1
ATOM 2626 O O . GLY C 1 15 ? -5.792 3.445 -16.899 1.00 16.01 7 GLY C O 1
ATOM 2627 N N . GLY C 1 16 ? -7.072 5.299 -16.861 1.00 15.28 8 GLY C N 1
ATOM 2628 C CA . GLY C 1 16 ? -8.111 4.758 -17.719 1.00 15.99 8 GLY C CA 1
ATOM 2629 C C . GLY C 1 16 ? -7.776 4.864 -19.199 1.00 16.16 8 GLY C C 1
ATOM 2630 O O . GLY C 1 16 ? -6.689 5.274 -19.606 1.00 16.38 8 GLY C O 1
ATOM 2631 N N . ALA C 1 17 ? -8.754 4.471 -20.017 1.00 17.90 9 ALA C N 1
ATOM 2632 C CA . ALA C 1 17 ? -8.603 4.540 -21.465 1.00 17.55 9 ALA C CA 1
ATOM 2633 C C . ALA C 1 17 ? -8.536 5.997 -21.902 1.00 17.82 9 ALA C C 1
ATOM 2634 O O . ALA C 1 17 ? -9.360 6.809 -21.478 1.00 18.17 9 ALA C O 1
ATOM 2636 N N . ARG C 1 18 ? -7.547 6.319 -22.742 1.00 18.35 10 ARG C N 1
ATOM 2637 C CA . ARG C 1 18 ? -7.332 7.681 -23.257 1.00 17.73 10 ARG C CA 1
ATOM 2638 C C . ARG C 1 18 ? -7.347 8.694 -22.115 1.00 18.01 10 ARG C C 1
ATOM 2639 O O . ARG C 1 18 ? -8.071 9.702 -22.137 1.00 18.14 10 ARG C O 1
ATOM 2647 N N . SER C 1 19 ? -6.523 8.415 -21.107 1.00 17.22 11 SER C N 1
ATOM 2648 C CA . SER C 1 19 ? -6.346 9.276 -19.948 1.00 19.86 11 SER C CA 1
ATOM 2649 C C . SER C 1 19 ? -5.088 10.126 -20.034 1.00 19.02 11 SER C C 1
ATOM 2650 O O . SER C 1 19 ? -4.830 10.928 -19.129 1.00 18.22 11 SER C O 1
ATOM 2653 N N . GLY C 1 20 ? -4.298 9.973 -21.094 1.00 19.07 12 GLY C N 1
ATOM 2654 C CA . GLY C 1 20 ? -3.037 10.662 -21.194 1.00 17.33 12 GLY C CA 1
ATOM 2655 C C . GLY C 1 20 ? -1.878 9.986 -20.511 1.00 17.33 12 GLY C C 1
ATOM 2656 O O . GLY C 1 20 ? -0.854 10.633 -20.252 1.00 17.04 12 GLY C O 1
ATOM 2657 N N . LYS C 1 21 ? -1.986 8.696 -20.211 1.00 16.21 13 LYS C N 1
ATOM 2658 C CA . LYS C 1 21 ? -0.888 8.097 -19.467 1.00 15.87 13 LYS C CA 1
ATOM 2659 C C . LYS C 1 21 ? 0.348 7.915 -20.344 1.00 19.32 13 LYS C C 1
ATOM 2660 O O . LYS C 1 21 ? 1.468 8.014 -19.840 1.00 21.67 13 LYS C O 1
ATOM 2666 N N . SER C 1 22 ? 0.187 7.705 -21.655 1.00 22.47 14 SER C N 1
ATOM 2667 C CA . SER C 1 22 ? 1.366 7.581 -22.508 1.00 22.78 14 SER C CA 1
ATOM 2668 C C . SER C 1 22 ? 2.119 8.899 -22.616 1.00 23.04 14 SER C C 1
ATOM 2669 O O . SER C 1 22 ? 3.353 8.918 -22.591 1.00 23.10 14 SER C O 1
ATOM 2672 N N . ARG C 1 23 ? 1.398 10.020 -22.741 1.00 20.74 15 ARG C N 1
ATOM 2673 C CA . ARG C 1 23 ? 2.064 11.313 -22.787 1.00 21.75 15 ARG C CA 1
ATOM 2674 C C . ARG C 1 23 ? 2.766 11.609 -21.466 1.00 20.32 15 ARG C C 1
ATOM 2675 O O . ARG C 1 23 ? 3.850 12.209 -21.446 1.00 21.83 15 ARG C O 1
ATOM 2683 N N . HIS C 1 24 ? 2.153 11.218 -20.346 1.00 17.44 16 HIS C N 1
ATOM 2684 C CA . HIS C 1 24 ? 2.805 11.422 -19.053 1.00 17.98 16 HIS C CA 1
ATOM 2685 C C . HIS C 1 24 ? 4.066 10.574 -18.929 1.00 18.86 16 HIS C C 1
ATOM 2686 O O . HIS C 1 24 ? 5.110 11.057 -18.467 1.00 20.34 16 HIS C O 1
ATOM 2693 N N . ALA C 1 25 ? 3.987 9.311 -19.350 1.00 18.75 17 ALA C N 1
ATOM 2694 C CA . ALA C 1 25 ? 5.148 8.426 -19.297 1.00 19.63 17 ALA C CA 1
ATOM 2695 C C . ALA C 1 25 ? 6.283 8.957 -20.160 1.00 24.11 17 ALA C C 1
ATOM 2696 O O . ALA C 1 25 ? 7.453 8.940 -19.751 1.00 24.06 17 ALA C O 1
ATOM 2698 N N . GLU C 1 26 ? 5.951 9.462 -21.349 1.00 21.98 18 GLU C N 1
ATOM 2699 C CA . GLU C 1 26 ? 6.965 10.060 -22.206 1.00 25.93 18 GLU C CA 1
ATOM 2700 C C . GLU C 1 26 ? 7.630 11.249 -21.528 1.00 26.47 18 GLU C C 1
ATOM 2701 O O . GLU C 1 26 ? 8.849 11.424 -21.637 1.00 26.75 18 GLU C O 1
ATOM 2707 N N . ALA C 1 27 ? 6.842 12.076 -20.830 1.00 23.32 19 ALA C N 1
ATOM 2708 C CA . ALA C 1 27 ? 7.397 13.225 -20.123 1.00 25.94 19 ALA C CA 1
ATOM 2709 C C . ALA C 1 27 ? 8.388 12.799 -19.047 1.00 26.67 19 ALA C C 1
ATOM 2710 O O . ALA C 1 27 ? 9.383 13.494 -18.809 1.00 25.67 19 ALA C O 1
ATOM 2712 N N . LEU C 1 28 ? 8.144 11.657 -18.397 1.00 25.16 20 LEU C N 1
ATOM 2713 C CA . LEU C 1 28 ? 9.044 11.203 -17.342 1.00 22.69 20 LEU C CA 1
ATOM 2714 C C . LEU C 1 28 ? 10.436 10.866 -17.878 1.00 27.10 20 LEU C C 1
ATOM 2715 O O . LEU C 1 28 ? 11.432 11.009 -17.152 1.00 30.11 20 LEU C O 1
ATOM 2720 N N . ILE C 1 29 ? 10.537 10.426 -19.129 1.00 25.47 21 ILE C N 1
ATOM 2721 C CA . ILE C 1 29 ? 11.808 9.982 -19.684 1.00 24.72 21 ILE C CA 1
ATOM 2722 C C . ILE C 1 29 ? 12.318 10.955 -20.745 1.00 32.39 21 ILE C C 1
ATOM 2723 O O . ILE C 1 29 ? 13.192 10.604 -21.534 1.00 31.07 21 ILE C O 1
ATOM 2728 N N . ALA C 1 30 ? 11.783 12.178 -20.758 1.00 31.55 22 ALA C N 1
ATOM 2729 C CA . ALA C 1 30 ? 12.093 13.145 -21.813 1.00 36.27 22 ALA C CA 1
ATOM 2730 C C . ALA C 1 30 ? 13.583 13.447 -21.919 1.00 40.25 22 ALA C C 1
ATOM 2731 O O . ALA C 1 30 ? 14.069 13.800 -23.000 1.00 38.27 22 ALA C O 1
ATOM 2733 N N . ASP C 1 31 ? 14.321 13.318 -20.826 1.00 36.90 23 ASP C N 1
ATOM 2734 C CA . ASP C 1 31 ? 15.728 13.694 -20.808 1.00 42.15 23 ASP C CA 1
ATOM 2735 C C . ASP C 1 31 ? 16.660 12.553 -21.201 1.00 39.34 23 ASP C C 1
ATOM 2736 O O . ASP C 1 31 ? 17.857 12.792 -21.398 1.00 38.75 23 ASP C O 1
ATOM 2741 N N . ALA C 1 32 ? 16.148 11.334 -21.337 1.00 35.14 24 ALA C N 1
ATOM 2742 C CA . ALA C 1 32 ? 17.015 10.182 -21.573 1.00 34.20 24 ALA C CA 1
ATOM 2743 C C . ALA C 1 32 ? 17.684 10.275 -22.941 1.00 36.21 24 ALA C C 1
ATOM 2744 O O . ALA C 1 32 ? 17.008 10.546 -23.940 1.00 33.96 24 ALA C O 1
ATOM 2746 N N . PRO C 1 33 ? 19.001 10.058 -23.028 1.00 32.55 25 PRO C N 1
ATOM 2747 C CA . PRO C 1 33 ? 19.674 10.138 -24.336 1.00 31.80 25 PRO C CA 1
ATOM 2748 C C . PRO C 1 33 ? 19.306 9.008 -25.282 1.00 35.61 25 PRO C C 1
ATOM 2749 O O . PRO C 1 33 ? 19.413 9.180 -26.504 1.00 35.16 25 PRO C O 1
ATOM 2753 N N . GLN C 1 34 ? 18.920 7.848 -24.754 1.00 27.92 26 GLN C N 1
ATOM 2754 C CA . GLN C 1 34 ? 18.451 6.724 -25.552 1.00 30.66 26 GLN C CA 1
ATOM 2755 C C . GLN C 1 34 ? 17.281 6.083 -24.826 1.00 31.77 26 GLN C C 1
ATOM 2756 O O . GLN C 1 34 ? 17.232 6.068 -23.593 1.00 28.20 26 GLN C O 1
ATOM 2762 N N . VAL C 1 35 ? 16.337 5.549 -25.600 1.00 29.38 27 VAL C N 1
ATOM 2763 C CA . VAL C 1 35 ? 15.138 4.924 -25.059 1.00 26.81 27 VAL C CA 1
ATOM 2764 C C . VAL C 1 35 ? 14.901 3.603 -25.777 1.00 28.01 27 VAL C C 1
ATOM 2765 O O . VAL C 1 35 ? 14.977 3.533 -27.009 1.00 29.74 27 VAL C O 1
ATOM 2769 N N . LEU C 1 36 ? 14.648 2.554 -25.009 1.00 23.06 28 LEU C N 1
ATOM 2770 C CA . LEU C 1 36 ? 14.152 1.297 -25.548 1.00 23.95 28 LEU C CA 1
ATOM 2771 C C . LEU C 1 36 ? 12.644 1.278 -25.339 1.00 23.34 28 LEU C C 1
ATOM 2772 O O . LEU C 1 36 ? 12.173 1.307 -24.195 1.00 23.24 28 LEU C O 1
ATOM 2777 N N . TYR C 1 37 ? 11.887 1.260 -26.436 1.00 23.40 29 TYR C N 1
ATOM 2778 C CA . TYR C 1 37 ? 10.430 1.214 -26.383 1.00 24.16 29 TYR C CA 1
ATOM 2779 C C . TYR C 1 37 ? 9.982 -0.221 -26.635 1.00 24.58 29 TYR C C 1
ATOM 2780 O O . TYR C 1 37 ? 10.210 -0.764 -27.721 1.00 24.08 29 TYR C O 1
ATOM 2789 N N . ILE C 1 38 ? 9.366 -0.842 -25.633 1.00 22.20 30 ILE C N 1
ATOM 2790 C CA . ILE C 1 38 ? 8.907 -2.222 -25.749 1.00 22.66 30 ILE C CA 1
ATOM 2791 C C . ILE C 1 38 ? 7.418 -2.177 -26.060 1.00 21.49 30 ILE C C 1
ATOM 2792 O O . ILE C 1 38 ? 6.600 -1.860 -25.195 1.00 21.46 30 ILE C O 1
ATOM 2797 N N . ALA C 1 39 ? 7.068 -2.469 -27.307 1.00 19.98 31 ALA C N 1
ATOM 2798 C CA . ALA C 1 39 ? 5.674 -2.469 -27.734 1.00 20.26 31 ALA C CA 1
ATOM 2799 C C . ALA C 1 39 ? 5.093 -3.865 -27.565 1.00 24.96 31 ALA C C 1
ATOM 2800 O O . ALA C 1 39 ? 5.661 -4.844 -28.053 1.00 23.30 31 ALA C O 1
ATOM 2802 N N . THR C 1 40 ? 3.964 -3.956 -26.870 1.00 22.73 32 THR C N 1
ATOM 2803 C CA . THR C 1 40 ? 3.374 -5.256 -26.597 1.00 24.07 32 THR C CA 1
ATOM 2804 C C . THR C 1 40 ? 2.303 -5.651 -27.603 1.00 32.56 32 THR C C 1
ATOM 2805 O O . THR C 1 40 ? 1.742 -6.742 -27.471 1.00 32.89 32 THR C O 1
ATOM 2809 N N . SER C 1 41 ? 2.035 -4.792 -28.593 1.00 36.00 33 SER C N 1
ATOM 2810 C CA . SER C 1 41 ? 1.098 -4.955 -29.733 1.00 45.55 33 SER C CA 1
ATOM 2811 C C . SER C 1 41 ? -0.091 -4.028 -29.537 1.00 47.46 33 SER C C 1
ATOM 2812 O O . SER C 1 41 ? 0.062 -2.809 -29.526 1.00 51.35 33 SER C O 1
ATOM 2815 N N . ASP C 1 57 ? 6.287 4.589 -36.675 1.00 54.94 49 ASP C N 1
ATOM 2816 C CA . ASP C 1 57 ? 6.686 5.384 -37.831 1.00 54.77 49 ASP C CA 1
ATOM 2817 C C . ASP C 1 57 ? 7.102 6.792 -37.431 1.00 48.46 49 ASP C C 1
ATOM 2818 O O . ASP C 1 57 ? 7.926 7.413 -38.113 1.00 50.89 49 ASP C O 1
ATOM 2820 N N . GLY C 1 58 ? 6.580 7.309 -36.324 1.00 45.69 50 GLY C N 1
ATOM 2821 C CA . GLY C 1 58 ? 6.924 8.628 -35.839 1.00 46.77 50 GLY C CA 1
ATOM 2822 C C . GLY C 1 58 ? 7.816 8.686 -34.618 1.00 39.78 50 GLY C C 1
ATOM 2823 O O . GLY C 1 58 ? 8.003 9.779 -34.070 1.00 43.94 50 GLY C O 1
ATOM 2824 N N . ARG C 1 59 ? 8.371 7.564 -34.172 1.00 44.48 51 ARG C N 1
ATOM 2825 C CA . ARG C 1 59 ? 9.234 7.585 -32.997 1.00 41.88 51 ARG C CA 1
ATOM 2826 C C . ARG C 1 59 ? 10.547 8.297 -33.317 1.00 38.78 51 ARG C C 1
ATOM 2827 O O . ARG C 1 59 ? 11.052 8.191 -34.441 1.00 37.33 51 ARG C O 1
ATOM 2835 N N . PRO C 1 60 ? 11.123 9.024 -32.354 1.00 39.67 52 PRO C N 1
ATOM 2836 C CA . PRO C 1 60 ? 12.398 9.710 -32.600 1.00 40.71 52 PRO C CA 1
ATOM 2837 C C . PRO C 1 60 ? 13.525 8.723 -32.876 1.00 37.36 52 PRO C C 1
ATOM 2838 O O . PRO C 1 60 ? 13.446 7.533 -32.559 1.00 39.32 52 PRO C O 1
ATOM 2842 N N . ALA C 1 61 ? 14.596 9.248 -33.470 1.00 35.43 53 ALA C N 1
ATOM 2843 C CA . ALA C 1 61 ? 15.703 8.396 -33.890 1.00 39.43 53 ALA C CA 1
ATOM 2844 C C . ALA C 1 61 ? 16.416 7.756 -32.705 1.00 43.78 53 ALA C C 1
ATOM 2845 O O . ALA C 1 61 ? 16.908 6.628 -32.823 1.00 46.52 53 ALA C O 1
ATOM 2847 N N . HIS C 1 62 ? 16.482 8.443 -31.562 1.00 43.28 54 HIS C N 1
ATOM 2848 C CA . HIS C 1 62 ? 17.145 7.887 -30.388 1.00 41.30 54 HIS C CA 1
ATOM 2849 C C . HIS C 1 62 ? 16.255 6.927 -29.612 1.00 39.32 54 HIS C C 1
ATOM 2850 O O . HIS C 1 62 ? 16.658 6.457 -28.536 1.00 35.83 54 HIS C O 1
ATOM 2857 N N . TRP C 1 63 ? 15.070 6.617 -30.133 1.00 37.16 55 TRP C N 1
ATOM 2858 C CA . TRP C 1 63 ? 14.260 5.519 -29.635 1.00 34.13 55 TRP C CA 1
ATOM 2859 C C . TRP C 1 63 ? 14.515 4.290 -30.496 1.00 38.81 55 TRP C C 1
ATOM 2860 O O . TRP C 1 63 ? 14.615 4.389 -31.722 1.00 42.80 55 TRP C O 1
ATOM 2871 N N . ARG C 1 64 ? 14.646 3.141 -29.850 1.00 34.81 56 ARG C N 1
ATOM 2872 C CA . ARG C 1 64 ? 14.607 1.860 -30.533 1.00 34.88 56 ARG C CA 1
ATOM 2873 C C . ARG C 1 64 ? 13.386 1.088 -30.062 1.00 34.05 56 ARG C C 1
ATOM 2874 O O . ARG C 1 64 ? 13.080 1.041 -28.865 1.00 33.93 56 ARG C O 1
ATOM 2882 N N . THR C 1 65 ? 12.678 0.512 -31.016 1.00 33.85 57 THR C N 1
ATOM 2883 C CA . THR C 1 65 ? 11.432 -0.183 -30.771 1.00 30.33 57 THR C CA 1
ATOM 2884 C C . THR C 1 65 ? 11.681 -1.680 -30.850 1.00 33.99 57 THR C C 1
ATOM 2885 O O . THR C 1 65 ? 12.387 -2.156 -31.744 1.00 38.03 57 THR C O 1
ATOM 2889 N N . ALA C 1 66 ? 11.131 -2.419 -29.894 1.00 28.26 58 ALA C N 1
ATOM 2890 C CA . ALA C 1 66 ? 11.173 -3.875 -29.918 1.00 28.38 58 ALA C CA 1
ATOM 2891 C C . ALA C 1 66 ? 9.781 -4.391 -29.594 1.00 28.98 58 ALA C C 1
ATOM 2892 O O . ALA C 1 66 ? 9.146 -3.905 -28.654 1.00 31.63 58 ALA C O 1
ATOM 2894 N N . GLU C 1 67 ? 9.301 -5.356 -30.370 1.00 28.60 59 GLU C N 1
ATOM 2895 C CA . GLU C 1 67 ? 7.994 -5.957 -30.135 1.00 27.34 59 GLU C CA 1
ATOM 2896 C C . GLU C 1 67 ? 8.184 -7.221 -29.306 1.00 28.07 59 GLU C C 1
ATOM 2897 O O . GLU C 1 67 ? 8.832 -8.174 -29.758 1.00 29.91 59 GLU C O 1
ATOM 2903 N N . ARG C 1 68 ? 7.643 -7.219 -28.092 1.00 24.17 60 ARG C N 1
ATOM 2904 C CA . ARG C 1 68 ? 7.879 -8.318 -27.167 1.00 24.79 60 ARG C CA 1
ATOM 2905 C C . ARG C 1 68 ? 6.844 -8.254 -26.052 1.00 24.70 60 ARG C C 1
ATOM 2906 O O . ARG C 1 68 ? 6.516 -7.168 -25.572 1.00 24.89 60 ARG C O 1
ATOM 2914 N N . TRP C 1 69 ? 6.339 -9.421 -25.636 1.00 23.67 61 TRP C N 1
ATOM 2915 C CA . TRP C 1 69 ? 5.459 -9.438 -24.472 1.00 22.87 61 TRP C CA 1
ATOM 2916 C C . TRP C 1 69 ? 5.644 -10.708 -23.649 1.00 26.10 61 TRP C C 1
ATOM 2917 O O . TRP C 1 69 ? 4.753 -11.061 -22.868 1.00 23.05 61 TRP C O 1
ATOM 2928 N N . GLN C 1 70 ? 6.781 -11.394 -23.789 1.00 21.46 62 GLN C N 1
ATOM 2929 C CA . GLN C 1 70 ? 7.087 -12.560 -22.972 1.00 24.71 62 GLN C CA 1
ATOM 2930 C C . GLN C 1 70 ? 8.599 -12.677 -22.857 1.00 20.86 62 GLN C C 1
ATOM 2931 O O . GLN C 1 70 ? 9.338 -12.104 -23.664 1.00 24.29 62 GLN C O 1
ATOM 2937 N N . GLN C 1 71 ? 9.052 -13.387 -21.820 1.00 22.52 63 GLN C N 1
ATOM 2938 C CA . GLN C 1 71 ? 10.488 -13.563 -21.556 1.00 20.80 63 GLN C CA 1
ATOM 2939 C C . GLN C 1 71 ? 11.231 -12.232 -21.638 1.00 23.31 63 GLN C C 1
ATOM 2940 O O . GLN C 1 71 ? 12.245 -12.092 -22.331 1.00 22.55 63 GLN C O 1
ATOM 2946 N N . LEU C 1 72 ? 10.718 -11.246 -20.901 1.00 23.02 64 LEU C N 1
ATOM 2947 C CA . LEU C 1 72 ? 11.192 -9.879 -21.051 1.00 21.68 64 LEU C CA 1
ATOM 2948 C C . LEU C 1 72 ? 12.580 -9.663 -20.463 1.00 22.09 64 LEU C C 1
ATOM 2949 O O . LEU C 1 72 ? 13.188 -8.627 -20.749 1.00 22.91 64 LEU C O 1
ATOM 2954 N N . ASP C 1 73 ? 13.105 -10.613 -19.680 1.00 22.49 65 ASP C N 1
ATOM 2955 C CA . ASP C 1 73 ? 14.478 -10.487 -19.205 1.00 20.79 65 ASP C CA 1
ATOM 2956 C C . ASP C 1 73 ? 15.480 -10.564 -20.345 1.00 22.19 65 ASP C C 1
ATOM 2957 O O . ASP C 1 73 ? 16.647 -10.200 -20.159 1.00 27.38 65 ASP C O 1
ATOM 2962 N N . GLU C 1 74 ? 15.044 -10.994 -21.528 1.00 22.84 66 GLU C N 1
ATOM 2963 C CA . GLU C 1 74 ? 15.939 -11.017 -22.674 1.00 25.03 66 GLU C CA 1
ATOM 2964 C C . GLU C 1 74 ? 16.135 -9.642 -23.301 1.00 24.29 66 GLU C C 1
ATOM 2965 O O . GLU C 1 74 ? 17.119 -9.453 -24.027 1.00 26.37 66 GLU C O 1
ATOM 2971 N N . LEU C 1 75 ? 15.236 -8.687 -23.040 1.00 27.22 67 LEU C N 1
ATOM 2972 C CA . LEU C 1 75 ? 15.376 -7.313 -23.511 1.00 23.48 67 LEU C CA 1
ATOM 2973 C C . LEU C 1 75 ? 15.712 -6.317 -22.411 1.00 27.51 67 LEU C C 1
ATOM 2974 O O . LEU C 1 75 ? 16.418 -5.339 -22.671 1.00 26.41 67 LEU C O 1
ATOM 2979 N N . ILE C 1 76 ? 15.205 -6.525 -21.204 1.00 21.67 68 ILE C N 1
ATOM 2980 C CA . ILE C 1 76 ? 15.489 -5.656 -20.064 1.00 21.29 68 ILE C CA 1
ATOM 2981 C C . ILE C 1 76 ? 16.654 -6.322 -19.333 1.00 22.08 68 ILE C C 1
ATOM 2982 O O . ILE C 1 76 ? 16.467 -7.202 -18.492 1.00 25.90 68 ILE C O 1
ATOM 2987 N N . THR C 1 77 ? 17.880 -5.922 -19.674 1.00 25.46 69 THR C N 1
ATOM 2988 C CA . THR C 1 77 ? 19.077 -6.666 -19.309 1.00 22.93 69 THR C CA 1
ATOM 2989 C C . THR C 1 77 ? 20.011 -5.840 -18.435 1.00 21.82 69 THR C C 1
ATOM 2990 O O . THR C 1 77 ? 19.932 -4.604 -18.408 1.00 22.52 69 THR C O 1
ATOM 2994 N N . PRO C 1 78 ? 20.907 -6.502 -17.702 1.00 22.48 70 PRO C N 1
ATOM 2995 C CA . PRO C 1 78 ? 21.900 -5.756 -16.913 1.00 22.41 70 PRO C CA 1
ATOM 2996 C C . PRO C 1 78 ? 22.827 -4.912 -17.756 1.00 24.92 70 PRO C C 1
ATOM 2997 O O . PRO C 1 78 ? 23.410 -3.961 -17.227 1.00 24.86 70 PRO C O 1
ATOM 3001 N N . ALA C 1 79 ? 22.983 -5.214 -19.050 1.00 23.80 71 ALA C N 1
ATOM 3002 C CA . ALA C 1 79 ? 23.970 -4.511 -19.864 1.00 25.99 71 ALA C CA 1
ATOM 3003 C C . ALA C 1 79 ? 23.509 -3.123 -20.301 1.00 26.39 71 ALA C C 1
ATOM 3004 O O . ALA C 1 79 ? 24.339 -2.324 -20.747 1.00 27.05 71 ALA C O 1
ATOM 3006 N N . ILE C 1 80 ? 22.212 -2.823 -20.195 1.00 27.04 72 ILE C N 1
ATOM 3007 C CA . ILE C 1 80 ? 21.715 -1.492 -20.540 1.00 27.69 72 ILE C CA 1
ATOM 3008 C C . ILE C 1 80 ? 22.372 -0.422 -19.669 1.00 28.61 72 ILE C C 1
ATOM 3009 O O . ILE C 1 80 ? 22.565 -0.609 -18.464 1.00 26.03 72 ILE C O 1
ATOM 3014 N N . ALA C 1 81 ? 22.700 0.738 -20.289 1.00 27.05 73 ALA C N 1
ATOM 3015 C CA . ALA C 1 81 ? 23.383 1.841 -19.622 1.00 29.48 73 ALA C CA 1
ATOM 3016 C C . ALA C 1 81 ? 22.460 2.584 -18.657 1.00 27.80 73 ALA C C 1
ATOM 3017 O O . ALA C 1 81 ? 21.266 2.765 -18.932 1.00 26.82 73 ALA C O 1
ATOM 3019 N N . PRO C 1 82 ? 22.999 3.063 -17.530 1.00 27.27 74 PRO C N 1
ATOM 3020 C CA . PRO C 1 82 ? 22.134 3.680 -16.510 1.00 27.75 74 PRO C CA 1
ATOM 3021 C C . PRO C 1 82 ? 21.453 4.961 -16.971 1.00 29.63 74 PRO C C 1
ATOM 3022 O O . PRO C 1 82 ? 20.368 5.289 -16.466 1.00 33.37 74 PRO C O 1
ATOM 3026 N N . GLU C 1 83 ? 22.052 5.692 -17.914 1.00 29.33 75 GLU C N 1
ATOM 3027 C CA . GLU C 1 83 ? 21.449 6.919 -18.418 1.00 33.18 75 GLU C CA 1
ATOM 3028 C C . GLU C 1 83 ? 20.299 6.674 -19.386 1.00 34.17 75 GLU C C 1
ATOM 3029 O O . GLU C 1 83 ? 19.578 7.626 -19.710 1.00 32.80 75 GLU C O 1
ATOM 3035 N N . GLU C 1 84 ? 20.085 5.436 -19.833 1.00 30.51 76 GLU C N 1
ATOM 3036 C CA . GLU C 1 84 ? 18.990 5.195 -20.760 1.00 30.67 76 GLU C CA 1
ATOM 3037 C C . GLU C 1 84 ? 17.672 4.974 -20.014 1.00 29.13 76 GLU C C 1
ATOM 3038 O O . GLU C 1 84 ? 17.619 4.853 -18.784 1.00 29.80 76 GLU C O 1
ATOM 3044 N N . ALA C 1 85 ? 16.587 4.944 -20.778 1.00 22.90 77 ALA C N 1
ATOM 3045 C CA . ALA C 1 85 ? 15.283 4.628 -20.220 1.00 21.31 77 ALA C CA 1
ATOM 3046 C C . ALA C 1 85 ? 14.630 3.532 -21.046 1.00 23.67 77 ALA C C 1
ATOM 3047 O O . ALA C 1 85 ? 14.936 3.351 -22.228 1.00 22.92 77 ALA C O 1
ATOM 3049 N N . ILE C 1 86 ? 13.742 2.786 -20.399 1.00 20.61 78 ILE C N 1
ATOM 3050 C CA . ILE C 1 86 ? 12.939 1.756 -21.045 1.00 19.81 78 ILE C CA 1
ATOM 3051 C C . ILE C 1 86 ? 11.479 2.104 -20.794 1.00 18.95 78 ILE C C 1
ATOM 3052 O O . ILE C 1 86 ? 11.081 2.341 -19.646 1.00 20.05 78 ILE C O 1
ATOM 3057 N N . LEU C 1 87 ? 10.685 2.160 -21.862 1.00 18.13 79 LEU C N 1
ATOM 3058 C CA . LEU C 1 87 ? 9.248 2.400 -21.753 1.00 18.02 79 LEU C CA 1
ATOM 3059 C C . LEU C 1 87 ? 8.510 1.184 -22.304 1.00 20.60 79 LEU C C 1
ATOM 3060 O O . LEU C 1 87 ? 8.731 0.799 -23.457 1.00 22.19 79 LEU C O 1
ATOM 3065 N N . LEU C 1 88 ? 7.682 0.544 -21.473 1.00 16.95 80 LEU C N 1
ATOM 3066 C CA . LEU C 1 88 ? 6.879 -0.596 -21.912 1.00 17.23 80 LEU C CA 1
ATOM 3067 C C . LEU C 1 88 ? 5.426 -0.153 -22.057 1.00 20.24 80 LEU C C 1
ATOM 3068 O O . LEU C 1 88 ? 4.809 0.284 -21.085 1.00 18.87 80 LEU C O 1
ATOM 3073 N N . GLU C 1 89 ? 4.870 -0.287 -23.260 1.00 18.39 81 GLU C N 1
ATOM 3074 C CA . GLU C 1 89 ? 3.455 -0.020 -23.485 1.00 23.37 81 GLU C CA 1
ATOM 3075 C C . GLU C 1 89 ? 2.846 -1.249 -24.143 1.00 28.23 81 GLU C C 1
ATOM 3076 O O . GLU C 1 89 ? 3.248 -1.599 -25.256 1.00 25.36 81 GLU C O 1
ATOM 3082 N N . CYS C 1 90 ? 1.900 -1.922 -23.475 1.00 24.42 82 CYS C N 1
ATOM 3083 C CA . CYS C 1 90 ? 1.404 -1.672 -22.120 1.00 21.40 82 CYS C CA 1
ATOM 3084 C C . CYS C 1 90 ? 1.099 -3.024 -21.447 1.00 19.25 82 CYS C C 1
ATOM 3085 O O . CYS C 1 90 ? 0.981 -4.052 -22.125 1.00 18.86 82 CYS C O 1
ATOM 3088 N N . ILE C 1 91 ? 0.980 -3.017 -20.116 1.00 14.57 83 ILE C N 1
ATOM 3089 C CA . ILE C 1 91 ? 0.841 -4.262 -19.356 1.00 15.54 83 ILE C CA 1
ATOM 3090 C C . ILE C 1 91 ? -0.476 -4.971 -19.694 1.00 17.59 83 ILE C C 1
ATOM 3091 O O . ILE C 1 91 ? -0.512 -6.200 -19.840 1.00 17.54 83 ILE C O 1
ATOM 3096 N N . THR C 1 92 ? -1.559 -4.201 -19.859 1.00 16.27 84 THR C N 1
ATOM 3097 C CA . THR C 1 92 ? -2.876 -4.757 -20.183 1.00 15.03 84 THR C CA 1
ATOM 3098 C C . THR C 1 92 ? -2.830 -5.615 -21.434 1.00 18.17 84 THR C C 1
ATOM 3099 O O . THR C 1 92 ? -3.401 -6.717 -21.476 1.00 18.00 84 THR C O 1
ATOM 3103 N N . THR C 1 93 ? -2.197 -5.094 -22.488 1.00 16.12 85 THR C N 1
ATOM 3104 C CA . THR C 1 93 ? -2.090 -5.833 -23.736 1.00 18.26 85 THR C CA 1
ATOM 3105 C C . THR C 1 93 ? -1.177 -7.046 -23.596 1.00 20.62 85 THR C C 1
ATOM 3106 O O . THR C 1 93 ? -1.445 -8.088 -24.205 1.00 20.04 85 THR C O 1
ATOM 3110 N N . MET C 1 94 ? -0.121 -6.950 -22.783 1.00 18.04 86 MET C N 1
ATOM 3111 C CA . MET C 1 94 ? 0.686 -8.135 -22.514 1.00 19.09 86 MET C CA 1
ATOM 3112 C C . MET C 1 94 ? -0.181 -9.235 -21.899 1.00 18.44 86 MET C C 1
ATOM 3113 O O . MET C 1 94 ? -0.084 -10.412 -22.286 1.00 19.69 86 MET C O 1
ATOM 3118 N N . VAL C 1 95 ? -1.048 -8.860 -20.947 1.00 16.32 87 VAL C N 1
ATOM 3119 C CA . VAL C 1 95 ? -1.929 -9.830 -20.289 1.00 16.97 87 VAL C CA 1
ATOM 3120 C C . VAL C 1 95 ? -2.884 -10.459 -21.301 1.00 19.10 87 VAL C C 1
ATOM 3121 O O . VAL C 1 95 ? -3.054 -11.687 -21.334 1.00 19.32 87 VAL C O 1
ATOM 3125 N N . THR C 1 96 ? -3.534 -9.632 -22.133 1.00 17.71 88 THR C N 1
ATOM 3126 C CA A THR C 1 96 ? -4.458 -10.160 -23.134 0.46 18.02 88 THR C CA 1
ATOM 3127 C CA B THR C 1 96 ? -4.465 -10.230 -23.082 0.54 17.99 88 THR C CA 1
ATOM 3128 C C . THR C 1 96 ? -3.732 -11.059 -24.131 1.00 19.77 88 THR C C 1
ATOM 3129 O O . THR C 1 96 ? -4.256 -12.104 -24.549 1.00 20.17 88 THR C O 1
ATOM 3136 N N . ASN C 1 97 ? -2.520 -10.656 -24.539 1.00 19.23 89 ASN C N 1
ATOM 3137 C CA . ASN C 1 97 ? -1.761 -11.479 -25.483 1.00 20.35 89 ASN C CA 1
ATOM 3138 C C . ASN C 1 97 ? -1.444 -12.846 -24.895 1.00 19.77 89 ASN C C 1
ATOM 3139 O O . ASN C 1 97 ? -1.439 -13.858 -25.619 1.00 20.88 89 ASN C O 1
ATOM 3144 N N . LEU C 1 98 ? -1.133 -12.899 -23.595 1.00 17.07 90 LEU C N 1
ATOM 3145 C CA . LEU C 1 98 ? -0.824 -14.191 -22.986 1.00 19.99 90 LEU C CA 1
ATOM 3146 C C . LEU C 1 98 ? -2.076 -15.057 -22.880 1.00 21.79 90 LEU C C 1
ATOM 3147 O O . LEU C 1 98 ? -2.017 -16.272 -23.120 1.00 22.69 90 LEU C O 1
ATOM 3152 N N . LEU C 1 99 ? -3.226 -14.456 -22.555 1.00 18.63 91 LEU C N 1
ATOM 3153 C CA . LEU C 1 99 ? -4.465 -15.236 -22.532 1.00 19.64 91 LEU C CA 1
ATOM 3154 C C . LEU C 1 99 ? -4.738 -15.852 -23.897 1.00 24.02 91 LEU C C 1
ATOM 3155 O O . LEU C 1 99 ? -5.032 -17.047 -24.005 1.00 21.44 91 LEU C O 1
ATOM 3160 N N . PHE C 1 100 ? -4.632 -15.056 -24.959 1.00 20.08 92 PHE C N 1
ATOM 3161 C CA . PHE C 1 100 ? -4.969 -15.596 -26.269 1.00 24.95 92 PHE C CA 1
ATOM 3162 C C . PHE C 1 100 ? -3.887 -16.511 -26.817 1.00 24.66 92 PHE C C 1
ATOM 3163 O O . PHE C 1 100 ? -4.197 -17.387 -27.641 1.00 24.56 92 PHE C O 1
ATOM 3171 N N . ALA C 1 101 ? -2.636 -16.360 -26.359 1.00 22.77 93 ALA C N 1
ATOM 3172 C CA . ALA C 1 101 ? -1.595 -17.302 -26.752 1.00 23.93 93 ALA C CA 1
ATOM 3173 C C . ALA C 1 101 ? -1.902 -18.699 -26.232 1.00 26.63 93 ALA C C 1
ATOM 3174 O O . ALA C 1 101 ? -1.667 -19.699 -26.924 1.00 28.20 93 ALA C O 1
ATOM 3176 N N . LEU C 1 102 ? -2.430 -18.784 -25.014 1.00 25.16 94 LEU C N 1
ATOM 3177 C CA . LEU C 1 102 ? -2.748 -20.056 -24.380 1.00 25.66 94 LEU C CA 1
ATOM 3178 C C . LEU C 1 102 ? -4.111 -20.595 -24.793 1.00 28.61 94 LEU C C 1
ATOM 3179 O O . LEU C 1 102 ? -4.285 -21.820 -24.875 1.00 30.77 94 LEU C O 1
ATOM 3184 N N . GLY C 1 103 ? -5.070 -19.718 -25.093 1.00 27.72 95 GLY C N 1
ATOM 3185 C CA . GLY C 1 103 ? -6.407 -20.141 -25.468 1.00 26.21 95 GLY C CA 1
ATOM 3186 C C . GLY C 1 103 ? -6.639 -20.308 -26.956 1.00 33.30 95 GLY C C 1
ATOM 3187 O O . GLY C 1 103 ? -7.484 -21.110 -27.369 1.00 34.69 95 GLY C O 1
ATOM 3188 N N . GLY C 1 104 ? -5.913 -19.550 -27.772 1.00 34.40 96 GLY C N 1
ATOM 3189 C CA . GLY C 1 104 ? -6.145 -19.592 -29.209 1.00 36.83 96 GLY C CA 1
ATOM 3190 C C . GLY C 1 104 ? -7.471 -18.953 -29.587 1.00 32.85 96 GLY C C 1
ATOM 3191 O O . GLY C 1 104 ? -7.894 -17.943 -29.018 1.00 35.30 96 GLY C O 1
ATOM 3192 N N . ASP C 1 105 ? -8.142 -19.558 -30.568 1.00 36.24 97 ASP C N 1
ATOM 3193 C CA . ASP C 1 105 ? -9.443 -19.099 -31.030 1.00 39.48 97 ASP C CA 1
ATOM 3194 C C . ASP C 1 105 ? -10.591 -19.897 -30.427 1.00 39.57 97 ASP C C 1
ATOM 3195 O O . ASP C 1 105 ? -11.742 -19.716 -30.848 1.00 36.11 97 ASP C O 1
ATOM 3200 N N . SER C 1 106 ? -10.306 -20.778 -29.471 1.00 38.28 98 SER C N 1
ATOM 3201 C CA . SER C 1 106 ? -11.358 -21.545 -28.823 1.00 34.65 98 SER C CA 1
ATOM 3202 C C . SER C 1 106 ? -12.258 -20.621 -28.004 1.00 32.34 98 SER C C 1
ATOM 3203 O O . SER C 1 106 ? -11.931 -19.459 -27.739 1.00 33.91 98 SER C O 1
ATOM 3206 N N . ASP C 1 107 ? -13.426 -21.153 -27.633 1.00 29.83 99 ASP C N 1
ATOM 3207 C CA . ASP C 1 107 ? -14.436 -20.468 -26.840 1.00 29.64 99 ASP C CA 1
ATOM 3208 C C . ASP C 1 107 ? -13.848 -20.092 -25.488 1.00 26.13 99 ASP C C 1
ATOM 3209 O O . ASP C 1 107 ? -13.529 -20.982 -24.693 1.00 25.99 99 ASP C O 1
ATOM 3214 N N . PRO C 1 108 ? -13.681 -18.798 -25.191 1.00 24.68 100 PRO C N 1
ATOM 3215 C CA . PRO C 1 108 ? -13.072 -18.421 -23.899 1.00 20.46 100 PRO C CA 1
ATOM 3216 C C . PRO C 1 108 ? -13.919 -18.813 -22.692 1.00 21.06 100 PRO C C 1
ATOM 3217 O O . PRO C 1 108 ? -13.387 -18.827 -21.573 1.00 22.33 100 PRO C O 1
ATOM 3221 N N . ASP C 1 109 ? -15.203 -19.148 -22.877 1.00 21.50 101 ASP C N 1
ATOM 3222 C CA . ASP C 1 109 ? -15.994 -19.664 -21.758 1.00 21.33 101 ASP C CA 1
ATOM 3223 C C . ASP C 1 109 ? -15.331 -20.880 -21.115 1.00 21.60 101 ASP C C 1
ATOM 3224 O O . ASP C 1 109 ? -15.499 -21.120 -19.916 1.00 22.27 101 ASP C O 1
ATOM 3229 N N . GLY C 1 110 ? -14.584 -21.659 -21.889 1.00 23.33 102 GLY C N 1
ATOM 3230 C CA . GLY C 1 110 ? -14.026 -22.895 -21.380 1.00 22.59 102 GLY C CA 1
ATOM 3231 C C . GLY C 1 110 ? -12.603 -22.840 -20.859 1.00 21.93 102 GLY C C 1
ATOM 3232 O O . GLY C 1 110 ? -12.097 -23.856 -20.381 1.00 22.94 102 GLY C O 1
ATOM 3233 N N . TRP C 1 111 ? -11.937 -21.691 -20.947 1.00 21.55 103 TRP C N 1
ATOM 3234 C CA . TRP C 1 111 ? -10.532 -21.574 -20.580 1.00 20.68 103 TRP C CA 1
ATOM 3235 C C . TRP C 1 111 ? -10.309 -21.842 -19.096 1.00 20.96 103 TRP C C 1
ATOM 3236 O O . TRP C 1 111 ? -11.155 -21.541 -18.251 1.00 21.12 103 TRP C O 1
ATOM 3247 N N . ASP C 1 112 ? -9.144 -22.415 -18.769 1.00 20.21 104 ASP C N 1
ATOM 3248 C CA . ASP C 1 112 ? -8.766 -22.617 -17.368 1.00 20.78 104 ASP C CA 1
ATOM 3249 C C . ASP C 1 112 ? -8.040 -21.354 -16.926 1.00 20.27 104 ASP C C 1
ATOM 3250 O O . ASP C 1 112 ? -6.834 -21.202 -17.134 1.00 19.87 104 ASP C O 1
ATOM 3255 N N . TYR C 1 113 ? -8.792 -20.426 -16.309 1.00 19.36 105 TYR C N 1
ATOM 3256 C CA . TYR C 1 113 ? -8.237 -19.129 -15.928 1.00 19.02 105 TYR C CA 1
ATOM 3257 C C . TYR C 1 113 ? -7.270 -19.211 -14.752 1.00 19.85 105 TYR C C 1
ATOM 3258 O O . TYR C 1 113 ? -6.420 -18.321 -14.603 1.00 20.29 105 TYR C O 1
ATOM 3267 N N . ALA C 1 114 ? -7.386 -20.232 -13.907 1.00 20.08 106 ALA C N 1
ATOM 3268 C CA . ALA C 1 114 ? -6.386 -20.448 -12.868 1.00 20.25 106 ALA C CA 1
ATOM 3269 C C . ALA C 1 114 ? -5.033 -20.781 -13.483 1.00 21.41 106 ALA C C 1
ATOM 3270 O O . ALA C 1 114 ? -4.002 -20.226 -13.080 1.00 19.61 106 ALA C O 1
ATOM 3272 N N . ALA C 1 115 ? -5.013 -21.695 -14.457 1.00 20.27 107 ALA C N 1
ATOM 3273 C CA . ALA C 1 115 ? -3.748 -22.038 -15.101 1.00 20.06 107 ALA C CA 1
ATOM 3274 C C . ALA C 1 115 ? -3.220 -20.855 -15.899 1.00 19.38 107 ALA C C 1
ATOM 3275 O O . ALA C 1 115 ? -2.007 -20.615 -15.944 1.00 21.62 107 ALA C O 1
ATOM 3277 N N . MET C 1 116 ? -4.124 -20.087 -16.508 1.00 19.81 108 MET C N 1
ATOM 3278 C CA . MET C 1 116 ? -3.692 -18.972 -17.327 1.00 20.43 108 MET C CA 1
ATOM 3279 C C . MET C 1 116 ? -3.097 -17.881 -16.448 1.00 19.74 108 MET C C 1
ATOM 3280 O O . MET C 1 116 ? -2.088 -17.272 -16.807 1.00 19.32 108 MET C O 1
ATOM 3285 N N . GLU C 1 117 ? -3.680 -17.659 -15.266 1.00 18.10 109 GLU C N 1
ATOM 3286 C CA . GLU C 1 117 ? -3.113 -16.662 -14.361 1.00 18.31 109 GLU C CA 1
ATOM 3287 C C . GLU C 1 117 ? -1.767 -17.112 -13.807 1.00 19.69 109 GLU C C 1
ATOM 3288 O O . GLU C 1 117 ? -0.878 -16.283 -13.597 1.00 18.48 109 GLU C O 1
ATOM 3294 N N . ARG C 1 118 ? -1.581 -18.414 -13.571 1.00 19.22 110 ARG C N 1
ATOM 3295 C CA . ARG C 1 118 ? -0.255 -18.869 -13.160 1.00 17.22 110 ARG C CA 1
ATOM 3296 C C . ARG C 1 118 ? 0.789 -18.574 -14.232 1.00 18.96 110 ARG C C 1
ATOM 3297 O O . ARG C 1 118 ? 1.922 -18.211 -13.908 1.00 17.83 110 ARG C O 1
ATOM 3305 N N . ALA C 1 119 ? 0.430 -18.745 -15.512 1.00 18.67 111 ALA C N 1
ATOM 3306 C CA . ALA C 1 119 ? 1.378 -18.469 -16.587 1.00 20.20 111 ALA C CA 1
ATOM 3307 C C . ALA C 1 119 ? 1.687 -16.982 -16.680 1.00 18.84 111 ALA C C 1
ATOM 3308 O O . ALA C 1 119 ? 2.843 -16.590 -16.903 1.00 20.61 111 ALA C O 1
ATOM 3310 N N . ILE C 1 120 ? 0.665 -16.143 -16.526 1.00 16.56 112 ILE C N 1
ATOM 3311 C CA . ILE C 1 120 ? 0.887 -14.696 -16.514 1.00 16.33 112 ILE C CA 1
ATOM 3312 C C . ILE C 1 120 ? 1.748 -14.306 -15.319 1.00 18.61 112 ILE C C 1
ATOM 3313 O O . ILE C 1 120 ? 2.665 -13.477 -15.435 1.00 18.60 112 ILE C O 1
ATOM 3318 N N . ASP C 1 121 ? 1.480 -14.905 -14.154 1.00 16.82 113 ASP C N 1
ATOM 3319 C CA . ASP C 1 121 ? 2.298 -14.639 -12.971 1.00 17.19 113 ASP C CA 1
ATOM 3320 C C . ASP C 1 121 ? 3.762 -14.975 -13.231 1.00 20.28 113 ASP C C 1
ATOM 3321 O O . ASP C 1 121 ? 4.663 -14.260 -12.771 1.00 19.88 113 ASP C O 1
ATOM 3326 N N . ASP C 1 122 ? 4.019 -16.082 -13.937 1.00 17.28 114 ASP C N 1
ATOM 3327 C CA . ASP C 1 122 ? 5.389 -16.427 -14.293 1.00 19.36 114 ASP C CA 1
ATOM 3328 C C . ASP C 1 122 ? 6.041 -15.295 -15.085 1.00 19.49 114 ASP C C 1
ATOM 3329 O O . ASP C 1 122 ? 7.179 -14.909 -14.809 1.00 18.89 114 ASP C O 1
ATOM 3334 N N . GLU C 1 123 ? 5.343 -14.780 -16.104 1.00 18.27 115 GLU C N 1
ATOM 3335 C CA . GLU C 1 123 ? 5.946 -13.745 -16.953 1.00 17.54 115 GLU C CA 1
ATOM 3336 C C . GLU C 1 123 ? 6.110 -12.425 -16.214 1.00 17.24 115 GLU C C 1
ATOM 3337 O O . GLU C 1 123 ? 7.101 -11.717 -16.431 1.00 17.97 115 GLU C O 1
ATOM 3343 N N . ILE C 1 124 ? 5.136 -12.054 -15.374 1.00 16.09 116 ILE C N 1
ATOM 3344 C CA . ILE C 1 124 ? 5.246 -10.809 -14.612 1.00 18.30 116 ILE C CA 1
ATOM 3345 C C . ILE C 1 124 ? 6.385 -10.905 -13.611 1.00 19.99 116 ILE C C 1
ATOM 3346 O O . ILE C 1 124 ? 7.109 -9.931 -13.381 1.00 18.65 116 ILE C O 1
ATOM 3351 N N . GLY C 1 125 ? 6.585 -12.083 -13.015 1.00 18.38 117 GLY C N 1
ATOM 3352 C CA . GLY C 1 125 ? 7.722 -12.255 -12.115 1.00 22.08 117 GLY C CA 1
ATOM 3353 C C . GLY C 1 125 ? 9.062 -12.083 -12.813 1.00 19.74 117 GLY C C 1
ATOM 3354 O O . GLY C 1 125 ? 9.983 -11.475 -12.263 1.00 19.26 117 GLY C O 1
ATOM 3355 N N . VAL C 1 126 ? 9.192 -12.636 -14.025 1.00 19.26 118 VAL C N 1
ATOM 3356 C CA . VAL C 1 126 ? 10.395 -12.438 -14.831 1.00 20.17 118 VAL C CA 1
ATOM 3357 C C . VAL C 1 126 ? 10.587 -10.957 -15.143 1.00 20.34 118 VAL C C 1
ATOM 3358 O O . VAL C 1 126 ? 11.704 -10.429 -15.076 1.00 20.29 118 VAL C O 1
ATOM 3362 N N . LEU C 1 127 ? 9.501 -10.264 -15.487 1.00 18.94 119 LEU C N 1
ATOM 3363 C CA . LEU C 1 127 ? 9.612 -8.832 -15.771 1.00 16.60 119 LEU C CA 1
ATOM 3364 C C . LEU C 1 127 ? 10.094 -8.065 -14.547 1.00 19.87 119 LEU C C 1
ATOM 3365 O O . LEU C 1 127 ? 11.024 -7.254 -14.640 1.00 19.36 119 LEU C O 1
ATOM 3370 N N . ILE C 1 128 ? 9.500 -8.334 -13.381 1.00 17.43 120 ILE C N 1
ATOM 3371 C CA . ILE C 1 128 ? 9.892 -7.610 -12.171 1.00 18.91 120 ILE C CA 1
ATOM 3372 C C . ILE C 1 128 ? 11.356 -7.875 -11.834 1.00 22.61 120 ILE C C 1
ATOM 3373 O O . ILE C 1 128 ? 12.119 -6.946 -11.540 1.00 21.85 120 ILE C O 1
ATOM 3378 N N . ALA C 1 129 ? 11.770 -9.145 -11.876 1.00 20.85 121 ALA C N 1
ATOM 3379 C CA . ALA C 1 129 ? 13.159 -9.483 -11.576 1.00 23.83 121 ALA C CA 1
ATOM 3380 C C . ALA C 1 129 ? 14.106 -8.816 -12.561 1.00 23.40 121 ALA C C 1
ATOM 3381 O O . ALA C 1 129 ? 15.186 -8.348 -12.179 1.00 25.32 121 ALA C O 1
ATOM 3383 N N . ALA C 1 130 ? 13.712 -8.750 -13.830 1.00 18.75 122 ALA C N 1
ATOM 3384 C CA . ALA C 1 130 ? 14.572 -8.138 -14.833 1.00 19.62 122 ALA C CA 1
ATOM 3385 C C . ALA C 1 130 ? 14.748 -6.648 -14.568 1.00 24.80 122 ALA C C 1
ATOM 3386 O O . ALA C 1 130 ? 15.857 -6.115 -14.693 1.00 25.57 122 ALA C O 1
ATOM 3388 N N . CYS C 1 131 ? 13.663 -5.966 -14.194 1.00 21.27 123 CYS C N 1
ATOM 3389 C CA . CYS C 1 131 ? 13.751 -4.548 -13.862 1.00 20.92 123 CYS C CA 1
ATOM 3390 C C . CYS C 1 131 ? 14.684 -4.316 -12.691 1.00 27.41 123 CYS C C 1
ATOM 3391 O O . CYS C 1 131 ? 15.460 -3.352 -12.683 1.00 27.87 123 CYS C O 1
ATOM 3394 N N . GLN C 1 132 ? 14.643 -5.196 -11.699 1.00 25.27 124 GLN C N 1
ATOM 3395 C CA . GLN C 1 132 ? 15.470 -4.987 -10.516 1.00 30.25 124 GLN C CA 1
ATOM 3396 C C . GLN C 1 132 ? 16.947 -5.272 -10.759 1.00 31.92 124 GLN C C 1
ATOM 3397 O O . GLN C 1 132 ? 17.779 -4.881 -9.930 1.00 30.77 124 GLN C O 1
ATOM 3403 N N . ARG C 1 133 ? 17.304 -5.912 -11.873 1.00 25.92 125 ARG C N 1
ATOM 3404 C CA . ARG C 1 133 ? 18.702 -6.116 -12.235 1.00 24.71 125 ARG C CA 1
ATOM 3405 C C . ARG C 1 133 ? 19.179 -5.163 -13.334 1.00 25.17 125 ARG C C 1
ATOM 3406 O O . ARG C 1 133 ? 20.317 -5.302 -13.800 1.00 31.40 125 ARG C O 1
ATOM 3414 N N . CYS C 1 134 ? 18.337 -4.216 -13.761 1.00 27.52 126 CYS C N 1
ATOM 3415 C CA . CYS C 1 134 ? 18.610 -3.331 -14.891 1.00 25.37 126 CYS C CA 1
ATOM 3416 C C . CYS C 1 134 ? 18.946 -1.927 -14.412 1.00 22.78 126 CYS C C 1
ATOM 3417 O O . CYS C 1 134 ? 18.177 -1.345 -13.634 1.00 24.24 126 CYS C O 1
ATOM 3420 N N . PRO C 1 135 ? 20.056 -1.334 -14.871 1.00 21.18 127 PRO C N 1
ATOM 3421 C CA . PRO C 1 135 ? 20.409 0.023 -14.415 1.00 24.53 127 PRO C CA 1
ATOM 3422 C C . PRO C 1 135 ? 19.520 1.121 -14.955 1.00 25.15 127 PRO C C 1
ATOM 3423 O O . PRO C 1 135 ? 19.604 2.254 -14.459 1.00 24.63 127 PRO C O 1
ATOM 3427 N N . ALA C 1 136 ? 18.689 0.843 -15.955 1.00 21.12 128 ALA C N 1
ATOM 3428 C CA . ALA C 1 136 ? 17.945 1.924 -16.577 1.00 25.10 128 ALA C CA 1
ATOM 3429 C C . ALA C 1 136 ? 16.764 2.314 -15.695 1.00 22.14 128 ALA C C 1
ATOM 3430 O O . ALA C 1 136 ? 16.369 1.578 -14.785 1.00 24.91 128 ALA C O 1
ATOM 3432 N N . HIS C 1 137 ? 16.227 3.508 -15.943 1.00 20.43 129 HIS C N 1
ATOM 3433 C CA . HIS C 1 137 ? 14.885 3.825 -15.456 1.00 21.42 129 HIS C CA 1
ATOM 3434 C C . HIS C 1 137 ? 13.878 3.081 -16.326 1.00 20.16 129 HIS C C 1
ATOM 3435 O O . HIS C 1 137 ? 13.819 3.298 -17.539 1.00 20.54 129 HIS C O 1
ATOM 3442 N N . VAL C 1 138 ? 13.115 2.179 -15.725 1.00 17.87 130 VAL C N 1
ATOM 3443 C CA . VAL C 1 138 ? 12.069 1.461 -16.444 1.00 17.01 130 VAL C CA 1
ATOM 3444 C C . VAL C 1 138 ? 10.717 2.066 -16.078 1.00 17.77 130 VAL C C 1
ATOM 3445 O O . VAL C 1 138 ? 10.384 2.197 -14.889 1.00 16.01 130 VAL C O 1
ATOM 3449 N N . VAL C 1 139 ? 9.929 2.414 -17.097 1.00 16.60 131 VAL C N 1
ATOM 3450 C CA . VAL C 1 139 ? 8.572 2.936 -16.940 1.00 16.30 131 VAL C CA 1
ATOM 3451 C C . VAL C 1 139 ? 7.603 1.935 -17.571 1.00 15.65 131 VAL C C 1
ATOM 3452 O O . VAL C 1 139 ? 7.727 1.613 -18.761 1.00 16.71 131 VAL C O 1
ATOM 3456 N N . LEU C 1 140 ? 6.675 1.410 -16.767 1.00 14.58 132 LEU C N 1
ATOM 3457 C CA . LEU C 1 140 ? 5.653 0.476 -17.238 1.00 14.79 132 LEU C CA 1
ATOM 3458 C C . LEU C 1 140 ? 4.308 1.195 -17.275 1.00 14.29 132 LEU C C 1
ATOM 3459 O O . LEU C 1 140 ? 3.893 1.781 -16.272 1.00 16.02 132 LEU C O 1
ATOM 3464 N N . VAL C 1 141 ? 3.610 1.132 -18.409 1.00 15.50 133 VAL C N 1
ATOM 3465 C CA . VAL C 1 141 ? 2.269 1.716 -18.521 1.00 12.96 133 VAL C CA 1
ATOM 3466 C C . VAL C 1 141 ? 1.233 0.604 -18.416 1.00 13.99 133 VAL C C 1
ATOM 3467 O O . VAL C 1 141 ? 1.370 -0.453 -19.050 1.00 15.93 133 VAL C O 1
ATOM 3471 N N . THR C 1 142 ? 0.191 0.838 -17.619 1.00 14.21 134 THR C N 1
ATOM 3472 C CA . THR C 1 142 ? -0.877 -0.133 -17.457 1.00 14.83 134 THR C CA 1
ATOM 3473 C C . THR C 1 142 ? -2.212 0.613 -17.409 1.00 16.25 134 THR C C 1
ATOM 3474 O O . THR C 1 142 ? -2.260 1.847 -17.445 1.00 15.11 134 THR C O 1
ATOM 3478 N N . ASN C 1 143 ? -3.306 -0.150 -17.347 1.00 15.06 135 ASN C N 1
ATOM 3479 C CA . ASN C 1 143 ? -4.656 0.408 -17.319 1.00 15.95 135 ASN C CA 1
ATOM 3480 C C . ASN C 1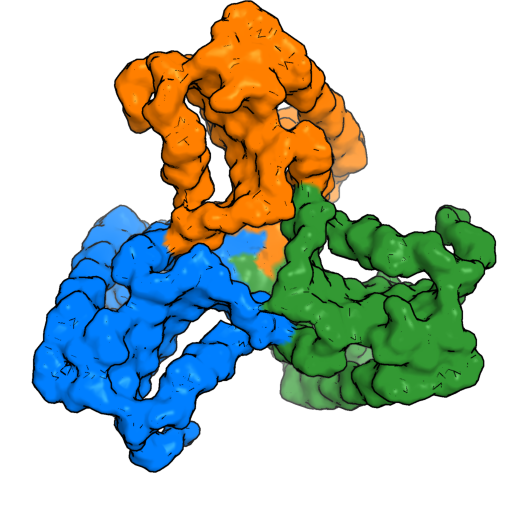 143 ? -5.408 -0.001 -16.062 1.00 14.68 135 ASN C C 1
ATOM 3481 O O . ASN C 1 143 ? -5.295 -1.140 -15.599 1.00 15.30 135 ASN C O 1
ATOM 3486 N N . GLU C 1 144 ? -6.208 0.933 -15.543 1.00 14.55 136 GLU C N 1
ATOM 3487 C CA . GLU C 1 144 ? -7.246 0.628 -14.563 1.00 15.68 136 GLU C CA 1
ATOM 3488 C C . GLU C 1 144 ? -8.475 0.139 -15.313 1.00 15.42 136 GLU C C 1
ATOM 3489 O O . GLU C 1 144 ? -8.999 0.866 -16.172 1.00 15.41 136 GLU C O 1
ATOM 3495 N N . VAL C 1 145 ? -8.939 -1.080 -14.995 1.00 14.89 137 VAL C N 1
ATOM 3496 C CA . VAL C 1 145 ? -10.100 -1.658 -15.679 1.00 14.58 137 VAL C CA 1
ATOM 3497 C C . VAL C 1 145 ? -11.150 -2.141 -14.687 1.00 15.97 137 VAL C C 1
ATOM 3498 O O . VAL C 1 145 ? -12.118 -2.801 -15.076 1.00 15.57 137 VAL C O 1
ATOM 3502 N N . GLY C 1 146 ? -10.985 -1.812 -13.407 1.00 15.11 138 GLY C N 1
ATOM 3503 C CA . GLY C 1 146 ? -11.826 -2.392 -12.374 1.00 17.57 138 GLY C CA 1
ATOM 3504 C C . GLY C 1 146 ? -12.847 -1.487 -11.721 1.00 14.87 138 GLY C C 1
ATOM 3505 O O . GLY C 1 146 ? -13.436 -1.878 -10.703 1.00 16.19 138 GLY C O 1
ATOM 3506 N N . MET C 1 147 ? -13.091 -0.290 -12.246 1.00 15.26 139 MET C N 1
ATOM 3507 C CA . MET C 1 147 ? -14.007 0.633 -11.580 1.00 14.52 139 MET C CA 1
ATOM 3508 C C . MET C 1 147 ? -15.346 0.797 -12.314 1.00 16.81 139 MET C C 1
ATOM 3509 O O . MET C 1 147 ? -16.083 1.763 -12.069 1.00 16.62 139 MET C O 1
ATOM 3514 N N . GLY C 1 148 ? -15.719 -0.184 -13.145 1.00 18.69 140 GLY C N 1
ATOM 3515 C CA . GLY C 1 148 ? -17.042 -0.276 -13.716 1.00 17.46 140 GLY C CA 1
ATOM 3516 C C . GLY C 1 148 ? -17.866 -1.375 -13.070 1.00 17.66 140 GLY C C 1
ATOM 3517 O O . GLY C 1 148 ? -17.617 -1.788 -11.932 1.00 24.13 140 GLY C O 1
ATOM 3518 N N . ILE C 1 149 ? -18.878 -1.865 -13.821 1.00 18.80 141 ILE C N 1
ATOM 3519 C CA . ILE C 1 149 ? -19.811 -2.882 -13.338 1.00 20.85 141 ILE C CA 1
ATOM 3520 C C . ILE C 1 149 ? -19.259 -4.273 -13.650 1.00 23.10 141 ILE C C 1
ATOM 3521 O O . ILE C 1 149 ? -18.554 -4.460 -14.644 1.00 24.24 141 ILE C O 1
ATOM 3526 N N . VAL C 1 150 ? -19.591 -5.262 -12.817 1.00 23.09 142 VAL C N 1
ATOM 3527 C CA . VAL C 1 150 ? -19.096 -6.624 -13.077 1.00 20.77 142 VAL C CA 1
ATOM 3528 C C . VAL C 1 150 ? -19.525 -7.067 -14.475 1.00 23.67 142 VAL C C 1
ATOM 3529 O O . VAL C 1 150 ? -20.717 -6.957 -14.827 1.00 23.02 142 VAL C O 1
ATOM 3533 N N . PRO C 1 151 ? -18.602 -7.541 -15.318 1.00 22.89 143 PRO C N 1
ATOM 3534 C CA . PRO C 1 151 ? -18.967 -7.890 -16.696 1.00 25.86 143 PRO C CA 1
ATOM 3535 C C . PRO C 1 151 ? -19.913 -9.080 -16.756 1.00 26.82 143 PRO C C 1
ATOM 3536 O O . PRO C 1 151 ? -19.916 -9.945 -15.881 1.00 26.70 143 PRO C O 1
ATOM 3540 N N . GLU C 1 152 ? -20.725 -9.115 -17.808 1.00 27.15 144 GLU C N 1
ATOM 3541 C CA . GLU C 1 152 ? -21.632 -10.238 -18.019 1.00 34.44 144 GLU C CA 1
ATOM 3542 C C . GLU C 1 152 ? -21.024 -11.334 -18.884 1.00 36.57 144 GLU C C 1
ATOM 3543 O O . GLU C 1 152 ? -21.724 -12.285 -19.245 1.00 44.97 144 GLU C O 1
ATOM 3549 N N . ASN C 1 153 ? -19.750 -11.216 -19.222 1.00 23.64 145 ASN C N 1
ATOM 3550 C CA . ASN C 1 153 ? -19.031 -12.189 -20.037 1.00 22.52 145 ASN C CA 1
ATOM 3551 C C . ASN C 1 153 ? -17.932 -12.819 -19.187 1.00 22.46 145 ASN C C 1
ATOM 3552 O O . ASN C 1 153 ? -17.257 -12.113 -18.430 1.00 21.42 145 ASN C O 1
ATOM 3557 N N . ARG C 1 154 ? -17.756 -14.152 -19.294 1.00 20.03 146 ARG C N 1
ATOM 3558 C CA . ARG C 1 154 ? -16.840 -14.853 -18.390 1.00 23.20 146 ARG C CA 1
ATOM 3559 C C . ARG C 1 154 ? -15.398 -14.401 -18.591 1.00 20.55 146 ARG C C 1
ATOM 3560 O O . ARG C 1 154 ? -14.678 -14.140 -17.616 1.00 19.08 146 ARG C O 1
ATOM 3568 N N . LEU C 1 155 ? -14.959 -14.268 -19.849 1.00 17.97 147 LEU C N 1
ATOM 3569 C CA . LEU C 1 155 ? -13.602 -13.808 -20.114 1.00 17.68 147 LEU C CA 1
ATOM 3570 C C . LEU C 1 155 ? -13.363 -12.410 -19.545 1.00 16.56 147 LEU C C 1
ATOM 3571 O O . LEU C 1 155 ? -12.323 -12.155 -18.925 1.00 16.62 147 LEU C O 1
ATOM 3576 N N . ALA C 1 156 ? -14.322 -11.499 -19.735 1.00 18.48 148 ALA C N 1
ATOM 3577 C CA . ALA C 1 156 ? -14.154 -10.137 -19.234 1.00 16.33 148 ALA C CA 1
ATOM 3578 C C . ALA C 1 156 ? -14.066 -10.105 -17.713 1.00 16.61 148 ALA C C 1
ATOM 3579 O O . ALA C 1 156 ? -13.286 -9.322 -17.145 1.00 17.97 148 ALA C O 1
ATOM 3581 N N . ARG C 1 157 ? -14.869 -10.926 -17.034 1.00 18.02 149 ARG C N 1
ATOM 3582 C CA . ARG C 1 157 ? -14.817 -10.962 -15.573 1.00 17.67 149 ARG C CA 1
ATOM 3583 C C . ARG C 1 157 ? -13.461 -11.446 -15.083 1.00 17.04 149 ARG C C 1
ATOM 3584 O O . ARG C 1 157 ? -12.865 -10.864 -14.163 1.00 18.48 149 ARG C O 1
ATOM 3592 N N . HIS C 1 158 ? -12.952 -12.522 -15.680 1.00 17.54 150 HIS C N 1
ATOM 3593 C CA . HIS C 1 158 ? -11.670 -13.046 -15.221 1.00 16.98 150 HIS C CA 1
ATOM 3594 C C . HIS C 1 158 ? -10.527 -12.117 -15.589 1.00 17.00 150 HIS C C 1
ATOM 3595 O O . HIS C 1 158 ? -9.597 -11.924 -14.794 1.00 16.15 150 HIS C O 1
ATOM 3602 N N . PHE C 1 159 ? -10.576 -11.530 -16.789 1.00 16.60 151 PHE C N 1
ATOM 3603 C CA . PHE C 1 159 ? -9.542 -10.576 -17.175 1.00 17.58 151 PHE C CA 1
ATOM 3604 C C . PHE C 1 159 ? -9.489 -9.407 -16.199 1.00 17.81 151 PHE C C 1
ATOM 3605 O O . PHE C 1 159 ? -8.406 -8.957 -15.814 1.00 16.43 151 PHE C O 1
ATOM 3613 N N . ARG C 1 160 ? -10.655 -8.905 -15.792 1.00 15.44 152 ARG C N 1
ATOM 3614 C CA . ARG C 1 160 ? -10.702 -7.788 -14.853 1.00 16.90 152 ARG C CA 1
ATOM 3615 C C . ARG C 1 160 ? -9.998 -8.132 -13.548 1.00 17.28 152 ARG C C 1
ATOM 3616 O O . ARG C 1 160 ? -9.252 -7.312 -12.991 1.00 15.89 152 ARG C O 1
ATOM 3624 N N . ASP C 1 161 ? -10.219 -9.347 -13.050 1.00 15.45 153 ASP C N 1
ATOM 3625 C CA . ASP C 1 161 ? -9.604 -9.761 -11.797 1.00 16.93 153 ASP C CA 1
ATOM 3626 C C . ASP C 1 161 ? -8.104 -9.965 -11.957 1.00 16.89 153 ASP C C 1
ATOM 3627 O O . ASP C 1 161 ? -7.319 -9.537 -11.102 1.00 15.93 153 ASP C O 1
ATOM 3632 N N . ILE C 1 162 ? -7.686 -10.633 -13.039 1.00 16.14 154 ILE C N 1
ATOM 3633 C CA . ILE C 1 162 ? -6.261 -10.873 -13.270 1.00 15.36 154 ILE C CA 1
ATOM 3634 C C . ILE C 1 162 ? -5.514 -9.556 -13.440 1.00 16.02 154 ILE C C 1
ATOM 3635 O O . ILE C 1 162 ? -4.436 -9.350 -12.866 1.00 16.91 154 ILE C O 1
ATOM 3640 N N . ALA C 1 163 ? -6.074 -8.649 -14.238 1.00 15.16 155 ALA C N 1
ATOM 3641 C CA . ALA C 1 163 ? -5.410 -7.366 -14.470 1.00 15.49 155 ALA C CA 1
ATOM 3642 C C . ALA C 1 163 ? -5.250 -6.600 -13.168 1.00 15.56 155 ALA C C 1
ATOM 3643 O O . ALA C 1 163 ? -4.221 -5.955 -12.933 1.00 15.30 155 ALA C O 1
ATOM 3645 N N . GLY C 1 164 ? -6.252 -6.681 -12.294 1.00 16.42 156 GLY C N 1
ATOM 3646 C CA . GLY C 1 164 ? -6.160 -5.974 -11.025 1.00 13.90 156 GLY C CA 1
ATOM 3647 C C . GLY C 1 164 ? -5.086 -6.550 -10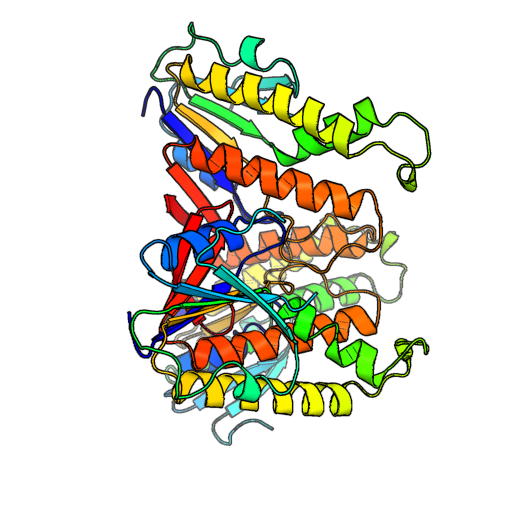.123 1.00 15.89 156 GLY C C 1
ATOM 3648 O O . GLY C 1 164 ? -4.302 -5.807 -9.518 1.00 15.14 156 GLY C O 1
ATOM 3649 N N . ARG C 1 165 ? -4.994 -7.883 -10.052 1.00 14.22 157 ARG C N 1
ATOM 3650 C CA . ARG C 1 165 ? -3.933 -8.485 -9.251 1.00 14.76 157 ARG C CA 1
ATOM 3651 C C . ARG C 1 165 ? -2.553 -8.199 -9.840 1.00 17.23 157 ARG C C 1
ATOM 3652 O O . ARG C 1 165 ? -1.603 -7.944 -9.097 1.00 17.74 157 ARG C O 1
ATOM 3660 N N . VAL C 1 166 ? -2.415 -8.238 -11.166 1.00 15.77 158 VAL C N 1
ATOM 3661 C CA . VAL C 1 166 ? -1.123 -7.915 -11.776 1.00 14.13 158 VAL C CA 1
ATOM 3662 C C . VAL C 1 166 ? -0.695 -6.495 -11.417 1.00 15.10 158 VAL C C 1
ATOM 3663 O O . VAL C 1 166 ? 0.477 -6.243 -11.072 1.00 15.44 158 VAL C O 1
ATOM 3667 N N . ASN C 1 167 ? -1.635 -5.549 -11.466 1.00 15.62 159 ASN C N 1
ATOM 3668 C CA . ASN C 1 167 ? -1.278 -4.159 -11.198 1.00 14.00 159 ASN C CA 1
ATOM 3669 C C . ASN C 1 167 ? -0.873 -3.968 -9.742 1.00 16.11 159 ASN C C 1
ATOM 3670 O O . ASN C 1 167 ? 0.008 -3.158 -9.449 1.00 16.98 159 ASN C O 1
ATOM 3675 N N . GLN C 1 168 ? -1.509 -4.696 -8.816 1.00 16.33 160 GLN C N 1
ATOM 3676 C CA . GLN C 1 168 ? -1.090 -4.633 -7.417 1.00 15.65 160 GLN C CA 1
ATOM 3677 C C . GLN C 1 168 ? 0.348 -5.102 -7.259 1.00 18.54 160 GLN C C 1
ATOM 3678 O O . GLN C 1 168 ? 1.128 -4.509 -6.503 1.00 16.84 160 GLN C O 1
ATOM 3684 N N . ARG C 1 169 ? 0.702 -6.187 -7.943 1.00 16.88 161 ARG C N 1
ATOM 3685 C CA . ARG C 1 169 ? 2.047 -6.729 -7.827 1.00 17.50 161 ARG C CA 1
ATOM 3686 C C . ARG C 1 169 ? 3.077 -5.760 -8.402 1.00 17.43 161 ARG C C 1
ATOM 3687 O O . ARG C 1 169 ? 4.130 -5.535 -7.798 1.00 17.10 161 ARG C O 1
ATOM 3695 N N . LEU C 1 170 ? 2.786 -5.164 -9.558 1.00 15.92 162 LEU C N 1
ATOM 3696 C CA . LEU C 1 170 ? 3.727 -4.206 -10.139 1.00 15.62 162 LEU C CA 1
ATOM 3697 C C . LEU C 1 170 ? 3.871 -2.961 -9.278 1.00 16.20 162 LEU C C 1
ATOM 3698 O O . LEU C 1 170 ? 4.977 -2.416 -9.154 1.00 17.17 162 LEU C O 1
ATOM 3703 N N . ALA C 1 171 ? 2.764 -2.474 -8.701 1.00 14.92 163 ALA C N 1
ATOM 3704 C CA . ALA C 1 171 ? 2.829 -1.253 -7.898 1.00 14.92 163 ALA C CA 1
ATOM 3705 C C . ALA C 1 171 ? 3.646 -1.482 -6.636 1.00 18.88 163 ALA C C 1
ATOM 3706 O O . ALA C 1 171 ? 4.371 -0.586 -6.179 1.00 17.35 163 ALA C O 1
ATOM 3708 N N . ALA C 1 172 ? 3.544 -2.682 -6.066 1.00 17.97 164 ALA C N 1
ATOM 3709 C CA . ALA C 1 172 ? 4.322 -2.996 -4.876 1.00 18.27 164 ALA C CA 1
ATOM 3710 C C . ALA C 1 172 ? 5.816 -3.050 -5.181 1.00 17.63 164 ALA C C 1
ATOM 3711 O O . ALA C 1 172 ? 6.641 -2.664 -4.343 1.00 19.34 164 ALA C O 1
ATOM 3713 N N . ALA C 1 173 ? 6.188 -3.548 -6.368 1.00 17.13 165 ALA C N 1
ATOM 3714 C CA . ALA C 1 173 ? 7.595 -3.589 -6.763 1.00 19.23 165 ALA C CA 1
ATOM 3715 C C . ALA C 1 173 ? 8.132 -2.224 -7.191 1.00 17.84 165 ALA C C 1
ATOM 3716 O O . ALA C 1 173 ? 9.343 -1.969 -7.075 1.00 20.69 165 ALA C O 1
ATOM 3718 N N . ALA C 1 174 ? 7.264 -1.340 -7.685 1.00 18.03 166 ALA C N 1
ATOM 3719 C CA . ALA C 1 174 ? 7.709 -0.061 -8.228 1.00 14.94 166 ALA C CA 1
ATOM 3720 C C . ALA C 1 174 ? 8.209 0.878 -7.132 1.00 18.66 166 ALA C C 1
ATOM 3721 O O . ALA C 1 174 ? 7.728 0.865 -5.992 1.00 20.18 166 ALA C O 1
ATOM 3723 N N . ASP C 1 175 ? 9.194 1.706 -7.496 1.00 16.88 167 ASP C N 1
ATOM 3724 C CA . ASP C 1 175 ? 9.620 2.789 -6.617 1.00 17.70 167 ASP C CA 1
ATOM 3725 C C . ASP C 1 175 ? 8.636 3.952 -6.645 1.00 17.27 167 ASP C C 1
ATOM 3726 O O . ASP C 1 175 ? 8.455 4.635 -5.629 1.00 20.76 167 ASP C O 1
ATOM 3731 N N . ALA C 1 176 ? 7.992 4.186 -7.786 1.00 18.73 168 ALA C N 1
ATOM 3732 C CA . ALA C 1 176 ? 7.045 5.286 -7.953 1.00 19.40 168 ALA C CA 1
ATOM 3733 C C . ALA C 1 176 ? 5.828 4.794 -8.716 1.00 18.65 168 ALA C C 1
ATOM 3734 O O . ALA C 1 176 ? 5.953 3.951 -9.611 1.00 16.66 168 ALA C O 1
ATOM 3736 N N . VAL C 1 177 ? 4.652 5.307 -8.354 1.00 16.34 169 VAL C N 1
ATOM 3737 C CA . VAL C 1 177 ? 3.407 4.970 -9.037 1.00 15.94 169 VAL C CA 1
ATOM 3738 C C . VAL C 1 177 ? 2.665 6.271 -9.317 1.00 15.02 169 VAL C C 1
ATOM 3739 O O . VAL C 1 177 ? 2.466 7.080 -8.405 1.00 16.86 169 VAL C O 1
ATOM 3743 N N . TRP C 1 178 ? 2.267 6.472 -10.567 1.00 16.77 170 TRP C N 1
ATOM 3744 C CA . TRP C 1 178 ? 1.448 7.610 -10.961 1.00 14.09 170 TRP C CA 1
ATOM 3745 C C . TRP C 1 178 ? 0.078 7.130 -11.402 1.00 16.27 170 TRP C C 1
ATOM 3746 O O . TRP C 1 178 ? -0.023 6.119 -12.097 1.00 17.10 170 TRP C O 1
ATOM 3757 N N . LEU C 1 179 ? -0.969 7.856 -10.986 1.00 14.76 171 LEU C N 1
ATOM 3758 C CA . LEU C 1 179 ? -2.328 7.692 -11.499 1.00 15.43 171 LEU C CA 1
ATOM 3759 C C . LEU C 1 179 ? -2.617 8.908 -12.358 1.00 14.79 171 LEU C C 1
ATOM 3760 O O . LEU C 1 179 ? -2.553 10.034 -11.868 1.00 17.84 171 LEU C O 1
ATOM 3765 N N . VAL C 1 180 ? -2.879 8.697 -13.645 1.00 15.51 172 VAL C N 1
ATOM 3766 C CA . VAL C 1 180 ? -3.140 9.806 -14.562 1.00 15.24 172 VAL C CA 1
ATOM 3767 C C . VAL C 1 180 ? -4.648 9.897 -14.783 1.00 16.88 172 VAL C C 1
ATOM 3768 O O . VAL C 1 180 ? -5.289 8.923 -15.206 1.00 18.41 172 VAL C O 1
ATOM 3772 N N . VAL C 1 181 ? -5.214 11.078 -14.499 1.00 15.05 173 VAL C N 1
ATOM 3773 C CA . VAL C 1 181 ? -6.649 11.329 -14.619 1.00 14.93 173 VAL C CA 1
ATOM 3774 C C . VAL C 1 181 ? -6.848 12.544 -15.511 1.00 17.72 173 VAL C C 1
ATOM 3775 O O . VAL C 1 181 ? -6.345 13.627 -15.196 1.00 18.16 173 VAL C O 1
ATOM 3779 N N . SER C 1 182 ? -7.600 12.379 -16.606 1.00 16.50 174 SER C N 1
ATOM 3780 C CA . SER C 1 182 ? -7.845 13.483 -17.547 1.00 16.93 174 SER C CA 1
ATOM 3781 C C . SER C 1 182 ? -6.548 14.188 -17.939 1.00 17.25 174 SER C C 1
ATOM 3782 O O . SER C 1 182 ? -6.504 15.414 -18.096 1.00 18.33 174 SER C O 1
ATOM 3785 N N . GLY C 1 183 ? -5.474 13.408 -18.093 1.00 17.95 175 GLY C N 1
ATOM 3786 C CA . GLY C 1 183 ? -4.193 13.940 -18.503 1.00 18.52 175 GLY C CA 1
ATOM 3787 C C . GLY C 1 183 ? -3.292 14.453 -17.398 1.00 18.46 175 GLY C C 1
ATOM 3788 O O . GLY C 1 183 ? -2.126 14.756 -17.667 1.00 21.25 175 GLY C O 1
ATOM 3789 N N . ILE C 1 184 ? -3.780 14.521 -16.167 1.00 17.97 176 ILE C N 1
ATOM 3790 C CA . ILE C 1 184 ? -3.036 15.068 -15.036 1.00 17.34 176 ILE C CA 1
ATOM 3791 C C . ILE C 1 184 ? -2.432 13.913 -14.252 1.00 18.84 176 ILE C C 1
ATOM 3792 O O . ILE C 1 184 ? -3.159 13.040 -13.764 1.00 16.92 176 ILE C O 1
ATOM 3797 N N . GLY C 1 185 ? -1.108 13.913 -14.101 1.00 20.07 177 GLY C N 1
ATOM 3798 C CA . GLY C 1 185 ? -0.444 12.874 -13.322 1.00 20.63 177 GLY C CA 1
ATOM 3799 C C . GLY C 1 185 ? -0.495 13.158 -11.829 1.00 23.67 177 GLY C C 1
ATOM 3800 O O . GLY C 1 185 ? -0.177 14.266 -11.382 1.00 24.99 177 GLY C O 1
ATOM 3801 N N . VAL C 1 186 ? -0.901 12.154 -11.058 1.00 17.81 178 VAL C N 1
ATOM 3802 C CA . VAL C 1 186 ? -0.983 12.218 -9.601 1.00 20.73 178 VAL C CA 1
ATOM 3803 C C . VAL C 1 186 ? -0.020 11.177 -9.043 1.00 19.55 178 VAL C C 1
ATOM 3804 O O . VAL C 1 186 ? -0.189 9.974 -9.286 1.00 17.96 178 VAL C O 1
ATOM 3808 N N . LYS C 1 187 ? 0.995 11.631 -8.308 1.00 20.57 179 LYS C N 1
ATOM 3809 C CA . LYS C 1 187 ? 1.979 10.710 -7.743 1.00 17.27 179 LYS C CA 1
ATOM 3810 C C . LYS C 1 187 ? 1.400 10.123 -6.462 1.00 21.40 179 LYS C C 1
ATOM 3811 O O . LYS C 1 187 ? 1.168 10.852 -5.490 1.00 22.73 179 LYS C O 1
ATOM 3817 N N . ILE C 1 188 ? 1.143 8.815 -6.457 1.00 17.67 180 ILE C N 1
ATOM 3818 C CA . ILE C 1 188 ? 0.546 8.168 -5.294 1.00 18.82 180 ILE C CA 1
ATOM 3819 C C . ILE C 1 188 ? 1.522 7.279 -4.543 1.00 19.48 180 ILE C C 1
ATOM 3820 O O . ILE C 1 188 ? 1.223 6.889 -3.398 1.00 19.39 180 ILE C O 1
ATOM 3825 N N . LYS C 1 189 ? 2.684 6.972 -5.121 1.00 18.71 181 LYS C N 1
ATOM 3826 C CA . LYS C 1 189 ? 3.786 6.334 -4.409 1.00 20.03 181 LYS C CA 1
ATOM 3827 C C . LYS C 1 189 ? 5.076 6.997 -4.865 1.00 25.04 181 LYS C C 1
ATOM 3828 O O . LYS C 1 189 ? 5.218 7.267 -6.064 1.00 21.53 181 LYS C O 1
#

Radius of gyration: 24.05 Å; Cα contacts (8 Å, |Δi|>4): 1056; chains: 3; bounding box: 64×64×64 Å

Nearest PDB structures (foldseek):
  7tm8-assembly1_C  TM=1.006E+00  e=3.481E-35  Klebsiella pneumoniae subsp. pneumoniae HS11286
  7tm8-assembly1_B  TM=9.960E-01  e=2.332E-33  Klebsiella pneumoniae subsp. pneumoniae HS11286
  7tm8-assembly1_A  TM=1.001E+00  e=6.475E-33  Klebsiella pneumoniae subsp. pneumoniae HS11286
  1cbu-assembly1_C  TM=9.661E-01  e=6.875E-27  Salmonella enterica subsp. enterica serovar Typhimurium
  1cbu-assembly1_B  TM=9.635E-01  e=3.277E-26  Salmonella enterica subsp. enterica serovar Typhimurium

Solvent-accessible surface area: 21261 Å² total; per-residue (Å²): 91,85,73,11,2,0,0,0,0,3,19,123,8,9,21,46,135,30,0,57,68,54,5,79,128,18,81,62,1,1,23,0,27,27,131,94,66,110,84,33,119,76,21,154,63,66,74,75,0,68,104,39,2,32,99,95,15,41,93,97,5,6,0,0,0,24,21,1,17,56,0,1,48,36,11,1,90,64,91,11,40,158,64,99,38,72,65,20,88,13,65,37,18,27,151,34,0,56,102,22,1,19,42,0,21,32,6,12,136,172,4,42,1,35,1,0,1,1,1,24,16,18,8,6,7,51,93,18,158,82,110,33,14,80,66,25,28,33,2,4,11,92,5,8,26,99,1,0,69,35,2,81,1,0,51,11,0,2,5,22,28,26,36,110,26,90,94,114,108,52,10,1,0,0,0,0,3,18,109,8,9,23,49,127,27,0,65,70,54,7,77,145,16,70,94,4,2,43,0,19,1,108,118,49,109,102,30,119,92,16,136,78,68,72,98,2,55,112,21,2,33,87,96,18,30,64,101,30,2,0,1,0,30,22,2,20,38,1,0,36,35,4,2,122,65,88,14,50,153,68,96,42,85,66,19,90,9,66,35,12,27,148,31,0,56,101,31,0,20,51,0,20,37,1,10,122,132,1,19,0,19,1,0,1,2,1,21,15,15,8,5,7,33,87,11,144,64,77,28,17,88,56,21,26,38,2,5,10,88,4,7,30,97,0,0,74,32,3,82,2,0,51,12,0,1,4,14,32,26,40,114,26,91,91,114,111,56,8,1,0,0,0,0,3,16,125,8,10,21,45,132,28,0,58,68,56,7,76,143,15,77,77,1,11,25,0,23,1,122,161,78,89,62,111,74,33,101,84,23,154,65,56,71,80,1,68,103,44,2,36,93,98,18,30,71,104,30,3,0,0,0,25,23,2,21,42,0,1,47,29,10,2,92,64,97,12,34,156,65,100,38,72,68,24,90,15,62,38,15,28,145,28,0,59,97,23,1,18,48,0,20,46,7,10,114,172,1,21,0,20,0,0,1,2,2,24,16,16,8,8,7,41,87,17,165,62,110,32,9,76,68,24,27,36,2,5,10,90,5,6,17,100,0,0,74,29,3,84,1,0,49,10,0,1,4,13,32,27,37,114,27,94

Secondary structure (DSSP, 8-state):
--EEEEEEE-TTSSHHHHHHHHTTT-SEEEEEE----TTEEEEE--S-GGGTS-TTS-TTEEEEEE-HHHHHHHHHHHHHTTS-GGG--HHHHHHHHHHHHHHHHHHHHH--SEEEEE-----SSPPPSSHHHHHHHHHHHHHHHHHHHH-SEEEEEETTEEEE--/--SEEEEEEE-TTSSHHHHHHHHTTT-S-EEEEE----TT-EEEE-SS-GGGTS-TTS-TT-EEEEE-HHHHHHHHHHHHHTTS-GGG--HHHHHHHHHHHHHHHHHHHHT--SEEEEE-----SSPPPSSHHHHHHHHHHHHHHHHHHHH-SEEEEEETTEEEE--/--SEEEEEEE-TTSSHHHHHHHHTTT-SSEEEEE------TTEEEEE--S-GGGTS-TTS-TT-EEEEE-HHHHHHHHHHHHHTTS-GGG--HHHHHHHHHHHHHHHHHHHHT--SEEEEE-----SSPPPSSHHHHHHHHHHHHHHHHHHHH-SEEEEEETTEEEE--

Sequence (502 aa):
HHMLTLVTGGARSGKSRHAEALIADAPQVLYIATGRPAHWRTAERWQQLDELITPAIAPEEAILLECITTMVTNLLFALGGDSDPDGWDYAAMERAIDDEIGVLIAACQRRCPAHVVLVTNEVGMGIIVPENRLARHFRDIAGRVNQRLAAAADAVWLVVSGIGVKIKHHHMLTLVTGGARSGKKSSRHAEALIADAPQVLYIATSRPAHWRRTAERWQQLDELITPAIAPEEAILLECITTMVTNLLFALGGDSDPDGWDYAAMERAIDDEIGVLIAACQRCPAHVVLVTNEVGMGIVPENRRLARHFRDIAGRVNQRLAAAADAVWLVVSGIGVKIKHHHMLTLVTGGARSGKSRHAEALIADAPQVLYIATSDGRPAHWRTAERWQQLDELITPAIAPEEAILLECITTMVTTNLLFALGGDSDPDGWDYAAMERAIDDEIGVLIAACQRCPAHVVLVTNEVGMGIVPENRLARHFRDIAGRVNQRLAAAADAVWLVVSGIGVKIK

InterPro domains:
  IPR003203 Bifunctional adenosylcobalamin biosynthesis protein CobU/CobP [PF02283] (3-180)
  IPR003203 Bifunctional adenosylcobalamin biosynthesis protein CobU/CobP [PIRSF006135] (1-181)
  IPR003203 Bifunctional adenosylcobalamin biosynthesis protein CobU/CobP [PTHR34848] (2-181)
  IPR003203 Bifunctional adenosylcobalamin biosynthesis protein CobU/CobP [cd00544] (3-178)
  IPR027417 P-loop containing nucleoside triphosphate hydrolase [G3DSA:3.40.50.300] (2-181)
  IPR027417 P-loop containing nucleoside triphosphate hydrolase [SSF52540] (2-181)

B-factor: mean 25.85, std 9.21, range [12.96, 73.55]

Organism: Klebsiella pneumoniae subsp. pneumoniae (strain HS11286) (NCBI:txid1125630)